Protein 1PHP (pdb70)

B-factor: mean 27.43, std 17.42, range [7.15, 100.14]

Secondary structure (DSSP, 8-state):
--B-BGGGS--TT-EEEEE------EETTEES--HHHHHHHHHHHHHHHTT-EEEEE---S---SS--GGG-SHHHHHHHHHHHTS--EE-S-SSSHHHHHHHHT--TT-EEE---GGGSHHHHHT-HHHHHHHHTT-SEEEE--GGGTTS--TTTTGGGGTS-EEE-HHHHHHHHHHHHHHHS--SSEEEEE-SS-HHHHHHHHHHHTTT-SEEEE-TTHHHHHHHHTT---TTS---GGGHHHHHHHHHHHHHHT-EEE--SEEEEESSSSTTS-EEEEEGGG--TT-EEEEE-HHHHHHHHHHHHT-SEEEEES-SS-TTSGGG-HHHHHHHHHHHH-TT-EEEE-SHHHHHHHHHTT-GGGSSEE-S-THHHHHHHTT---HHHHTSPB-

GO terms:
  GO:0004618 phosphoglycerate kinase activity (F, EXP)

InterPro domains:
  IPR001576 Phosphoglycerate kinase [MF_00145] (8-393)
  IPR001576 Phosphoglycerate kinase [PF00162] (6-383)
  IPR001576 Phosphoglycerate kinase [PIRSF000724] (1-393)
  IPR001576 Phosphoglycerate kinase [PR00477] (10-26)
  IPR001576 Phosphoglycerate kinase [PR00477] (31-53)
  IPR001576 Phosphoglycerate kinase [PR00477] (109-124)
  IPR001576 Phosphoglycerate kinase [PR00477] (137-159)
  IPR001576 Phosphoglycerate kinase [PR00477] (167-189)
  IPR001576 Phosphoglycerate kinase [PR00477] (190-209)
  IPR001576 Phosphoglycerate kinase [PR00477] (312-337)
  IPR001576 Phosphoglycerate kinase [PR00477] (346-357)
  IPR001576 Phosphoglycerate kinase [PR00477] (369-386)
  IPR001576 Phosphoglycerate kinase [PTHR11406] (2-394)
  IPR001576 Phosphoglycerate kinase [cd00318] (6-393)
  IPR015824 Phosphoglycerate kinase, N-terminal [G3DSA:3.40.50.1260] (6-391)
  IPR015824 Phosphoglycerate kinase, N-terminal [G3DSA:3.40.50.1260] (169-383)
  IPR015911 Phosphoglycerate kinase, conserved site [PS00111] (15-25)
  IPR036043 Phosphoglycerate kinase superfamily [SSF53748] (1-393)

CATH classification: 3.40.50.1260 (+1 more: 3.40.50.1260)

Sequence (394 aa):
MNKKTIRDVDVRGKRVFCRVDFNVPMEQGAITDDTRIRAALPTIRYLIEHGAKVILASHLGRPKGKVVEELRLDAVAKRLGELLERPVAKTNEAVGDEVKAAVDRLNEGDVLLLENVRFYPGEEKNDPELAKAFAELADLYVNDAFGAAHRAHASTEGIAHYLPAVAGFLMEKELEVLGKALSNPDRPFTAIIGGAKVKDKIGVIDNLLEKVDNLIIGGGLAYTFVKALGHDVGKSLLEEDKIELAKSFMEKAKEKGVRFYMPVDVVVADRFANDANTKVVPIDAIPADWSALDIGPKTRELYRDVIRESKLVVWNGPMGVFEMDAFAHGTKAIAEALAEALDTYSVIGGGDSAAAVEKFGLADKMDHISTGGGASLEFMEGKQLPGVVALEDK

Structure (mmCIF, N/CA/C/O backbone):
data_1PHP
#
_entry.id   1PHP
#
_cell.length_a   40.410
_cell.length_b   73.930
_cell.length_c   68.570
_cell.angle_alpha   90.00
_cell.angle_beta   99.80
_cell.angle_gamma   90.00
#
_symmetry.space_group_name_H-M   'P 1 21 1'
#
loop_
_entity.id
_entity.type
_entity.pdbx_description
1 polymer '3-PHOSPHOGLYCERATE KINASE'
2 non-polymer 'MAGNESIUM ION'
3 non-polymer "ADENOSINE-5'-DIPHOSPHATE"
4 water water
#
loop_
_atom_site.group_PDB
_atom_site.id
_atom_site.type_symbol
_atom_site.label_atom_id
_atom_site.label_alt_id
_atom_site.label_comp_id
_atom_site.label_asym_id
_atom_site.label_entity_id
_atom_site.label_seq_id
_atom_site.pdbx_PDB_ins_code
_atom_site.Cartn_x
_atom_site.Cartn_y
_atom_site.Cartn_z
_atom_site.occupancy
_atom_site.B_iso_or_equiv
_atom_site.auth_seq_id
_atom_site.auth_comp_id
_atom_site.auth_asym_id
_atom_site.auth_atom_id
_atom_site.pdbx_PDB_model_num
ATOM 1 N N . MET A 1 1 ? 51.856 -10.306 20.865 1.00 71.54 1 MET A N 1
ATOM 2 C CA . MET A 1 1 ? 52.895 -10.852 19.943 1.00 70.28 1 MET A CA 1
ATOM 3 C C . MET A 1 1 ? 52.070 -11.765 19.019 1.00 67.35 1 MET A C 1
ATOM 4 O O . MET A 1 1 ? 50.840 -11.968 19.214 1.00 66.12 1 MET A O 1
ATOM 9 N N . ASN A 1 2 ? 52.668 -12.283 17.972 1.00 61.93 2 ASN A N 1
ATOM 10 C CA . ASN A 1 2 ? 52.098 -13.171 16.973 1.00 55.39 2 ASN A CA 1
ATOM 11 C C . ASN A 1 2 ? 50.846 -12.683 16.248 1.00 43.80 2 ASN A C 1
ATOM 12 O O . ASN A 1 2 ? 50.174 -13.542 15.612 1.00 44.11 2 ASN A O 1
ATOM 17 N N . LYS A 1 3 ? 50.520 -11.409 16.223 1.00 34.08 3 LYS A N 1
ATOM 18 C CA . LYS A 1 3 ? 49.340 -11.042 15.409 1.00 27.63 3 LYS A CA 1
ATOM 19 C C . LYS A 1 3 ? 49.864 -10.314 14.154 1.00 21.30 3 LYS A C 1
ATOM 20 O O . LYS A 1 3 ? 50.880 -9.591 14.228 1.00 22.57 3 LYS A O 1
ATOM 26 N N . LYS A 1 4 ? 49.146 -10.512 13.056 1.00 19.69 4 LYS A N 1
ATOM 27 C CA . LYS A 1 4 ? 49.509 -9.816 11.794 1.00 18.89 4 LYS A CA 1
ATOM 28 C C . LYS A 1 4 ? 49.202 -8.323 11.989 1.00 22.45 4 LYS A C 1
ATOM 29 O O . LYS A 1 4 ? 48.257 -8.004 12.776 1.00 18.74 4 LYS A O 1
ATOM 35 N N . THR A 1 5 ? 49.949 -7.422 11.336 1.00 18.12 5 THR A N 1
ATOM 36 C CA . THR A 1 5 ? 49.759 -5.974 11.433 1.00 16.36 5 THR A CA 1
ATOM 37 C C . THR A 1 5 ? 49.537 -5.414 10.042 1.00 19.45 5 THR A C 1
ATOM 38 O O . THR A 1 5 ? 49.519 -6.176 9.082 1.00 19.38 5 THR A O 1
ATOM 42 N N . ILE A 1 6 ? 49.348 -4.131 9.904 1.00 18.25 6 ILE A N 1
ATOM 43 C CA . ILE A 1 6 ? 49.137 -3.434 8.611 1.00 17.66 6 ILE A CA 1
ATOM 44 C C . ILE A 1 6 ? 50.381 -3.557 7.736 1.00 18.93 6 ILE A C 1
ATOM 45 O O . ILE A 1 6 ? 50.180 -3.396 6.519 1.00 19.77 6 ILE A O 1
ATOM 50 N N . ARG A 1 7 ? 51.533 -3.826 8.315 1.00 18.11 7 ARG A N 1
ATOM 51 C CA . ARG A 1 7 ? 52.776 -4.012 7.526 1.00 23.52 7 ARG A CA 1
ATOM 52 C C . ARG A 1 7 ? 52.762 -5.367 6.796 1.00 26.33 7 ARG A C 1
ATOM 53 O O . ARG A 1 7 ? 53.491 -5.512 5.796 1.00 24.81 7 ARG A O 1
ATOM 61 N N . ASP A 1 8 ? 51.960 -6.306 7.263 1.00 22.68 8 ASP A N 1
ATOM 62 C CA . ASP A 1 8 ? 51.806 -7.622 6.640 1.00 21.25 8 ASP A CA 1
ATOM 63 C C . ASP A 1 8 ? 50.733 -7.702 5.584 1.00 23.04 8 ASP A C 1
ATOM 64 O O . ASP A 1 8 ? 50.513 -8.897 5.227 1.00 28.39 8 ASP A O 1
ATOM 69 N N . VAL A 1 9 ? 50.053 -6.726 5.074 1.00 21.10 9 VAL A N 1
ATOM 70 C CA . VAL A 1 9 ? 49.016 -6.847 4.075 1.00 22.62 9 VAL A CA 1
ATOM 71 C C . VAL A 1 9 ? 49.164 -5.671 3.105 1.00 26.61 9 VAL A C 1
ATOM 72 O O . VAL A 1 9 ? 49.589 -4.615 3.584 1.00 24.72 9 VAL A O 1
ATOM 76 N N . ASP A 1 10 ? 48.815 -5.900 1.840 1.00 23.88 10 ASP A N 1
ATOM 77 C CA . ASP A 1 10 ? 48.910 -4.797 0.865 1.00 25.26 10 ASP A CA 1
ATOM 78 C C . ASP A 1 10 ? 47.607 -3.981 1.031 1.00 26.04 10 ASP A C 1
ATOM 79 O O . ASP A 1 10 ? 46.499 -4.546 0.792 1.00 29.62 10 ASP A O 1
ATOM 84 N N . VAL A 1 11 ? 47.694 -2.715 1.394 1.00 20.96 11 VAL A N 1
ATOM 85 C CA . VAL A 1 11 ? 46.473 -1.913 1.575 1.00 19.52 11 VAL A CA 1
ATOM 86 C C . VAL A 1 11 ? 46.247 -1.030 0.369 1.00 19.92 11 VAL A C 1
ATOM 87 O O . VAL A 1 11 ? 45.157 -0.398 0.361 1.00 20.17 11 VAL A O 1
ATOM 91 N N . ARG A 1 12 ? 47.174 -0.993 -0.616 1.00 19.35 12 ARG A N 1
ATOM 92 C CA . ARG A 1 12 ? 46.864 -0.107 -1.769 1.00 18.54 12 ARG A CA 1
ATOM 93 C C . ARG A 1 12 ? 45.515 -0.259 -2.453 1.00 17.15 12 ARG A C 1
ATOM 94 O O . ARG A 1 12 ? 45.099 -1.325 -2.950 1.00 21.02 12 ARG A O 1
ATOM 102 N N . GLY A 1 13 ? 44.722 0.785 -2.517 1.00 16.64 13 GLY A N 1
ATOM 103 C CA . GLY A 1 13 ? 43.403 0.849 -3.129 1.00 21.03 13 GLY A CA 1
ATOM 104 C C . GLY A 1 13 ? 42.287 0.119 -2.386 1.00 23.46 13 GLY A C 1
ATOM 105 O O . GLY A 1 13 ? 41.160 0.134 -2.903 1.00 25.96 13 GLY A O 1
ATOM 106 N N . LYS A 1 14 ? 42.521 -0.518 -1.257 1.00 19.21 14 LYS A N 1
ATOM 107 C CA . LYS A 1 14 ? 41.519 -1.202 -0.414 1.00 18.99 14 LYS A CA 1
ATOM 108 C C . LYS A 1 14 ? 40.760 -0.275 0.535 1.00 16.81 14 LYS A C 1
ATOM 109 O O . LYS A 1 14 ? 41.343 0.767 0.940 1.00 16.89 14 LYS A O 1
ATOM 115 N N . ARG A 1 15 ? 39.492 -0.581 0.813 1.00 14.94 15 ARG A N 1
ATOM 116 C CA . ARG A 1 15 ? 38.646 0.190 1.763 1.00 15.04 15 ARG A CA 1
ATOM 117 C C . ARG A 1 15 ? 39.020 -0.421 3.125 1.00 12.97 15 ARG A C 1
ATOM 118 O O . ARG A 1 15 ? 38.953 -1.622 3.346 1.00 15.05 15 ARG A O 1
ATOM 126 N N . VAL A 1 16 ? 39.575 0.418 3.997 1.00 13.70 16 VAL A N 1
ATOM 127 C CA . VAL A 1 16 ? 40.090 -0.093 5.290 1.00 14.48 16 VAL A CA 1
ATOM 128 C C . VAL A 1 16 ? 39.278 0.511 6.475 1.00 13.00 16 VAL A C 1
ATOM 129 O O . VAL A 1 16 ? 39.308 1.723 6.594 1.00 13.69 16 VAL A O 1
ATOM 133 N N . PHE A 1 17 ? 38.601 -0.375 7.186 1.00 12.88 17 PHE A N 1
ATOM 134 C CA . PHE A 1 17 ? 37.760 0.053 8.356 1.00 12.03 17 PHE A CA 1
ATOM 135 C C . PHE A 1 17 ? 38.771 0.025 9.542 1.00 12.90 17 PHE A C 1
ATOM 136 O O . PHE A 1 17 ? 39.230 -1.099 9.858 1.00 12.71 17 PHE A O 1
ATOM 144 N N . CYS A 1 18 ? 38.998 1.172 10.153 1.00 9.93 18 CYS A N 1
ATOM 145 C CA . CYS A 1 18 ? 40.011 1.187 11.233 1.00 11.96 18 CYS A CA 1
ATOM 146 C C . CYS A 1 18 ? 39.384 1.609 12.587 1.00 12.64 18 CYS A C 1
ATOM 147 O O . CYS A 1 18 ? 38.993 2.768 12.603 1.00 12.06 18 CYS A O 1
ATOM 150 N N . ARG A 1 19 ? 39.399 0.663 13.496 1.00 11.39 19 ARG A N 1
ATOM 151 C CA . ARG A 1 19 ? 38.815 1.066 14.831 1.00 11.93 19 ARG A CA 1
ATOM 152 C C . ARG A 1 19 ? 39.948 1.756 15.632 1.00 10.90 19 ARG A C 1
ATOM 153 O O . ARG A 1 19 ? 41.036 1.203 15.886 1.00 10.66 19 ARG A O 1
ATOM 161 N N . VAL A 1 20 ? 39.627 3.009 15.994 1.00 9.49 20 VAL A N 1
ATOM 162 C CA . VAL A 1 20 ? 40.578 3.818 16.750 1.00 12.24 20 VAL A CA 1
ATOM 163 C C . VAL A 1 20 ? 39.867 4.306 18.057 1.00 9.85 20 VAL A C 1
ATOM 164 O O . VAL A 1 20 ? 38.658 4.180 18.161 1.00 10.92 20 VAL A O 1
ATOM 168 N N . ASP A 1 21 ? 40.748 4.810 18.942 1.00 11.50 21 ASP A N 1
ATOM 169 C CA . ASP A 1 21 ? 40.204 5.336 20.220 1.00 13.39 21 ASP A CA 1
ATOM 170 C C . ASP A 1 21 ? 40.320 6.902 20.168 1.00 12.29 21 ASP A C 1
ATOM 171 O O . ASP A 1 21 ? 41.418 7.465 20.428 1.00 14.35 21 ASP A O 1
ATOM 176 N N . PHE A 1 22 ? 39.202 7.529 19.858 1.00 10.63 22 PHE A N 1
ATOM 177 C CA . PHE A 1 22 ? 39.188 9.023 19.817 1.00 12.56 22 PHE A CA 1
ATOM 178 C C . PHE A 1 22 ? 38.269 9.472 20.980 1.00 13.20 22 PHE A C 1
ATOM 179 O O . PHE A 1 22 ? 37.591 10.493 20.822 1.00 13.11 22 PHE A O 1
ATOM 187 N N . ASN A 1 23 ? 38.235 8.712 22.074 1.00 13.39 23 ASN A N 1
ATOM 188 C CA . ASN A 1 23 ? 37.307 9.118 23.186 1.00 15.67 23 ASN A CA 1
ATOM 189 C C . ASN A 1 23 ? 38.004 10.189 24.015 1.00 15.62 23 ASN A C 1
ATOM 190 O O . ASN A 1 23 ? 38.569 9.864 25.050 1.00 17.51 23 ASN A O 1
ATOM 195 N N . VAL A 1 24 ? 37.978 11.412 23.513 1.00 15.87 24 VAL A N 1
ATOM 196 C CA . VAL A 1 24 ? 38.654 12.534 24.172 1.00 17.61 24 VAL A CA 1
ATOM 197 C C . VAL A 1 24 ? 37.716 13.378 25.057 1.00 17.15 24 VAL A C 1
ATOM 198 O O . VAL A 1 24 ? 36.510 13.498 24.775 1.00 18.47 24 VAL A O 1
ATOM 202 N N . PRO A 1 25 ? 38.377 13.956 26.066 1.00 19.73 25 PRO A N 1
ATOM 203 C CA . PRO A 1 25 ? 37.677 14.861 26.985 1.00 20.52 25 PRO A CA 1
ATOM 204 C C . PRO A 1 25 ? 37.307 16.162 26.296 1.00 20.71 25 PRO A C 1
ATOM 205 O O . PRO A 1 25 ? 38.193 16.725 25.610 1.00 24.78 25 PRO A O 1
ATOM 209 N N . MET A 1 26 ? 36.097 16.621 26.486 1.00 20.89 26 MET A N 1
ATOM 210 C CA . MET A 1 26 ? 35.510 17.832 25.926 1.00 23.10 26 MET A CA 1
ATOM 211 C C . MET A 1 26 ? 34.806 18.701 26.997 1.00 26.53 26 MET A C 1
ATOM 212 O O . MET A 1 26 ? 34.326 18.155 28.015 1.00 24.72 26 MET A O 1
ATOM 217 N N . GLU A 1 27 ? 34.789 20.001 26.706 1.00 25.72 27 GLU A N 1
ATOM 218 C CA . GLU A 1 27 ? 34.056 20.951 27.544 1.00 30.40 27 GLU A CA 1
ATOM 219 C C . GLU A 1 27 ? 33.474 22.043 26.628 1.00 29.10 27 GLU A C 1
ATOM 220 O O . GLU A 1 27 ? 34.265 22.644 25.892 1.00 27.13 27 GLU A O 1
ATOM 226 N N . GLN A 1 28 ? 32.161 22.193 26.705 1.00 29.62 28 GLN A N 1
ATOM 227 C CA . GLN A 1 28 ? 31.572 23.264 25.845 1.00 34.94 28 GLN A CA 1
ATOM 228 C C . GLN A 1 28 ? 31.807 23.047 24.348 1.00 32.57 28 GLN A C 1
ATOM 229 O O . GLN A 1 28 ? 32.028 24.005 23.560 1.00 30.52 28 GLN A O 1
ATOM 235 N N . GLY A 1 29 ? 31.814 21.791 23.903 1.00 31.79 29 GLY A N 1
ATOM 236 C CA . GLY A 1 29 ? 32.015 21.423 22.517 1.00 28.94 29 GLY A CA 1
ATOM 237 C C . GLY A 1 29 ? 33.437 21.564 22.038 1.00 27.36 29 GLY A C 1
ATOM 238 O O . GLY A 1 29 ? 33.588 21.416 20.816 1.00 30.49 29 GLY A O 1
ATOM 239 N N . ALA A 1 30 ? 34.391 21.718 22.914 1.00 25.64 30 ALA A N 1
ATOM 240 C CA . ALA A 1 30 ? 35.803 21.835 22.508 1.00 26.37 30 ALA A CA 1
ATOM 241 C C . ALA A 1 30 ? 36.632 20.727 23.169 1.00 23.74 30 ALA A C 1
ATOM 242 O O . ALA A 1 30 ? 36.314 20.415 24.324 1.00 25.05 30 ALA A O 1
ATOM 244 N N . ILE A 1 31 ? 37.618 20.170 22.467 1.00 21.65 31 ILE A N 1
ATOM 245 C CA . ILE A 1 31 ? 38.454 19.102 22.970 1.00 20.89 31 ILE A CA 1
ATOM 246 C C . ILE A 1 31 ? 39.418 19.733 23.965 1.00 24.14 31 ILE A C 1
ATOM 247 O O . ILE A 1 31 ? 40.042 20.778 23.633 1.00 26.69 31 ILE A O 1
ATOM 252 N N . THR A 1 32 ? 39.599 19.123 25.118 1.00 24.24 32 THR A N 1
ATOM 253 C CA . THR A 1 32 ? 40.559 19.724 26.097 1.00 24.50 32 THR A CA 1
ATOM 254 C C . THR A 1 32 ? 41.857 18.963 26.101 1.00 26.75 32 THR A C 1
ATOM 255 O O . THR A 1 32 ? 42.825 19.509 26.625 1.00 29.51 32 THR A O 1
ATOM 259 N N . ASP A 1 33 ? 41.927 17.733 25.578 1.00 21.42 33 ASP A N 1
ATOM 260 C CA . ASP A 1 33 ? 43.176 16.986 25.576 1.00 18.66 33 ASP A CA 1
ATOM 261 C C . ASP A 1 33 ? 43.094 16.096 24.290 1.00 19.64 33 ASP A C 1
ATOM 262 O O . ASP A 1 33 ? 42.249 15.193 24.257 1.00 19.37 33 ASP A O 1
ATOM 267 N N . ASP A 1 34 ? 43.984 16.398 23.346 1.00 18.78 34 ASP A N 1
ATOM 268 C CA . ASP A 1 34 ? 43.934 15.563 22.131 1.00 15.93 34 ASP A CA 1
ATOM 269 C C . ASP A 1 34 ? 44.957 14.442 22.232 1.00 18.87 34 ASP A C 1
ATOM 270 O O . ASP A 1 34 ? 45.189 13.932 21.104 1.00 20.51 34 ASP A O 1
ATOM 275 N N . THR A 1 35 ? 45.551 13.966 23.277 1.00 15.23 35 THR A N 1
ATOM 276 C CA . THR A 1 35 ? 46.514 12.916 23.329 1.00 14.28 35 THR A CA 1
ATOM 277 C C . THR A 1 35 ? 46.078 11.677 22.514 1.00 16.11 35 THR A C 1
ATOM 278 O O . THR A 1 35 ? 46.920 11.100 21.823 1.00 17.18 35 THR A O 1
ATOM 282 N N . ARG A 1 36 ? 44.842 11.243 22.671 1.00 14.87 36 ARG A N 1
ATOM 283 C CA . ARG A 1 36 ? 44.441 9.993 21.955 1.00 16.15 36 ARG A CA 1
ATOM 284 C C . ARG A 1 36 ? 44.433 10.101 20.445 1.00 16.65 36 ARG A C 1
ATOM 285 O O . ARG A 1 36 ? 44.707 9.126 19.741 1.00 16.67 36 ARG A O 1
ATOM 293 N N . ILE A 1 37 ? 44.083 11.283 19.955 1.00 15.58 37 ILE A N 1
ATOM 294 C CA . ILE A 1 37 ? 44.079 11.556 18.490 1.00 17.00 37 ILE A CA 1
ATOM 295 C C . ILE A 1 37 ? 45.516 11.476 17.995 1.00 17.57 37 ILE A C 1
ATOM 296 O O . ILE A 1 37 ? 45.858 10.837 16.996 1.00 15.66 37 ILE A O 1
ATOM 301 N N . ARG A 1 38 ? 46.416 12.122 18.772 1.00 16.21 38 ARG A N 1
ATOM 302 C CA . ARG A 1 38 ? 47.861 12.140 18.430 1.00 19.20 38 ARG A CA 1
ATOM 303 C C . ARG A 1 38 ? 48.429 10.727 18.417 1.00 17.81 38 ARG A C 1
ATOM 304 O O . ARG A 1 38 ? 49.219 10.438 17.491 1.00 18.04 38 ARG A O 1
ATOM 312 N N . ALA A 1 39 ? 48.032 9.873 19.335 1.00 13.96 39 ALA A N 1
ATOM 313 C CA . ALA A 1 39 ? 48.504 8.507 19.499 1.00 13.83 39 ALA A CA 1
ATOM 314 C C . ALA A 1 39 ? 48.131 7.673 18.232 1.00 14.86 39 ALA A C 1
ATOM 315 O O . ALA A 1 39 ? 48.873 6.746 17.956 1.00 16.36 39 ALA A O 1
ATOM 317 N N . ALA A 1 40 ? 47.063 8.006 17.548 1.00 16.11 40 ALA A N 1
ATOM 318 C CA . ALA A 1 40 ? 46.600 7.252 16.361 1.00 16.42 40 ALA A CA 1
ATOM 319 C C . ALA A 1 40 ? 47.325 7.683 15.082 1.00 18.59 40 ALA A C 1
ATOM 320 O O . ALA A 1 40 ? 47.169 6.934 14.055 1.00 17.56 40 ALA A O 1
ATOM 322 N N . LEU A 1 41 ? 48.064 8.789 15.020 1.00 14.69 41 LEU A N 1
ATOM 323 C CA . LEU A 1 41 ? 48.661 9.223 13.742 1.00 15.99 41 LEU A CA 1
ATOM 324 C C . LEU A 1 41 ? 49.561 8.265 13.001 1.00 16.46 41 LEU A C 1
ATOM 325 O O . LEU A 1 41 ? 49.335 8.163 11.796 1.00 17.47 41 LEU A O 1
ATOM 330 N N . PRO A 1 42 ? 50.471 7.570 13.625 1.00 17.72 42 PRO A N 1
ATOM 331 C CA . PRO A 1 42 ? 51.357 6.642 12.926 1.00 16.42 42 PRO A CA 1
ATOM 332 C C . PRO A 1 42 ? 50.584 5.641 12.082 1.00 17.23 42 PRO A C 1
ATOM 333 O O . PRO A 1 42 ? 50.942 5.385 10.917 1.00 16.35 42 PRO A O 1
ATOM 337 N N . THR A 1 43 ? 49.560 5.047 12.675 1.00 13.66 43 THR A N 1
ATOM 338 C CA . THR A 1 43 ? 48.768 4.080 11.938 1.00 14.25 43 THR A CA 1
ATOM 339 C C . THR A 1 43 ? 48.116 4.793 10.743 1.00 13.34 43 THR A C 1
ATOM 340 O O . THR A 1 43 ? 48.092 4.257 9.597 1.00 13.04 43 THR A O 1
ATOM 344 N N . ILE A 1 44 ? 47.472 5.923 11.057 1.00 10.84 44 ILE A N 1
ATOM 345 C CA . ILE A 1 44 ? 46.714 6.639 10.019 1.00 13.82 44 ILE A CA 1
ATOM 346 C C . ILE A 1 44 ? 47.622 7.114 8.858 1.00 13.85 44 ILE A C 1
ATOM 347 O O . ILE A 1 44 ? 47.262 6.892 7.683 1.00 15.49 44 ILE A O 1
ATOM 352 N N . ARG A 1 45 ? 48.727 7.678 9.224 1.00 14.13 45 ARG A N 1
ATOM 353 C CA . ARG A 1 45 ? 49.665 8.152 8.164 1.00 16.21 45 ARG A CA 1
ATOM 354 C C . ARG A 1 45 ? 50.131 6.959 7.322 1.00 16.37 45 ARG A C 1
ATOM 355 O O . ARG A 1 45 ? 50.230 7.166 6.094 1.00 15.60 45 ARG A O 1
ATOM 363 N N . TYR A 1 46 ? 50.434 5.829 7.929 1.00 13.85 46 TYR A N 1
ATOM 364 C CA . TYR A 1 46 ? 50.916 4.692 7.102 1.00 13.89 46 TYR A CA 1
ATOM 365 C C . TYR A 1 46 ? 49.897 4.325 6.084 1.00 15.49 46 TYR A C 1
ATOM 366 O O . TYR A 1 46 ? 50.225 4.051 4.894 1.00 15.35 46 TYR A O 1
ATOM 375 N N . LEU A 1 47 ? 48.623 4.220 6.507 1.00 14.00 47 LEU A N 1
ATOM 376 C CA . LEU A 1 47 ? 47.543 3.838 5.593 1.00 12.87 47 LEU A CA 1
ATOM 377 C C . LEU A 1 47 ? 47.386 4.841 4.451 1.00 15.43 47 LEU A C 1
ATOM 378 O O . LEU A 1 47 ? 47.210 4.367 3.309 1.00 14.21 47 LEU A O 1
ATOM 383 N N . ILE A 1 48 ? 47.412 6.133 4.769 1.00 12.79 48 ILE A N 1
ATOM 384 C CA . ILE A 1 48 ? 47.258 7.171 3.756 1.00 14.90 48 ILE A CA 1
ATOM 385 C C . ILE A 1 48 ? 48.398 7.032 2.723 1.00 15.99 48 ILE A C 1
ATOM 386 O O . ILE A 1 48 ? 48.057 7.034 1.520 1.00 15.67 48 ILE A O 1
ATOM 391 N N . GLU A 1 49 ? 49.607 6.971 3.227 1.00 15.83 49 GLU A N 1
ATOM 392 C CA . GLU A 1 49 ? 50.793 6.880 2.372 1.00 19.05 49 GLU A CA 1
ATOM 393 C C . GLU A 1 49 ? 50.812 5.683 1.424 1.00 19.75 49 GLU A C 1
ATOM 394 O O . GLU A 1 49 ? 51.333 5.856 0.303 1.00 19.32 49 GLU A O 1
ATOM 400 N N . HIS A 1 50 ? 50.281 4.596 1.907 1.00 14.57 50 HIS A N 1
ATOM 401 C CA . HIS A 1 50 ? 50.217 3.374 1.117 1.00 13.59 50 HIS A CA 1
ATOM 402 C C . HIS A 1 50 ? 48.986 3.251 0.259 1.00 14.11 50 HIS A C 1
ATOM 403 O O . HIS A 1 50 ? 48.771 2.135 -0.266 1.00 18.56 50 HIS A O 1
ATOM 410 N N . GLY A 1 51 ? 48.182 4.254 0.109 1.00 13.63 51 GLY A N 1
ATOM 411 C CA . GLY A 1 51 ? 47.040 4.293 -0.721 1.00 16.28 51 GLY A CA 1
ATOM 412 C C . GLY A 1 51 ? 45.759 3.664 -0.308 1.00 17.62 51 GLY A C 1
ATOM 413 O O . GLY A 1 51 ? 44.942 3.399 -1.221 1.00 18.59 51 GLY A O 1
ATOM 414 N N . ALA A 1 52 ? 45.550 3.416 0.996 1.00 15.93 52 ALA A N 1
ATOM 415 C CA . ALA A 1 52 ? 44.250 2.881 1.427 1.00 15.33 52 ALA A CA 1
ATOM 416 C C . ALA A 1 52 ? 43.167 3.958 1.359 1.00 14.65 52 ALA A C 1
ATOM 417 O O . ALA A 1 52 ? 43.433 5.197 1.325 1.00 14.80 52 ALA A O 1
ATOM 419 N N . LYS A 1 53 ? 41.906 3.576 1.325 1.00 12.71 53 LYS A N 1
ATOM 420 C CA . LYS A 1 53 ? 40.693 4.445 1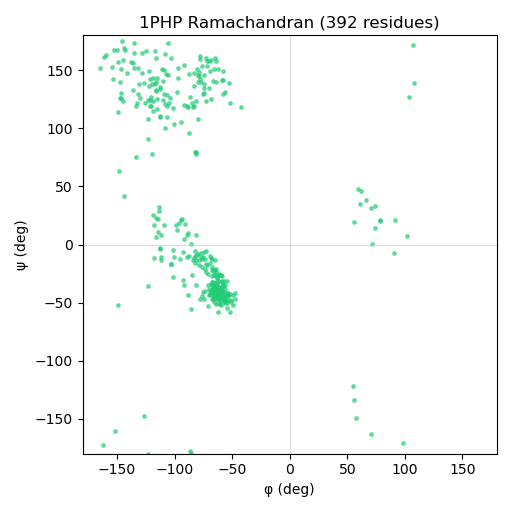.400 1.00 14.27 53 LYS A CA 1
ATOM 421 C C . LYS A 1 53 ? 40.371 4.200 2.922 1.00 15.32 53 LYS A C 1
ATOM 422 O O . LYS A 1 53 ? 39.957 3.105 3.270 1.00 14.88 53 LYS A O 1
ATOM 428 N N . VAL A 1 54 ? 40.692 5.184 3.735 1.00 15.60 54 VAL A N 1
ATOM 429 C CA . VAL A 1 54 ? 40.626 5.028 5.217 1.00 14.05 54 VAL A CA 1
ATOM 430 C C . VAL A 1 54 ? 39.301 5.438 5.827 1.00 11.50 54 VAL A C 1
ATOM 431 O O . VAL A 1 54 ? 38.890 6.582 5.692 1.00 14.00 54 VAL A O 1
ATOM 435 N N . ILE A 1 55 ? 38.690 4.441 6.474 1.00 11.34 55 ILE A N 1
ATOM 436 C CA . ILE A 1 55 ? 37.365 4.650 7.119 1.00 11.43 55 ILE A CA 1
ATOM 437 C C . ILE A 1 55 ? 37.619 4.538 8.654 1.00 14.05 55 ILE A C 1
ATOM 438 O O . ILE A 1 55 ? 37.907 3.416 9.070 1.00 14.74 55 ILE A O 1
ATOM 443 N N . LEU A 1 56 ? 37.514 5.645 9.374 1.00 11.43 56 LEU A N 1
ATOM 444 C CA . LEU A 1 56 ? 37.788 5.595 10.840 1.00 11.97 56 LEU A CA 1
ATOM 445 C C . LEU A 1 56 ? 36.455 5.463 11.606 1.00 10.19 56 LEU A C 1
ATOM 446 O O . LEU A 1 56 ? 35.446 6.065 11.262 1.00 11.06 56 LEU A O 1
ATOM 451 N N . ALA A 1 57 ? 36.557 4.668 12.701 1.00 11.28 57 ALA A N 1
ATOM 452 C CA . ALA A 1 57 ? 35.363 4.432 13.553 1.00 11.73 57 ALA A CA 1
ATOM 453 C C . ALA A 1 57 ? 35.866 4.565 15.049 1.00 9.75 57 ALA A C 1
ATOM 454 O O . ALA A 1 57 ? 36.951 4.070 15.418 1.00 10.71 57 ALA A O 1
ATOM 456 N N . SER A 1 58 ? 35.067 5.327 15.786 1.00 10.10 58 SER A N 1
ATOM 457 C CA . SER A 1 58 ? 35.395 5.454 17.236 1.00 10.76 58 SER A CA 1
ATOM 458 C C . SER A 1 58 ? 34.033 5.667 17.933 1.00 9.54 58 SER A C 1
ATOM 459 O O . SER A 1 58 ? 32.951 5.963 17.408 1.00 10.60 58 SER A O 1
ATOM 462 N N . HIS A 1 59 ? 34.199 5.512 19.295 1.00 13.45 59 HIS A N 1
ATOM 463 C CA . HIS A 1 59 ? 33.059 5.848 20.214 1.00 13.13 59 HIS A CA 1
ATOM 464 C C . HIS A 1 59 ? 33.521 7.170 20.930 1.00 11.21 59 HIS A C 1
ATOM 465 O O . HIS A 1 59 ? 34.714 7.536 20.916 1.00 12.84 59 HIS A O 1
ATOM 472 N N . LEU A 1 60 ? 32.606 7.871 21.549 1.00 13.74 60 LEU A N 1
ATOM 473 C CA . LEU A 1 60 ? 32.923 9.103 22.335 1.00 12.03 60 LEU A CA 1
ATOM 474 C C . LEU A 1 60 ? 31.837 9.047 23.469 1.00 11.64 60 LEU A C 1
ATOM 475 O O . LEU A 1 60 ? 30.635 8.977 23.200 1.00 11.90 60 LEU A O 1
ATOM 480 N N . GLY A 1 61 ? 32.352 9.116 24.688 1.00 15.15 61 GLY A N 1
ATOM 481 C CA . GLY A 1 61 ? 31.436 9.037 25.860 1.00 16.84 61 GLY A CA 1
ATOM 482 C C . GLY A 1 61 ? 30.577 7.764 25.896 1.00 17.60 61 GLY A C 1
ATOM 483 O O . GLY A 1 61 ? 30.856 6.670 25.385 1.00 16.59 61 GLY A O 1
ATOM 484 N N . ARG A 1 62 ? 29.379 7.983 26.494 1.00 16.82 62 ARG A N 1
ATOM 485 C CA . ARG A 1 62 ? 28.376 6.945 26.727 1.00 17.67 62 ARG A CA 1
ATOM 486 C C . ARG A 1 62 ? 26.984 7.358 26.325 1.00 18.10 62 ARG A C 1
ATOM 487 O O . ARG A 1 62 ? 26.074 7.660 27.151 1.00 17.54 62 ARG A O 1
ATOM 495 N N . PRO A 1 63 ? 26.648 7.399 25.025 1.00 15.48 63 PRO A N 1
ATOM 496 C CA . PRO A 1 63 ? 25.329 7.759 24.512 1.00 14.06 63 PRO A CA 1
ATOM 497 C C . PRO A 1 63 ? 24.192 6.766 24.767 1.00 13.46 63 PRO A C 1
ATOM 498 O O . PRO A 1 63 ? 23.014 7.136 24.627 1.00 17.77 63 PRO A O 1
ATOM 502 N N . LYS A 1 64 ? 24.582 5.551 25.124 1.00 17.37 64 LYS A N 1
ATOM 503 C CA . LYS A 1 64 ? 23.617 4.492 25.404 1.00 18.67 64 LYS A CA 1
ATOM 504 C C . LYS A 1 64 ? 22.679 4.141 24.259 1.00 18.85 64 LYS A C 1
ATOM 505 O O . LYS A 1 64 ? 21.456 4.043 24.447 1.00 18.69 64 LYS A O 1
ATOM 511 N N . GLY A 1 65 ? 23.286 3.966 23.037 1.00 16.26 65 GLY A N 1
ATOM 512 C CA . GLY A 1 65 ? 22.485 3.505 21.957 1.00 14.23 65 GLY A CA 1
ATOM 513 C C . GLY A 1 65 ? 21.486 4.449 21.421 1.00 15.94 65 GLY A C 1
ATOM 514 O O . GLY A 1 65 ? 20.456 3.984 20.856 1.00 18.40 65 GLY A O 1
ATOM 515 N N . LYS A 1 66 ? 21.748 5.736 21.457 1.00 16.33 66 LYS A N 1
ATOM 516 C CA . LYS A 1 66 ? 20.846 6.718 20.827 1.00 17.56 66 LYS A CA 1
ATOM 517 C C . LYS A 1 66 ? 21.735 7.920 20.449 1.00 10.99 66 LYS A C 1
ATOM 518 O O . LYS A 1 66 ? 22.842 8.023 20.936 1.00 12.79 66 LYS A O 1
ATOM 524 N N . VAL A 1 67 ? 21.113 8.773 19.623 1.00 15.98 67 VAL A N 1
ATOM 525 C CA . VAL A 1 67 ? 21.888 10.008 19.228 1.00 15.69 67 VAL A CA 1
ATOM 526 C C . VAL A 1 67 ? 21.899 10.994 20.398 1.00 15.98 67 VAL A C 1
ATOM 527 O O . VAL A 1 67 ? 20.795 11.232 20.877 1.00 19.80 67 VAL A O 1
ATOM 531 N N . VAL A 1 68 ? 23.028 11.482 20.782 1.00 14.92 68 VAL A N 1
ATOM 532 C CA . VAL A 1 68 ? 23.265 12.500 21.804 1.00 14.76 68 VAL A CA 1
ATOM 533 C C . VAL A 1 68 ? 24.050 13.582 21.023 1.00 13.86 68 VAL A C 1
ATOM 534 O O . VAL A 1 68 ? 25.231 13.392 20.724 1.00 15.11 68 VAL A O 1
ATOM 538 N N . GLU A 1 69 ? 23.398 14.699 20.749 1.00 17.09 69 GLU A N 1
ATOM 539 C CA . GLU A 1 69 ? 23.998 15.787 19.943 1.00 16.19 69 GLU A CA 1
ATOM 540 C C . GLU A 1 69 ? 25.339 16.176 20.383 1.00 16.15 69 GLU A C 1
ATOM 541 O O . GLU A 1 69 ? 26.303 16.328 19.622 1.00 18.98 69 GLU A O 1
ATOM 547 N N . GLU A 1 70 ? 25.535 16.295 21.674 1.00 14.74 70 GLU A N 1
ATOM 548 C CA . GLU A 1 70 ? 26.799 16.675 22.277 1.00 16.22 70 GLU A CA 1
ATOM 549 C C . GLU A 1 70 ? 27.928 15.660 22.146 1.00 18.51 70 GLU A C 1
ATOM 550 O O . GLU A 1 70 ? 29.089 16.016 22.401 1.00 17.96 70 GLU A O 1
ATOM 556 N N . LEU A 1 71 ? 27.654 14.417 21.729 1.00 15.74 71 LEU A N 1
ATOM 557 C CA . LEU A 1 71 ? 28.630 13.362 21.597 1.00 13.06 71 LEU A CA 1
ATOM 558 C C . LEU A 1 71 ? 28.890 13.057 20.110 1.00 13.52 71 LEU A C 1
ATOM 559 O O . LEU A 1 71 ? 29.469 12.004 19.904 1.00 14.44 71 LEU A O 1
ATOM 564 N N . ARG A 1 72 ? 28.502 13.969 19.236 1.00 14.83 72 ARG A N 1
ATOM 565 C CA . ARG A 1 72 ? 28.861 13.755 17.807 1.00 15.87 72 ARG A CA 1
ATOM 566 C C . ARG A 1 72 ? 30.358 13.941 17.648 1.00 17.10 72 ARG A C 1
ATOM 567 O O . ARG A 1 72 ? 31.001 14.664 18.443 1.00 14.18 72 ARG A O 1
ATOM 575 N N . LEU A 1 73 ? 30.971 13.376 16.577 1.00 12.90 73 LEU A N 1
ATOM 576 C CA . LEU A 1 73 ? 32.384 13.485 16.357 1.00 11.23 73 LEU A CA 1
ATOM 577 C C . LEU A 1 73 ? 32.916 14.668 15.505 1.00 12.47 73 LEU A C 1
ATOM 578 O O . LEU A 1 73 ? 34.074 14.627 15.054 1.00 12.96 73 LEU A O 1
ATOM 583 N N . ASP A 1 74 ? 32.113 15.694 15.316 1.00 14.06 74 ASP A N 1
ATOM 584 C CA . ASP A 1 74 ? 32.574 16.866 14.513 1.00 16.26 74 ASP A CA 1
ATOM 585 C C . ASP A 1 74 ? 33.834 17.539 14.977 1.00 16.78 74 ASP A C 1
ATOM 586 O O . ASP A 1 74 ? 34.792 17.808 14.197 1.00 16.98 74 ASP A O 1
ATOM 591 N N . ALA A 1 75 ? 33.944 17.852 16.279 1.00 16.38 75 ALA A N 1
ATOM 592 C CA . ALA A 1 75 ? 35.127 18.453 16.848 1.00 17.08 75 ALA A CA 1
ATOM 593 C C . ALA A 1 75 ? 36.374 17.606 16.584 1.00 17.16 75 ALA A C 1
ATOM 594 O O . ALA A 1 75 ? 37.475 18.128 16.255 1.00 17.21 75 ALA A O 1
ATOM 596 N N . VAL A 1 76 ? 36.297 16.297 16.824 1.00 15.42 76 VAL A N 1
ATOM 597 C CA . VAL A 1 76 ? 37.431 15.382 16.554 1.00 14.62 76 VAL A CA 1
ATOM 598 C C . VAL A 1 76 ? 37.868 15.367 15.054 1.00 11.86 76 VAL A C 1
ATOM 599 O O . VAL A 1 76 ? 39.062 15.336 14.808 1.00 14.31 76 VAL A O 1
ATOM 603 N N . ALA A 1 77 ? 36.924 15.329 14.121 1.00 15.07 77 ALA A N 1
ATOM 604 C CA . ALA A 1 77 ? 37.171 15.306 12.679 1.00 17.20 77 ALA A CA 1
ATOM 605 C C . ALA A 1 77 ? 37.998 16.592 12.379 1.00 21.10 77 ALA A C 1
ATOM 606 O O . ALA A 1 77 ? 39.038 16.542 11.721 1.00 19.60 77 ALA A O 1
ATOM 608 N N . LYS A 1 78 ? 37.521 17.709 12.911 1.00 18.23 78 LYS A N 1
ATOM 609 C CA . LYS A 1 78 ? 38.157 19.006 12.762 1.00 22.22 78 LYS A CA 1
ATOM 610 C C . LYS A 1 78 ? 39.609 18.949 13.206 1.00 21.50 78 LYS A C 1
ATOM 611 O O . LYS A 1 78 ? 40.622 19.290 12.525 1.00 21.15 78 LYS A O 1
ATOM 617 N N . ARG A 1 79 ? 39.820 18.487 14.426 1.00 17.51 79 ARG A N 1
ATOM 618 C CA . ARG A 1 79 ? 41.156 18.408 15.009 1.00 17.81 79 ARG A CA 1
ATOM 619 C C . ARG A 1 79 ? 42.056 17.456 14.227 1.00 20.42 79 ARG A C 1
ATOM 620 O O . ARG A 1 79 ? 43.272 17.699 14.028 1.00 17.64 79 ARG A O 1
ATOM 628 N N . LEU A 1 80 ? 41.513 16.316 13.817 1.00 18.23 80 LEU A N 1
ATOM 629 C CA . LEU A 1 80 ? 42.318 15.316 13.048 1.00 18.39 80 LEU A CA 1
ATOM 630 C C . LEU A 1 80 ? 42.808 15.981 11.744 1.00 17.09 80 LEU A C 1
ATOM 631 O O . LEU A 1 80 ? 44.003 15.817 11.510 1.00 20.36 80 LEU A O 1
ATOM 636 N N . GLY A 1 81 ? 41.939 16.671 11.052 1.00 18.77 81 GLY A N 1
ATOM 637 C CA . GLY A 1 81 ? 42.309 17.359 9.787 1.00 21.97 81 GLY A CA 1
ATOM 638 C C . GLY A 1 81 ? 43.473 18.311 10.062 1.00 22.58 81 GLY A C 1
ATOM 639 O O . GLY A 1 81 ? 44.436 18.352 9.285 1.00 23.87 81 GLY A O 1
ATOM 640 N N . GLU A 1 82 ? 43.454 19.073 11.145 1.00 24.51 82 GLU A N 1
ATOM 641 C CA . GLU A 1 82 ? 44.524 19.998 11.504 1.00 23.05 82 GLU A CA 1
ATOM 642 C C . GLU A 1 82 ? 45.799 19.229 11.681 1.00 26.15 82 GLU A C 1
ATOM 643 O O . GLU A 1 82 ? 46.801 19.687 11.114 1.00 29.32 82 GLU A O 1
ATOM 649 N N . LEU A 1 83 ? 45.824 18.151 12.420 1.00 24.02 83 LEU A N 1
ATOM 650 C CA . LEU A 1 83 ? 47.008 17.354 12.668 1.00 24.65 83 LEU A CA 1
ATOM 651 C C . LEU A 1 83 ? 47.551 16.625 11.426 1.00 26.16 83 LEU A C 1
ATOM 652 O O . LEU A 1 83 ? 48.801 16.458 11.302 1.00 27.05 83 LEU A O 1
ATOM 657 N N . LEU A 1 84 ? 46.650 16.198 10.581 1.00 24.69 84 LEU A N 1
ATOM 658 C CA . LEU A 1 84 ? 47.077 15.505 9.358 1.00 27.53 84 LEU A CA 1
ATOM 659 C C . LEU A 1 84 ? 47.401 16.564 8.292 1.00 33.34 84 LEU A C 1
ATOM 660 O O . LEU A 1 84 ? 48.139 16.239 7.339 1.00 36.95 84 LEU A O 1
ATOM 665 N N . GLU A 1 85 ? 46.801 17.742 8.380 1.00 31.70 85 GLU A N 1
ATOM 666 C CA . GLU A 1 85 ? 46.989 18.807 7.384 1.00 33.97 85 GLU A CA 1
ATOM 667 C C . GLU A 1 85 ? 46.404 18.371 6.066 1.00 35.61 85 GLU A C 1
ATOM 668 O O . GLU A 1 85 ? 46.997 18.611 5.019 1.00 42.72 85 GLU A O 1
ATOM 674 N N . ARG A 1 86 ? 45.295 17.691 6.070 1.00 33.42 86 ARG A N 1
ATOM 675 C CA . ARG A 1 86 ? 44.475 17.141 5.035 1.00 36.41 86 ARG A CA 1
ATOM 676 C C . ARG A 1 86 ? 43.037 17.057 5.602 1.00 37.20 86 ARG A C 1
ATOM 677 O O . ARG A 1 86 ? 42.713 16.811 6.757 1.00 36.07 86 ARG A O 1
ATOM 685 N N . PRO A 1 87 ? 42.160 17.349 4.651 1.00 38.99 87 PRO A N 1
ATOM 686 C CA . PRO A 1 87 ? 40.722 17.336 5.008 1.00 39.09 87 PRO A CA 1
ATOM 687 C C . PRO A 1 87 ? 40.339 15.923 5.438 1.00 32.12 87 PRO A C 1
ATOM 688 O O . PRO A 1 87 ? 40.923 14.933 4.960 1.00 32.78 87 PRO A O 1
ATOM 692 N N . VAL A 1 88 ? 39.351 15.854 6.316 1.00 25.90 88 VAL A N 1
ATOM 693 C CA . VAL A 1 88 ? 38.806 14.574 6.803 1.00 23.06 88 VAL A CA 1
ATOM 694 C C . VAL A 1 88 ? 37.322 14.675 6.531 1.00 18.55 88 VAL A C 1
ATOM 695 O O . VAL A 1 88 ? 36.737 15.667 7.042 1.00 23.45 88 VAL A O 1
ATOM 699 N N . ALA A 1 89 ? 36.713 13.817 5.785 1.00 15.80 89 ALA A N 1
ATOM 700 C CA . ALA A 1 89 ? 35.293 13.844 5.521 1.00 14.39 89 ALA A CA 1
ATOM 701 C C . ALA A 1 89 ? 34.610 13.296 6.814 1.00 18.70 89 ALA A C 1
ATOM 702 O O . ALA A 1 89 ? 35.322 12.544 7.505 1.00 16.21 89 ALA A O 1
ATOM 704 N N . LYS A 1 90 ? 33.357 13.689 7.073 1.00 16.07 90 LYS A N 1
ATOM 705 C CA . LYS A 1 90 ? 32.739 13.124 8.311 1.00 15.81 90 LYS A CA 1
ATOM 706 C C . LYS A 1 90 ? 31.269 12.962 8.044 1.00 17.26 90 LYS A C 1
ATOM 707 O O . LYS A 1 90 ? 30.618 13.887 7.536 1.00 17.75 90 LYS A O 1
ATOM 713 N N . THR A 1 91 ? 30.658 11.801 8.320 1.00 12.98 91 THR A N 1
ATOM 714 C CA . THR A 1 91 ? 29.229 11.586 8.116 1.00 13.49 91 THR A CA 1
ATOM 715 C C . THR A 1 91 ? 28.488 11.653 9.490 1.00 15.45 91 THR A C 1
ATOM 716 O O . THR A 1 91 ? 29.135 11.455 10.527 1.00 15.44 91 THR A O 1
ATOM 720 N N . ASN A 1 92 ? 27.186 11.875 9.360 1.00 13.77 92 ASN A N 1
ATOM 721 C CA . ASN A 1 92 ? 26.358 11.947 10.587 1.00 15.55 92 ASN A CA 1
ATOM 722 C C . ASN A 1 92 ? 25.786 10.588 10.948 1.00 14.05 92 ASN A C 1
ATOM 723 O O . ASN A 1 92 ? 25.006 10.509 11.930 1.00 15.00 92 ASN A O 1
ATOM 728 N N . GLU A 1 93 ? 26.102 9.521 10.283 1.00 13.42 93 GLU A N 1
ATOM 729 C CA . GLU A 1 93 ? 25.684 8.167 10.611 1.00 11.66 93 GLU A CA 1
ATOM 730 C C . GLU A 1 93 ? 26.892 7.280 10.485 1.00 11.36 93 GLU A C 1
ATOM 731 O O . GLU A 1 93 ? 27.934 7.776 10.048 1.00 12.95 93 GLU A O 1
ATOM 737 N N . ALA A 1 94 ? 26.768 6.018 10.862 1.00 11.48 94 ALA A N 1
ATOM 738 C CA . ALA A 1 94 ? 27.873 5.084 10.763 1.00 12.38 94 ALA A CA 1
ATOM 739 C C . ALA A 1 94 ? 27.586 3.921 9.823 1.00 12.36 94 ALA A C 1
ATOM 740 O O . ALA A 1 94 ? 28.509 3.158 9.515 1.00 14.61 94 ALA A O 1
ATOM 742 N N . VAL A 1 95 ? 26.345 3.757 9.398 1.00 15.04 95 VAL A N 1
ATOM 743 C CA . VAL A 1 95 ? 25.891 2.699 8.464 1.00 15.68 95 VAL A CA 1
ATOM 744 C C . VAL A 1 95 ? 24.801 3.336 7.589 1.00 15.37 95 VAL A C 1
ATOM 745 O O . VAL A 1 95 ? 24.345 4.444 7.897 1.00 16.83 95 VAL A O 1
ATOM 749 N N . GLY A 1 96 ? 24.396 2.646 6.518 1.00 17.86 96 GLY A N 1
ATOM 750 C CA . GLY A 1 96 ? 23.305 3.226 5.703 1.00 21.06 96 GLY A CA 1
ATOM 751 C C . GLY A 1 96 ? 23.719 3.805 4.350 1.00 21.23 96 GLY A C 1
ATOM 752 O O . GLY A 1 96 ? 24.942 3.928 4.107 1.00 18.86 96 GLY A O 1
ATOM 753 N N . ASP A 1 97 ? 22.725 4.169 3.539 1.00 22.29 97 ASP A N 1
ATOM 754 C CA . ASP A 1 97 ? 23.132 4.652 2.205 1.00 23.68 97 ASP A CA 1
ATOM 755 C C . ASP A 1 97 ? 23.967 5.930 2.167 1.00 20.34 97 ASP A C 1
ATOM 756 O O . ASP A 1 97 ? 24.819 6.041 1.240 1.00 21.42 97 ASP A O 1
ATOM 761 N N . GLU A 1 98 ? 23.706 6.846 3.047 1.00 18.72 98 GLU A N 1
ATOM 762 C CA . GLU A 1 98 ? 24.535 8.045 2.990 1.00 16.93 98 GLU A CA 1
ATOM 763 C C . GLU A 1 98 ? 25.984 7.667 3.206 1.00 18.29 98 GLU A C 1
ATOM 764 O O . GLU A 1 98 ? 26.918 8.239 2.585 1.00 17.49 98 GLU A O 1
ATOM 770 N N . VAL A 1 99 ? 26.251 6.779 4.181 1.00 14.61 99 VAL A N 1
ATOM 771 C CA . VAL A 1 99 ? 27.595 6.316 4.472 1.00 14.05 99 VAL A CA 1
ATOM 772 C C . VAL A 1 99 ? 28.147 5.526 3.250 1.00 14.14 99 VAL A C 1
ATOM 773 O O . VAL A 1 99 ? 29.350 5.763 2.911 1.00 15.90 99 VAL A O 1
ATOM 777 N N . LYS A 1 100 ? 27.346 4.652 2.656 1.00 14.90 100 LYS A N 1
ATOM 778 C CA . LYS A 1 100 ? 27.841 3.898 1.456 1.00 16.46 100 LYS A CA 1
ATOM 779 C C . LYS A 1 100 ? 28.243 4.905 0.339 1.00 15.30 100 LYS A C 1
ATOM 780 O O . LYS A 1 100 ? 29.317 4.657 -0.282 1.00 17.67 100 LYS A O 1
ATOM 786 N N . ALA A 1 101 ? 27.511 5.955 0.132 1.00 15.69 101 ALA A N 1
ATOM 787 C CA . ALA A 1 101 ? 27.824 6.973 -0.899 1.00 15.67 101 ALA A CA 1
ATOM 788 C C . ALA A 1 101 ? 29.129 7.648 -0.574 1.00 19.13 101 ALA A C 1
ATOM 789 O O . ALA A 1 101 ? 30.034 7.794 -1.426 1.00 18.50 101 ALA A O 1
ATOM 791 N N . ALA A 1 102 ? 29.347 8.041 0.704 1.00 15.79 102 ALA A N 1
ATOM 792 C CA . ALA A 1 102 ? 30.624 8.680 1.140 1.00 16.80 102 ALA A CA 1
ATOM 793 C C . ALA A 1 102 ? 31.799 7.764 0.962 1.00 13.54 102 ALA A C 1
ATOM 794 O O . ALA A 1 102 ? 32.846 8.261 0.532 1.00 18.16 102 ALA A O 1
ATOM 796 N N . VAL A 1 103 ? 31.752 6.475 1.296 1.00 14.63 103 VAL A N 1
ATOM 797 C CA . VAL A 1 103 ? 32.881 5.534 1.095 1.00 15.45 103 VAL A CA 1
ATOM 798 C C . VAL A 1 103 ? 33.256 5.392 -0.429 1.00 17.92 103 VAL A C 1
ATOM 799 O O . VAL A 1 103 ? 34.436 5.377 -0.790 1.00 16.61 103 VAL A O 1
ATOM 803 N N . ASP A 1 104 ? 32.184 5.336 -1.246 1.00 19.38 104 ASP A N 1
ATOM 804 C CA . ASP A 1 104 ? 32.297 5.190 -2.705 1.00 23.66 104 ASP A CA 1
ATOM 805 C C . ASP A 1 104 ? 33.014 6.389 -3.340 1.00 23.23 104 ASP A C 1
ATOM 806 O O . ASP A 1 104 ? 33.738 6.317 -4.361 1.00 25.55 104 ASP A O 1
ATOM 811 N N . ARG A 1 105 ? 32.858 7.545 -2.805 1.00 18.32 105 ARG A N 1
ATOM 812 C CA . ARG A 1 105 ? 33.473 8.807 -3.243 1.00 22.62 105 ARG A CA 1
ATOM 813 C C . ARG A 1 105 ? 34.925 8.972 -2.784 1.00 26.58 105 ARG A C 1
ATOM 814 O O . ARG A 1 105 ? 35.681 9.903 -3.222 1.00 24.05 105 ARG A O 1
ATOM 822 N N . LEU A 1 106 ? 35.485 8.087 -1.896 1.00 22.69 106 LEU A N 1
ATOM 823 C CA . LEU A 1 106 ? 36.851 8.164 -1.445 1.00 21.61 106 LEU A CA 1
ATOM 824 C C . LEU A 1 106 ? 37.872 7.710 -2.529 1.00 21.25 106 LEU A C 1
ATOM 825 O O . LEU A 1 106 ? 37.651 6.681 -3.152 1.00 21.54 106 LEU A O 1
ATOM 830 N N . ASN A 1 107 ? 38.957 8.427 -2.646 1.00 21.35 107 ASN A N 1
ATOM 831 C CA . ASN A 1 107 ? 40.028 7.967 -3.536 1.00 20.82 107 ASN A CA 1
ATOM 832 C C . ASN A 1 107 ? 41.154 7.448 -2.636 1.00 21.42 107 ASN A C 1
ATOM 833 O O . ASN A 1 107 ? 41.128 7.674 -1.392 1.00 18.58 107 ASN A O 1
ATOM 838 N N . GLU A 1 108 ? 42.193 6.844 -3.187 1.00 18.25 108 GLU A N 1
ATOM 839 C CA . GLU A 1 108 ? 43.354 6.355 -2.449 1.00 20.62 108 GLU A CA 1
ATOM 840 C C . GLU A 1 108 ? 43.974 7.524 -1.690 1.00 21.21 108 GLU A C 1
ATOM 841 O O . GLU A 1 108 ? 44.217 8.606 -2.250 1.00 19.38 108 GLU A O 1
ATOM 847 N N . GLY A 1 109 ? 44.213 7.340 -0.394 1.00 16.99 109 GLY A N 1
ATOM 848 C CA . GLY A 1 109 ? 44.785 8.305 0.513 1.00 16.84 109 GLY A CA 1
ATOM 849 C C . GLY A 1 109 ? 43.755 9.184 1.216 1.00 17.12 109 GLY A C 1
ATOM 850 O O . GLY A 1 109 ? 44.256 9.927 2.066 1.00 19.54 109 GLY A O 1
ATOM 851 N N . ASP A 1 110 ? 42.476 9.135 0.878 1.00 15.52 110 ASP A N 1
ATOM 852 C CA . ASP A 1 110 ? 41.428 9.956 1.479 1.00 13.43 110 ASP A CA 1
ATOM 853 C C . ASP A 1 110 ? 40.974 9.348 2.852 1.00 15.43 110 ASP A C 1
ATOM 854 O O . ASP A 1 110 ? 41.047 8.118 2.969 1.00 16.84 110 ASP A O 1
ATOM 859 N N . VAL A 1 111 ? 40.525 10.214 3.732 1.00 17.12 111 VAL A N 1
ATOM 860 C CA . VAL A 1 111 ? 40.074 9.790 5.100 1.00 16.79 111 VAL A CA 1
ATOM 861 C C . VAL A 1 111 ? 38.624 10.209 5.338 1.00 16.21 111 VAL A C 1
ATOM 862 O O . VAL A 1 111 ? 38.228 11.377 5.055 1.00 16.17 111 VAL A O 1
ATOM 866 N N . LEU A 1 112 ? 37.865 9.255 5.914 1.00 12.92 112 LEU A N 1
ATOM 867 C CA . LEU A 1 112 ? 36.441 9.451 6.249 1.00 10.51 112 LEU A CA 1
ATOM 868 C C . LEU A 1 112 ? 36.232 9.014 7.748 1.00 13.44 112 LEU A C 1
ATOM 869 O O . LEU A 1 112 ? 36.679 7.941 8.085 1.00 14.23 112 LEU A O 1
ATOM 874 N N . LEU A 1 113 ? 35.668 9.868 8.593 1.00 12.36 113 LEU A N 1
ATOM 875 C CA . LEU A 1 113 ? 35.351 9.516 10.005 1.00 10.95 113 LEU A CA 1
ATOM 876 C C . LEU A 1 113 ? 33.862 9.301 10.090 1.00 10.30 113 LEU A C 1
ATOM 877 O O . LEU A 1 113 ? 33.040 10.164 9.698 1.00 12.43 113 LEU A O 1
ATOM 882 N N . LEU A 1 114 ? 33.471 8.119 10.520 1.00 10.02 114 LEU A N 1
ATOM 883 C CA . LEU A 1 114 ? 32.064 7.765 10.711 1.00 11.34 114 LEU A CA 1
ATOM 884 C C . LEU A 1 114 ? 31.569 8.405 12.057 1.00 10.76 114 LEU A C 1
ATOM 885 O O . LEU A 1 114 ? 32.403 8.788 12.898 1.00 11.17 114 LEU A O 1
ATOM 890 N N . GLU A 1 115 ? 30.247 8.516 12.126 1.00 12.63 115 GLU A N 1
ATOM 891 C CA . GLU A 1 115 ? 29.661 9.086 13.373 1.00 11.52 115 GLU A CA 1
ATOM 892 C C . GLU A 1 115 ? 29.896 8.077 14.543 1.00 13.82 115 GLU A C 1
ATOM 893 O O . GLU A 1 115 ? 30.102 6.868 14.371 1.00 11.44 115 GLU A O 1
ATOM 899 N N . ASN A 1 116 ? 29.851 8.546 15.796 1.00 10.78 116 ASN A N 1
ATOM 900 C CA . ASN A 1 116 ? 30.028 7.793 17.057 1.00 7.64 116 ASN A CA 1
ATOM 901 C C . ASN A 1 116 ? 29.302 6.491 16.956 1.00 7.15 116 ASN A C 1
ATOM 902 O O . ASN A 1 116 ? 28.067 6.416 16.797 1.00 10.01 116 ASN A O 1
ATOM 907 N N . VAL A 1 117 ? 30.067 5.401 17.059 1.00 11.66 117 VAL A N 1
ATOM 908 C CA . VAL A 1 117 ? 29.450 4.052 16.907 1.00 11.31 117 VAL A CA 1
ATOM 909 C C . VAL A 1 117 ? 28.479 3.694 18.017 1.00 12.17 117 VAL A C 1
ATOM 910 O O . VAL A 1 117 ? 27.602 2.808 17.763 1.00 11.03 117 VAL A O 1
ATOM 914 N N . ARG A 1 118 ? 28.661 4.374 19.165 1.00 11.76 118 ARG A N 1
ATOM 915 C CA . ARG A 1 118 ? 27.725 4.024 20.278 1.00 11.27 118 ARG A CA 1
ATOM 916 C C . ARG A 1 118 ? 26.370 4.647 20.266 1.00 13.75 118 ARG A C 1
ATOM 917 O O . ARG A 1 118 ? 25.491 4.450 21.145 1.00 12.71 118 ARG A O 1
ATOM 925 N N . PHE A 1 119 ? 25.997 5.345 19.177 1.00 14.03 119 PHE A N 1
ATOM 926 C CA . PHE A 1 119 ? 24.691 5.918 18.821 1.00 14.05 119 PHE A CA 1
ATOM 927 C C . PHE A 1 119 ? 23.724 4.784 18.429 1.00 11.14 119 PHE A C 1
ATOM 928 O O . PHE A 1 119 ? 22.506 4.915 18.329 1.00 14.38 119 PHE A O 1
ATOM 936 N N . TYR A 1 120 ? 24.298 3.611 18.148 1.00 12.06 120 TYR A N 1
ATOM 937 C CA . TYR A 1 120 ? 23.544 2.422 17.737 1.00 13.18 120 TYR A CA 1
ATOM 938 C C . TYR A 1 120 ? 23.483 1.384 18.888 1.00 12.41 120 TYR A C 1
ATOM 939 O O . TYR A 1 120 ? 24.555 1.013 19.385 1.00 14.02 120 TYR A O 1
ATOM 948 N N . PRO A 1 121 ? 22.259 0.946 19.183 1.00 15.19 121 PRO A N 1
ATOM 949 C CA . PRO A 1 121 ? 22.088 -0.049 20.280 1.00 15.85 121 PRO A CA 1
ATOM 950 C C . PRO A 1 121 ? 22.730 -1.350 19.930 1.00 16.62 121 PRO A C 1
ATOM 951 O O . PRO A 1 121 ? 23.168 -1.956 20.923 1.00 18.31 121 PRO A O 1
ATOM 955 N N . GLY A 1 122 ? 22.901 -1.751 18.670 1.00 13.80 122 GLY A N 1
ATOM 956 C CA . GLY A 1 122 ? 23.580 -3.046 18.386 1.00 13.77 122 GLY A CA 1
ATOM 957 C C . GLY A 1 122 ? 25.068 -2.977 18.618 1.00 14.75 122 GLY A C 1
ATOM 958 O O . GLY A 1 122 ? 25.702 -4.040 18.629 1.00 16.41 122 GLY A O 1
ATOM 959 N N . GLU A 1 123 ? 25.698 -1.809 18.791 1.00 10.25 123 GLU A N 1
ATOM 960 C CA . GLU A 1 123 ? 27.148 -1.792 18.984 1.00 10.47 123 GLU A CA 1
ATOM 961 C C . GLU A 1 123 ? 27.604 -2.510 20.229 1.00 11.58 123 GLU A C 1
ATOM 962 O O . GLU A 1 123 ? 28.433 -3.426 20.198 1.00 12.36 123 GLU A O 1
ATOM 968 N N . GLU A 1 124 ? 27.105 -2.063 21.406 1.00 12.63 124 GLU A N 1
ATOM 969 C CA . GLU A 1 124 ? 27.475 -2.653 22.719 1.00 14.27 124 GLU A CA 1
ATOM 970 C C . GLU A 1 124 ? 26.877 -4.050 22.955 1.00 15.82 124 GLU A C 1
ATOM 971 O O . GLU A 1 124 ? 27.413 -4.788 23.784 1.00 18.23 124 GLU A O 1
ATOM 977 N N . LYS A 1 125 ? 25.856 -4.433 22.211 1.00 16.32 125 LYS A N 1
ATOM 978 C CA . LYS A 1 125 ? 25.294 -5.816 22.247 1.00 17.36 125 LYS A CA 1
ATOM 979 C C . LYS A 1 125 ? 26.070 -6.687 21.243 1.00 17.53 125 LYS A C 1
ATOM 980 O O . LYS A 1 125 ? 25.846 -7.901 21.267 1.00 18.25 125 LYS A O 1
ATOM 986 N N . ASN A 1 126 ? 26.944 -6.209 20.357 1.00 14.32 126 ASN A N 1
ATOM 987 C CA . ASN A 1 126 ? 27.686 -7.012 19.376 1.00 13.96 126 ASN A CA 1
ATOM 988 C C . ASN A 1 126 ? 26.662 -7.673 18.434 1.00 15.11 126 ASN A C 1
ATOM 989 O O . ASN A 1 126 ? 26.783 -8.886 18.156 1.00 16.47 126 ASN A O 1
ATOM 994 N N . ASP A 1 127 ? 25.689 -6.945 17.953 1.00 12.46 127 ASP A N 1
ATOM 995 C CA . ASP A 1 127 ? 24.668 -7.501 17.070 1.00 12.60 127 ASP A CA 1
ATOM 996 C C . ASP A 1 127 ? 25.307 -7.864 15.724 1.00 17.18 127 ASP A C 1
ATOM 997 O O . ASP A 1 127 ? 25.891 -6.979 15.054 1.00 16.20 127 ASP A O 1
ATOM 1002 N N . PRO A 1 128 ? 25.172 -9.117 15.263 1.00 20.19 128 PRO A N 1
ATOM 1003 C CA . PRO A 1 128 ? 25.757 -9.554 13.979 1.00 18.39 128 PRO A CA 1
ATOM 1004 C C . PRO A 1 128 ? 25.219 -8.730 12.842 1.00 16.70 128 PRO A C 1
ATOM 1005 O O . PRO A 1 128 ? 25.967 -8.553 11.883 1.00 19.59 128 PRO A O 1
ATOM 1009 N N . GLU A 1 129 ? 24.020 -8.231 12.859 1.00 15.05 129 GLU A N 1
ATOM 1010 C CA . GLU A 1 129 ? 23.440 -7.427 11.814 1.00 21.55 129 GLU A CA 1
ATOM 1011 C C . GLU A 1 129 ? 24.192 -6.091 11.735 1.00 21.53 129 GLU A C 1
ATOM 1012 O O . GLU A 1 129 ? 24.411 -5.701 10.569 1.00 16.62 129 GLU A O 1
ATOM 1018 N N . LEU A 1 130 ? 24.587 -5.517 12.874 1.00 17.96 130 LEU A N 1
ATOM 1019 C CA . LEU A 1 130 ? 25.313 -4.250 12.822 1.00 14.63 130 LEU A CA 1
ATOM 1020 C C . LEU A 1 130 ? 26.731 -4.582 12.369 1.00 15.18 130 LEU A C 1
ATOM 1021 O O . LEU A 1 130 ? 27.295 -3.802 11.564 1.00 14.62 130 LEU A O 1
ATOM 1026 N N . ALA A 1 131 ? 27.283 -5.676 12.882 1.00 14.01 131 ALA A N 1
ATOM 1027 C CA . ALA A 1 131 ? 28.636 -6.078 12.476 1.00 15.41 131 ALA A CA 1
ATOM 1028 C C . ALA A 1 131 ? 28.779 -6.267 10.922 1.00 17.03 131 ALA A C 1
ATOM 1029 O O . ALA A 1 131 ? 29.770 -5.794 10.338 1.00 14.61 131 ALA A O 1
ATOM 1031 N N . LYS A 1 132 ? 27.777 -6.907 10.345 1.00 15.76 132 LYS A N 1
ATOM 1032 C CA . LYS A 1 132 ? 27.688 -7.147 8.875 1.00 18.09 132 LYS A CA 1
ATOM 1033 C C . LYS A 1 132 ? 27.535 -5.835 8.134 1.00 17.14 132 LYS A C 1
ATOM 1034 O O . LYS A 1 132 ? 28.247 -5.664 7.114 1.00 19.09 132 LYS A O 1
ATOM 1040 N N . ALA A 1 133 ? 26.776 -4.875 8.572 1.00 15.95 133 ALA A N 1
ATOM 1041 C CA . ALA A 1 133 ? 26.597 -3.547 7.936 1.00 13.59 133 ALA A CA 1
ATOM 1042 C C . ALA A 1 133 ? 27.921 -2.818 7.904 1.00 17.12 133 ALA A C 1
ATOM 1043 O O . ALA A 1 133 ? 28.203 -2.098 6.929 1.00 16.40 133 ALA A O 1
ATOM 1045 N N . PHE A 1 134 ? 28.729 -2.919 8.965 1.00 15.29 134 PHE A N 1
ATOM 1046 C CA . PHE A 1 134 ? 30.068 -2.323 9.049 1.00 13.84 134 PHE A CA 1
ATOM 1047 C C . PHE A 1 134 ? 31.000 -3.017 8.052 1.00 17.47 134 PHE A C 1
ATOM 1048 O O . PHE A 1 134 ? 31.743 -2.330 7.341 1.00 16.83 134 PHE A O 1
ATOM 1056 N N . ALA A 1 135 ? 30.943 -4.349 8.057 1.00 16.74 135 ALA A N 1
ATOM 1057 C CA . ALA A 1 135 ? 31.827 -5.141 7.182 1.00 17.96 135 ALA A CA 1
ATOM 1058 C C . ALA A 1 135 ? 31.504 -4.840 5.710 1.00 18.43 135 ALA A C 1
ATOM 1059 O O . ALA A 1 135 ? 32.449 -4.855 4.922 1.00 19.64 135 ALA A O 1
ATOM 1061 N N . GLU A 1 136 ? 30.280 -4.534 5.345 1.00 18.49 136 GLU A N 1
ATOM 1062 C CA . GLU A 1 136 ? 29.907 -4.244 3.958 1.00 21.49 136 GLU A CA 1
ATOM 1063 C C . GLU A 1 136 ? 30.652 -3.035 3.446 1.00 22.64 136 GLU A C 1
ATOM 1064 O O . GLU A 1 136 ? 30.789 -2.947 2.210 1.00 23.67 136 GLU A O 1
ATOM 1070 N N . LEU A 1 137 ? 31.082 -2.102 4.290 1.00 18.40 137 LEU A N 1
ATOM 1071 C CA . LEU A 1 137 ? 31.813 -0.890 3.878 1.00 16.49 137 LEU A CA 1
ATOM 1072 C C . LEU A 1 137 ? 33.280 -1.106 3.515 1.00 15.34 137 LEU A C 1
ATOM 1073 O O . LEU A 1 137 ? 33.798 -0.105 2.987 1.00 20.45 137 LEU A O 1
ATOM 1078 N N . ALA A 1 138 ? 33.948 -2.199 3.760 1.00 12.97 138 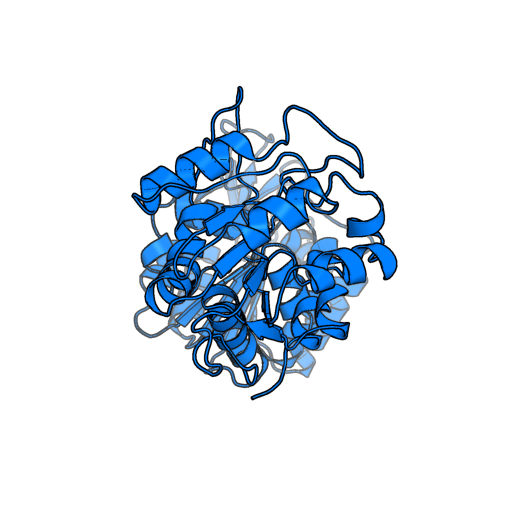ALA A N 1
ATOM 1079 C CA . ALA A 1 138 ? 35.366 -2.338 3.516 1.00 13.48 138 ALA A CA 1
ATOM 1080 C C . ALA A 1 138 ? 35.828 -3.697 3.080 1.00 14.96 138 ALA A C 1
ATOM 1081 O O . ALA A 1 138 ? 35.129 -4.726 3.022 1.00 17.48 138 ALA A O 1
ATOM 1083 N N . ASP A 1 139 ? 37.119 -3.717 2.783 1.00 13.93 139 ASP A N 1
ATOM 1084 C CA . ASP A 1 139 ? 37.853 -4.891 2.361 1.00 17.04 139 ASP A CA 1
ATOM 1085 C C . ASP A 1 139 ? 38.677 -5.504 3.482 1.00 17.96 139 ASP A C 1
ATOM 1086 O O . ASP A 1 139 ? 39.050 -6.701 3.492 1.00 18.09 139 ASP A O 1
ATOM 1091 N N . LEU A 1 140 ? 39.095 -4.655 4.456 1.00 14.49 140 LEU A N 1
ATOM 1092 C CA . LEU A 1 140 ? 39.974 -5.109 5.532 1.00 14.28 140 LEU A CA 1
ATOM 1093 C C . LEU A 1 140 ? 39.642 -4.347 6.856 1.00 13.08 140 LEU A C 1
ATOM 1094 O O . LEU A 1 140 ? 39.214 -3.193 6.739 1.00 15.96 140 LEU A O 1
ATOM 1099 N N . TYR A 1 141 ? 39.897 -5.038 7.947 1.00 13.04 141 TYR A N 1
ATOM 1100 C CA . TYR A 1 141 ? 39.639 -4.426 9.278 1.00 12.29 141 TYR A CA 1
ATOM 1101 C C . TYR A 1 141 ? 40.951 -4.294 10.015 1.00 12.76 141 TYR A C 1
ATOM 1102 O O . TYR A 1 141 ? 41.720 -5.267 10.049 1.00 13.23 141 TYR A O 1
ATOM 1111 N N . VAL A 1 142 ? 41.158 -3.071 10.574 1.00 10.51 142 VAL A N 1
ATOM 1112 C CA . VAL A 1 142 ? 42.374 -2.828 11.369 1.00 11.05 142 VAL A CA 1
ATOM 1113 C C . VAL A 1 142 ? 41.900 -2.431 12.799 1.00 12.82 142 VAL A C 1
ATOM 1114 O O . VAL A 1 142 ? 41.048 -1.518 12.823 1.00 13.08 142 VAL A O 1
ATOM 1118 N N . ASN A 1 143 ? 42.380 -3.076 13.823 1.00 11.55 143 ASN A N 1
ATOM 1119 C CA . ASN A 1 143 ? 41.999 -2.722 15.215 1.00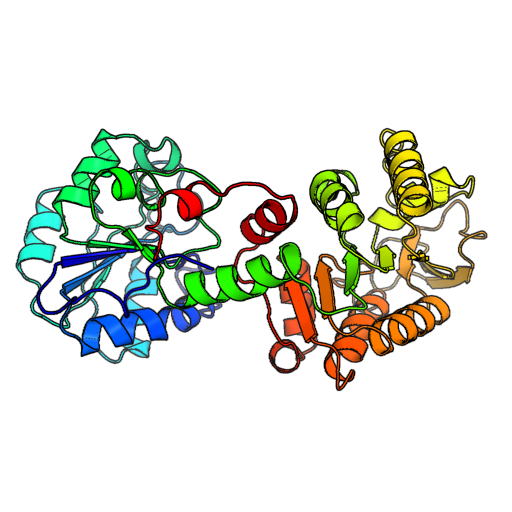 12.64 143 ASN A CA 1
ATOM 1120 C C . ASN A 1 143 ? 43.186 -2.009 15.861 1.00 12.00 143 ASN A C 1
ATOM 1121 O O . ASN A 1 143 ? 44.221 -2.649 16.097 1.00 12.21 143 ASN A O 1
ATOM 1126 N N . ASP A 1 144 ? 43.057 -0.688 16.110 1.00 10.65 144 ASP A N 1
ATOM 1127 C CA . ASP A 1 144 ? 44.161 0.038 16.718 1.00 10.89 144 ASP A CA 1
ATOM 1128 C C . ASP A 1 144 ? 43.638 0.597 18.085 1.00 12.77 144 ASP A C 1
ATOM 1129 O O . ASP A 1 144 ? 44.196 1.609 18.531 1.00 14.79 144 ASP A O 1
ATOM 1134 N N . ALA A 1 145 ? 42.630 -0.034 18.673 1.00 11.68 145 ALA A N 1
ATOM 1135 C CA . ALA A 1 145 ? 42.081 0.534 19.966 1.00 11.99 145 ALA A CA 1
ATOM 1136 C C . ALA A 1 145 ? 42.243 -0.514 21.071 1.00 9.36 145 ALA A C 1
ATOM 1137 O O . ALA A 1 145 ? 41.239 -1.194 21.383 1.00 11.41 145 ALA A O 1
ATOM 1139 N N . PHE A 1 146 ? 43.402 -0.697 21.620 1.00 12.00 146 PHE A N 1
ATOM 1140 C CA . PHE A 1 146 ? 43.607 -1.715 22.683 1.00 13.00 146 PHE A CA 1
ATOM 1141 C C . PHE A 1 146 ? 42.684 -1.424 23.878 1.00 12.98 146 PHE A C 1
ATOM 1142 O O . PHE A 1 146 ? 42.181 -2.425 24.440 1.00 14.81 146 PHE A O 1
ATOM 1150 N N . GLY A 1 147 ? 42.426 -0.167 24.261 1.00 14.64 147 GLY A N 1
ATOM 1151 C CA . GLY A 1 147 ? 41.578 0.239 25.385 1.00 13.37 147 GLY A CA 1
ATOM 1152 C C . GLY A 1 147 ? 40.145 -0.140 25.165 1.00 16.20 147 GLY A C 1
ATOM 1153 O O . GLY A 1 147 ? 39.366 -0.033 26.117 1.00 17.32 147 GLY A O 1
ATOM 1154 N N . ALA A 1 148 ? 39.682 -0.535 23.969 1.00 11.53 148 ALA A N 1
ATOM 1155 C CA . ALA A 1 148 ? 38.324 -0.970 23.722 1.00 12.72 148 ALA A CA 1
ATOM 1156 C C . ALA A 1 148 ? 38.292 -2.476 23.376 1.00 11.32 148 ALA A C 1
ATOM 1157 O O . ALA A 1 148 ? 37.207 -3.000 23.163 1.00 15.00 148 ALA A O 1
ATOM 1159 N N . ALA A 1 149 ? 39.376 -3.192 23.276 1.00 13.35 149 ALA A N 1
ATOM 1160 C CA . ALA A 1 149 ? 39.441 -4.619 22.854 1.00 13.63 149 ALA A CA 1
ATOM 1161 C C . ALA A 1 149 ? 39.019 -5.613 23.923 1.00 15.50 149 ALA A C 1
ATOM 1162 O O . ALA A 1 149 ? 38.882 -6.808 23.597 1.00 17.18 149 ALA A O 1
ATOM 1164 N N . HIS A 1 150 ? 38.866 -5.128 25.153 1.00 13.63 150 HIS A N 1
ATOM 1165 C CA . HIS A 1 150 ? 38.492 -6.022 26.253 1.00 13.99 150 HIS A CA 1
ATOM 1166 C C . HIS A 1 150 ? 37.026 -6.263 26.236 1.00 16.09 150 HIS A C 1
ATOM 1167 O O . HIS A 1 150 ? 36.623 -7.185 26.986 1.00 18.82 150 HIS A O 1
ATOM 1174 N N . ARG A 1 151 ? 36.158 -5.647 25.503 1.00 15.93 151 ARG A N 1
ATOM 1175 C CA . ARG A 1 151 ? 34.720 -5.941 25.433 1.00 15.38 151 ARG A CA 1
ATOM 1176 C C . ARG A 1 151 ? 34.384 -6.349 23.982 1.00 19.52 151 ARG A C 1
ATOM 1177 O O . ARG A 1 151 ? 34.949 -5.781 23.000 1.00 18.25 151 ARG A O 1
ATOM 1185 N N . ALA A 1 152 ? 33.482 -7.299 23.801 1.00 15.55 152 ALA A N 1
ATOM 1186 C CA . ALA A 1 152 ? 33.059 -7.761 22.466 1.00 15.05 152 ALA A CA 1
ATOM 1187 C C . ALA A 1 152 ? 31.918 -6.886 21.961 1.00 14.50 152 ALA A C 1
ATOM 1188 O O . ALA A 1 152 ? 30.746 -7.084 22.320 1.00 15.97 152 ALA A O 1
ATOM 1190 N N . HIS A 1 153 ? 32.252 -5.877 21.165 1.00 11.92 153 HIS A N 1
ATOM 1191 C CA . HIS A 1 153 ? 31.297 -4.932 20.577 1.00 11.17 153 HIS A CA 1
ATOM 1192 C C . HIS A 1 153 ? 31.314 -5.086 19.020 1.00 9.52 153 HIS A C 1
ATOM 1193 O O . HIS A 1 153 ? 32.326 -5.657 18.543 1.00 10.90 153 HIS A O 1
ATOM 1200 N N . ALA A 1 154 ? 30.262 -4.628 18.344 1.00 11.65 154 ALA A N 1
ATOM 1201 C CA . ALA A 1 154 ? 30.267 -4.825 16.859 1.00 12.28 154 ALA A CA 1
ATOM 1202 C C . ALA A 1 154 ? 31.513 -4.284 16.174 1.00 15.32 154 ALA A C 1
ATOM 1203 O O . ALA A 1 154 ? 32.111 -4.906 15.246 1.00 13.02 154 ALA A O 1
ATOM 1205 N N . SER A 1 155 ? 31.996 -3.102 16.567 1.00 11.46 155 SER A N 1
ATOM 1206 C CA . SER A 1 155 ? 33.205 -2.490 15.937 1.00 11.29 155 SER A CA 1
ATOM 1207 C C . SER A 1 155 ? 34.517 -2.964 16.455 1.00 12.66 155 SER A C 1
ATOM 1208 O O . SER A 1 155 ? 35.543 -2.579 15.856 1.00 13.41 155 SER A O 1
ATOM 1211 N N . THR A 1 156 ? 34.545 -3.712 17.586 1.00 11.55 156 THR A N 1
ATOM 1212 C CA . THR A 1 156 ? 35.816 -4.167 18.173 1.00 11.57 156 THR A CA 1
ATOM 1213 C C . THR A 1 156 ? 36.017 -5.702 18.078 1.00 12.68 156 THR A C 1
ATOM 1214 O O . THR A 1 156 ? 37.135 -6.187 18.341 1.00 14.41 156 THR A O 1
ATOM 1218 N N . GLU A 1 157 ? 34.951 -6.400 17.695 1.00 12.66 157 GLU A N 1
ATOM 1219 C CA . GLU A 1 157 ? 34.968 -7.855 17.611 1.00 13.91 157 GLU A CA 1
ATOM 1220 C C . GLU A 1 157 ? 34.062 -8.469 16.547 1.00 14.98 157 GLU A C 1
ATOM 1221 O O . GLU A 1 157 ? 34.595 -9.291 15.753 1.00 13.10 157 GLU A O 1
ATOM 1227 N N . GLY A 1 158 ? 32.797 -8.119 16.519 1.00 12.67 158 GLY A N 1
ATOM 1228 C CA . GLY A 1 158 ? 31.820 -8.651 15.585 1.00 14.13 158 GLY A CA 1
ATOM 1229 C C . GLY A 1 158 ? 32.299 -8.621 14.124 1.00 18.46 158 GLY A C 1
ATOM 1230 O O . GLY A 1 158 ? 32.271 -9.600 13.351 1.00 15.25 158 GLY A O 1
ATOM 1231 N N . ILE A 1 159 ? 32.748 -7.432 13.708 1.00 14.09 159 ILE A N 1
ATOM 1232 C CA . ILE A 1 159 ? 33.205 -7.133 12.322 1.00 15.28 159 ILE A CA 1
ATOM 1233 C C . ILE A 1 159 ? 34.370 -8.052 11.951 1.00 17.79 159 ILE A C 1
ATOM 1234 O O . ILE A 1 159 ? 34.386 -8.376 10.740 1.00 15.62 159 ILE A O 1
ATOM 1239 N N . ALA A 1 160 ? 35.239 -8.475 12.849 1.00 13.15 160 ALA A N 1
ATOM 1240 C CA . ALA A 1 160 ? 36.375 -9.328 12.578 1.00 14.19 160 ALA A CA 1
ATOM 1241 C C . ALA A 1 160 ? 35.942 -10.762 12.197 1.00 17.64 160 ALA A C 1
ATOM 1242 O O . ALA A 1 160 ? 36.809 -11.519 11.769 1.00 19.32 160 ALA A O 1
ATOM 1244 N N . HIS A 1 161 ? 34.693 -11.166 12.328 1.00 16.11 161 HIS A N 1
ATOM 1245 C CA . HIS A 1 161 ? 34.245 -12.503 11.918 1.00 18.43 161 HIS A CA 1
ATOM 1246 C C . HIS A 1 161 ? 33.978 -12.454 10.398 1.00 24.01 161 HIS A C 1
ATOM 1247 O O . HIS A 1 161 ? 33.781 -13.532 9.793 1.00 25.51 161 HIS A O 1
ATOM 1254 N N . TYR A 1 162 ? 33.859 -11.255 9.782 1.00 18.25 162 TYR A N 1
ATOM 1255 C CA . TYR A 1 162 ? 33.504 -11.083 8.366 1.00 18.63 162 TYR A CA 1
ATOM 1256 C C . TYR A 1 162 ? 34.625 -10.536 7.520 1.00 19.29 162 TYR A C 1
ATOM 1257 O O . TYR A 1 162 ? 34.393 -10.634 6.300 1.00 23.83 162 TYR A O 1
ATOM 1266 N N . LEU A 1 163 ? 35.721 -9.996 7.968 1.00 17.11 163 LEU A N 1
ATOM 1267 C CA . LEU A 1 163 ? 36.821 -9.488 7.185 1.00 18.47 163 LEU A CA 1
ATOM 1268 C C . LEU A 1 163 ? 38.146 -9.904 7.759 1.00 17.85 163 LEU A C 1
ATOM 1269 O O . LEU A 1 163 ? 38.176 -10.103 8.968 1.00 20.87 163 LEU A O 1
ATOM 1274 N N . PRO A 1 164 ? 39.189 -9.940 6.943 1.00 17.86 164 PRO A N 1
ATOM 1275 C CA . PRO A 1 164 ? 40.532 -10.196 7.408 1.00 18.05 164 PRO A CA 1
ATOM 1276 C C . PRO A 1 164 ? 40.730 -9.028 8.470 1.00 17.70 164 PRO A C 1
ATOM 1277 O O . PRO A 1 164 ? 40.336 -7.879 8.244 1.00 17.11 164 PRO A O 1
ATOM 1281 N N . ALA A 1 165 ? 41.378 -9.395 9.523 1.00 16.40 165 ALA A N 1
ATOM 1282 C CA . ALA A 1 165 ? 41.582 -8.495 10.662 1.00 16.79 165 ALA A CA 1
ATOM 1283 C C . ALA A 1 165 ? 42.981 -8.470 11.162 1.00 14.48 165 ALA A C 1
ATOM 1284 O O . ALA A 1 165 ? 43.525 -9.489 11.581 1.00 14.99 165 ALA A O 1
ATOM 1286 N N . VAL A 1 166 ? 43.639 -7.329 11.196 1.00 12.20 166 VAL A N 1
ATOM 1287 C CA . VAL A 1 166 ? 45.008 -7.102 11.612 1.00 13.03 166 VAL A CA 1
ATOM 1288 C C . VAL A 1 166 ? 45.088 -5.957 12.675 1.00 14.74 166 VAL A C 1
ATOM 1289 O O . VAL A 1 166 ? 44.117 -5.179 12.795 1.00 13.53 166 VAL A O 1
ATOM 1293 N N . ALA A 1 167 ? 46.213 -5.880 13.346 1.00 13.32 167 ALA A N 1
ATOM 1294 C CA . ALA A 1 167 ? 46.524 -4.834 14.329 1.00 13.89 167 ALA A CA 1
ATOM 1295 C C . ALA A 1 167 ? 47.155 -3.598 13.713 1.00 14.78 167 ALA A C 1
ATOM 1296 O O . ALA A 1 167 ? 48.024 -3.719 12.812 1.00 17.23 167 ALA A O 1
ATOM 1298 N N . GLY A 1 168 ? 46.862 -2.437 14.281 1.00 12.86 168 GLY A N 1
ATOM 1299 C CA . GLY A 1 168 ? 47.503 -1.169 13.938 1.00 11.89 168 GLY A CA 1
ATOM 1300 C C . GLY A 1 168 ? 48.772 -1.127 14.813 1.00 13.65 168 GLY A C 1
ATOM 1301 O O . GLY A 1 168 ? 49.073 -2.027 15.654 1.00 13.57 168 GLY A O 1
ATOM 1302 N N . PHE A 1 169 ? 49.542 -0.041 14.683 1.00 12.59 169 PHE A N 1
ATOM 1303 C CA . PHE A 1 169 ? 50.798 0.136 15.439 1.00 12.98 169 PHE A CA 1
ATOM 1304 C C . PHE A 1 169 ? 50.668 0.318 16.981 1.00 12.38 169 PHE A C 1
ATOM 1305 O O . PHE A 1 169 ? 51.592 -0.103 17.680 1.00 14.62 169 PHE A O 1
ATOM 1313 N N . LEU A 1 170 ? 49.598 0.932 17.446 1.00 13.03 170 LEU A N 1
ATOM 1314 C CA . LEU A 1 170 ? 49.497 1.097 18.914 1.00 14.69 170 LEU A CA 1
ATOM 1315 C C . LEU A 1 170 ? 49.145 -0.264 19.526 1.00 14.61 170 LEU A C 1
ATOM 1316 O O . LEU A 1 170 ? 49.711 -0.684 20.511 1.00 14.54 170 LEU A O 1
ATOM 1321 N N . MET A 1 171 ? 48.166 -0.936 18.943 1.00 14.58 171 MET A N 1
ATOM 1322 C CA . MET A 1 171 ? 47.714 -2.290 19.331 1.00 14.57 171 MET A CA 1
ATOM 1323 C C . MET A 1 171 ? 48.962 -3.164 19.380 1.00 17.24 171 MET A C 1
ATOM 1324 O O . MET A 1 171 ? 49.192 -3.896 20.357 1.00 16.09 171 MET A O 1
ATOM 1329 N N . GLU A 1 172 ? 49.801 -3.114 18.305 1.00 13.48 172 GLU A N 1
ATOM 1330 C CA . GLU A 1 172 ? 50.999 -3.956 18.253 1.00 16.12 172 GLU A CA 1
ATOM 1331 C C . GLU A 1 172 ? 51.973 -3.654 19.400 1.00 14.54 172 GLU A C 1
ATOM 1332 O O . GLU A 1 172 ? 52.533 -4.597 19.958 1.00 15.51 172 GLU A O 1
ATOM 1338 N N . LYS A 1 173 ? 52.175 -2.408 19.722 1.00 14.80 173 LYS A N 1
ATOM 1339 C CA . LYS A 1 173 ? 53.088 -2.075 20.844 1.00 15.87 173 LYS A CA 1
ATOM 1340 C C . LYS A 1 173 ? 52.533 -2.630 22.155 1.00 13.93 173 LYS A C 1
ATOM 1341 O O . LYS A 1 173 ? 53.317 -3.191 22.934 1.00 14.99 173 LYS A O 1
ATOM 1347 N N . GLU A 1 174 ? 51.254 -2.475 22.404 1.00 14.44 174 GLU A N 1
ATOM 1348 C CA . GLU A 1 174 ? 50.641 -2.992 23.669 1.00 12.23 174 GLU A CA 1
ATOM 1349 C C . GLU A 1 174 ? 50.789 -4.503 23.758 1.00 16.08 174 GLU A C 1
ATOM 1350 O O . GLU A 1 174 ? 51.192 -5.065 24.810 1.00 17.16 174 GLU A O 1
ATOM 1356 N N . LEU A 1 175 ? 50.463 -5.203 22.665 1.00 12.95 175 LEU A N 1
ATOM 1357 C CA . LEU A 1 175 ? 50.623 -6.657 22.733 1.00 15.88 175 LEU A CA 1
ATOM 1358 C C . LEU A 1 175 ? 52.084 -7.124 22.895 1.00 18.32 175 LEU A C 1
ATOM 1359 O O . LEU A 1 175 ? 52.289 -8.179 23.589 1.00 19.35 175 LEU A O 1
ATOM 1364 N N . GLU A 1 176 ? 53.044 -6.460 22.263 1.00 14.79 176 GLU A N 1
ATOM 1365 C CA . GLU A 1 176 ? 54.436 -6.906 22.375 1.00 16.72 176 GLU A CA 1
ATOM 1366 C C . GLU A 1 176 ? 55.007 -6.727 23.788 1.00 16.64 176 GLU A C 1
ATOM 1367 O O . GLU A 1 176 ? 55.643 -7.630 24.320 1.00 18.76 176 GLU A O 1
ATOM 1373 N N . VAL A 1 177 ? 54.790 -5.555 24.370 1.00 15.03 177 VAL A N 1
ATOM 1374 C CA . VAL A 1 177 ? 55.321 -5.203 25.715 1.00 14.45 177 VAL A CA 1
ATOM 1375 C C . VAL A 1 177 ? 54.585 -5.988 26.809 1.00 15.99 177 VAL A C 1
ATOM 1376 O O . VAL A 1 177 ? 55.298 -6.588 27.609 1.00 17.77 177 VAL A O 1
ATOM 1380 N N . LEU A 1 178 ? 53.271 -5.957 26.856 1.00 14.54 178 LEU A N 1
ATOM 1381 C CA . LEU A 1 178 ? 52.482 -6.645 27.866 1.00 14.66 178 LEU A CA 1
ATOM 1382 C C . LEU A 1 178 ? 52.633 -8.167 27.665 1.00 19.27 178 LEU A C 1
ATOM 1383 O O . LEU A 1 178 ? 52.789 -8.876 28.704 1.00 19.67 178 LEU A O 1
ATOM 1388 N N . GLY A 1 179 ? 52.565 -8.612 26.417 1.00 15.61 179 GLY A N 1
ATOM 1389 C CA . GLY A 1 179 ? 52.726 -10.019 26.115 1.00 14.80 179 GLY A CA 1
ATOM 1390 C C . GLY A 1 179 ? 54.056 -10.513 26.660 1.00 18.30 179 GLY A C 1
ATOM 1391 O O . GLY A 1 179 ? 54.094 -11.565 27.340 1.00 21.64 179 GLY A O 1
ATOM 1392 N N . LYS A 1 180 ? 55.155 -9.877 26.403 1.00 17.00 180 LYS A N 1
ATOM 1393 C CA . LYS A 1 180 ? 56.489 -10.276 26.861 1.00 22.38 180 LYS A CA 1
ATOM 1394 C C . LYS A 1 180 ? 56.603 -10.220 28.386 1.00 25.35 180 LYS A C 1
ATOM 1395 O O . LYS A 1 180 ? 57.289 -11.095 28.955 1.00 25.56 180 LYS A O 1
ATOM 1401 N N . ALA A 1 181 ? 55.947 -9.233 29.013 1.00 22.14 181 ALA A N 1
ATOM 1402 C CA . ALA A 1 181 ? 56.032 -9.168 30.497 1.00 26.45 181 ALA A CA 1
ATOM 1403 C C . ALA A 1 181 ? 55.369 -10.410 31.108 1.00 25.56 181 ALA A C 1
ATOM 1404 O O . ALA A 1 181 ? 55.915 -10.868 32.139 1.00 24.91 181 ALA A O 1
ATOM 1406 N N . LEU A 1 182 ? 54.271 -10.858 30.516 1.00 22.54 182 LEU A N 1
ATOM 1407 C CA . LEU A 1 182 ? 53.683 -12.037 31.100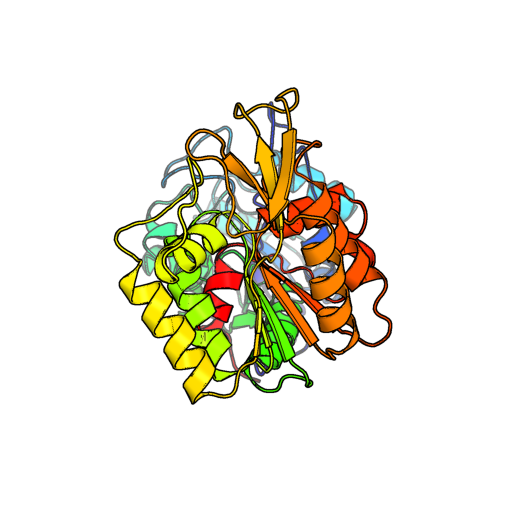 1.00 25.15 182 LEU A CA 1
ATOM 1408 C C . LEU A 1 182 ? 54.306 -13.352 30.697 1.00 27.83 182 LEU A C 1
ATOM 1409 O O . LEU A 1 182 ? 54.266 -14.314 31.457 1.00 32.50 182 LEU A O 1
ATOM 1414 N N . SER A 1 183 ? 54.763 -13.454 29.472 1.00 27.60 183 SER A N 1
ATOM 1415 C CA . SER A 1 183 ? 55.262 -14.697 28.893 1.00 27.29 183 SER A CA 1
ATOM 1416 C C . SER A 1 183 ? 56.736 -14.945 29.031 1.00 29.88 183 SER A C 1
ATOM 1417 O O . SER A 1 183 ? 57.095 -16.144 29.254 1.00 35.05 183 SER A O 1
ATOM 1420 N N . ASN A 1 184 ? 57.573 -13.918 28.974 1.00 26.25 184 ASN A N 1
ATOM 1421 C CA . ASN A 1 184 ? 59.021 -14.129 29.105 1.00 23.23 184 ASN A CA 1
ATOM 1422 C C . ASN A 1 184 ? 59.718 -12.984 29.761 1.00 23.30 184 ASN A C 1
ATOM 1423 O O . ASN A 1 184 ? 60.565 -12.346 29.111 1.00 22.72 184 ASN A O 1
ATOM 1428 N N . PRO A 1 185 ? 59.391 -12.686 31.036 1.00 22.31 185 PRO A N 1
ATOM 1429 C CA . PRO A 1 185 ? 60.011 -11.537 31.673 1.00 21.93 185 PRO A CA 1
ATOM 1430 C C . PRO A 1 185 ? 61.490 -11.590 31.925 1.00 22.14 185 PRO A C 1
ATOM 1431 O O . PRO A 1 185 ? 62.080 -12.660 32.168 1.00 20.82 185 PRO A O 1
ATOM 1435 N N . ASP A 1 186 ? 62.089 -10.394 31.920 1.00 22.99 186 ASP A N 1
ATOM 1436 C CA . ASP A 1 186 ? 63.491 -10.204 32.292 1.00 23.00 186 ASP A CA 1
ATOM 1437 C C . ASP A 1 186 ? 63.423 -10.245 33.855 1.00 22.39 186 ASP A C 1
ATOM 1438 O O . ASP A 1 186 ? 62.430 -9.757 34.386 1.00 24.83 186 ASP A O 1
ATOM 1443 N N . ARG A 1 187 ? 64.434 -10.796 34.447 1.00 21.95 187 ARG A N 1
ATOM 1444 C CA . ARG A 1 187 ? 64.512 -10.992 35.906 1.00 19.35 187 ARG A CA 1
ATOM 1445 C C . ARG A 1 187 ? 65.707 -10.339 36.512 1.00 20.07 187 ARG A C 1
ATOM 1446 O O . ARG A 1 187 ? 66.754 -10.221 35.870 1.00 21.39 187 ARG A O 1
ATOM 1454 N N . PRO A 1 188 ? 65.611 -9.887 37.760 1.00 18.50 188 PRO A N 1
ATOM 1455 C CA . PRO A 1 188 ? 64.437 -10.012 38.626 1.00 18.05 188 PRO A CA 1
ATOM 1456 C C . PRO A 1 188 ? 63.254 -9.201 38.115 1.00 16.37 188 PRO A C 1
ATOM 1457 O O . PRO A 1 188 ? 63.484 -8.067 37.636 1.00 17.05 188 PRO A O 1
ATOM 1461 N N . PHE A 1 189 ? 62.088 -9.780 38.239 1.00 12.92 189 PHE A N 1
ATOM 1462 C CA . PHE A 1 189 ? 60.824 -9.183 37.829 1.00 10.82 189 PHE A CA 1
ATOM 1463 C C . PHE A 1 189 ? 60.040 -8.754 39.121 1.00 15.27 189 PHE A C 1
ATOM 1464 O O . PHE A 1 189 ? 59.713 -9.570 39.951 1.00 13.20 189 PHE A O 1
ATOM 1472 N N . THR A 1 190 ? 59.772 -7.432 39.212 1.00 12.92 190 THR A N 1
ATOM 1473 C CA . THR A 1 190 ? 59.018 -6.861 40.353 1.00 11.34 190 THR A CA 1
ATOM 1474 C C . THR A 1 190 ? 57.730 -6.274 39.919 1.00 13.53 190 THR A C 1
ATOM 1475 O O . THR A 1 190 ? 57.681 -5.528 38.905 1.00 14.89 190 THR A O 1
ATOM 1479 N N . ALA A 1 191 ? 56.614 -6.552 40.601 1.00 10.65 191 ALA A N 1
ATOM 1480 C CA . ALA A 1 191 ? 55.330 -5.901 40.305 1.00 9.93 191 ALA A CA 1
ATOM 1481 C C . ALA A 1 191 ? 55.060 -4.961 41.522 1.00 14.14 191 ALA A C 1
ATOM 1482 O O . ALA A 1 191 ? 55.327 -5.344 42.680 1.00 13.22 191 ALA A O 1
ATOM 1484 N N . ILE A 1 192 ? 54.539 -3.796 41.263 1.00 10.26 192 ILE A N 1
ATOM 1485 C CA . ILE A 1 192 ? 54.200 -2.818 42.341 1.00 11.94 192 ILE A CA 1
ATOM 1486 C C . ILE A 1 192 ? 52.716 -2.616 42.144 1.00 12.94 192 ILE A C 1
ATOM 1487 O O . ILE A 1 192 ? 52.249 -2.205 41.063 1.00 12.53 192 ILE A O 1
ATOM 1492 N N . ILE A 1 193 ? 51.892 -2.946 43.160 1.00 10.13 193 ILE A N 1
ATOM 1493 C CA . ILE A 1 193 ? 50.419 -2.848 43.085 1.00 11.32 193 ILE A CA 1
ATOM 1494 C C . ILE A 1 193 ? 49.904 -1.884 44.201 1.00 12.61 193 ILE A C 1
ATOM 1495 O O . ILE A 1 193 ? 50.205 -2.080 45.393 1.00 12.43 193 ILE A O 1
ATOM 1500 N N . GLY A 1 194 ? 49.259 -0.820 43.791 1.00 11.99 194 GLY A N 1
ATOM 1501 C CA . GLY A 1 194 ? 48.736 0.192 44.684 1.00 12.27 194 GLY A CA 1
ATOM 1502 C C . GLY A 1 194 ? 47.257 0.383 44.360 1.00 12.60 194 GLY A C 1
ATOM 1503 O O . GLY A 1 194 ? 46.531 -0.522 43.929 1.00 14.40 194 GLY A O 1
ATOM 1504 N N . GLY A 1 195 ? 46.780 1.606 44.539 1.00 11.05 195 GLY A N 1
ATOM 1505 C CA . GLY A 1 195 ? 45.366 1.909 44.301 1.00 10.37 195 GLY A CA 1
ATOM 1506 C C . GLY A 1 195 ? 44.591 1.905 45.622 1.00 14.43 195 GLY A C 1
ATOM 1507 O O . GLY A 1 195 ? 45.096 1.803 46.737 1.00 15.28 195 GLY A O 1
ATOM 1508 N N . ALA A 1 196 ? 43.294 1.977 45.504 1.00 17.88 196 ALA A N 1
ATOM 1509 C CA . ALA A 1 196 ? 42.329 2.073 46.622 1.00 18.22 196 ALA A CA 1
ATOM 1510 C C . ALA A 1 196 ? 41.843 0.809 47.279 1.00 20.61 196 ALA A C 1
ATOM 1511 O O . ALA A 1 196 ? 41.900 0.647 48.504 1.00 20.18 196 ALA A O 1
ATOM 1513 N N . LYS A 1 197 ? 41.298 -0.106 46.492 1.00 21.47 197 LYS A N 1
ATOM 1514 C CA . LYS A 1 197 ? 40.707 -1.370 46.976 1.00 23.14 197 LYS A CA 1
ATOM 1515 C C . LYS A 1 197 ? 41.306 -2.659 46.474 1.00 21.07 197 LYS A C 1
ATOM 1516 O O . LYS A 1 197 ? 41.582 -2.836 45.251 1.00 22.49 197 LYS A O 1
ATOM 1522 N N . VAL A 1 198 ? 41.444 -3.605 47.392 1.00 18.75 198 VAL A N 1
ATOM 1523 C CA . VAL A 1 198 ? 41.990 -4.906 46.964 1.00 18.70 198 VAL A CA 1
ATOM 1524 C C . VAL A 1 198 ? 40.956 -5.529 46.031 1.00 19.04 198 VAL A C 1
ATOM 1525 O O . VAL A 1 198 ? 41.291 -6.271 45.089 1.00 19.69 198 VAL A O 1
ATOM 1529 N N . LYS A 1 199 ? 39.683 -5.291 46.225 1.00 19.66 199 LYS A N 1
ATOM 1530 C CA . LYS A 1 199 ? 38.607 -5.840 45.407 1.00 23.30 199 LYS A CA 1
ATOM 1531 C C . LYS A 1 199 ? 38.894 -5.682 43.917 1.00 21.24 199 LYS A C 1
ATOM 1532 O O . LYS A 1 199 ? 38.606 -6.575 43.091 1.00 24.19 199 LYS A O 1
ATOM 1538 N N . ASP A 1 200 ? 39.411 -4.518 43.565 1.00 18.68 200 ASP A N 1
ATOM 1539 C CA . ASP A 1 200 ? 39.742 -4.117 42.188 1.00 17.30 200 ASP A CA 1
ATOM 1540 C C . ASP A 1 200 ? 40.973 -4.806 41.626 1.00 20.46 200 ASP A C 1
ATOM 1541 O O . ASP A 1 200 ? 41.163 -4.881 40.413 1.00 19.35 200 ASP A O 1
ATOM 1546 N N . LYS A 1 201 ? 41.868 -5.285 42.500 1.00 17.47 201 LYS A N 1
ATOM 1547 C CA . LYS A 1 201 ? 43.116 -5.901 42.072 1.00 16.06 201 LYS A CA 1
ATOM 1548 C C . LYS A 1 201 ? 43.257 -7.400 42.325 1.00 14.96 201 LYS A C 1
ATOM 1549 O O . LYS A 1 201 ? 44.392 -7.887 42.084 1.00 14.39 201 LYS A O 1
ATOM 1555 N N . ILE A 1 202 ? 42.210 -8.058 42.755 1.00 13.49 202 ILE A N 1
ATOM 1556 C CA . ILE A 1 202 ? 42.342 -9.483 42.993 1.00 15.71 202 ILE A CA 1
ATOM 1557 C C . ILE A 1 202 ? 42.940 -10.306 41.849 1.00 17.08 202 ILE A C 1
ATOM 1558 O O . ILE A 1 202 ? 43.878 -11.110 42.090 1.00 16.20 202 ILE A O 1
ATOM 1563 N N . GLY A 1 203 ? 42.438 -10.081 40.626 1.00 14.80 203 GLY A N 1
ATOM 1564 C CA . GLY A 1 203 ? 42.906 -10.874 39.453 1.00 14.93 203 GLY A CA 1
ATOM 1565 C C . GLY A 1 203 ? 44.325 -10.627 39.063 1.00 14.58 203 GLY A C 1
ATOM 1566 O O . GLY A 1 203 ? 45.097 -11.532 38.708 1.00 16.73 203 GLY A O 1
ATOM 1567 N N . VAL A 1 204 ? 44.712 -9.351 39.141 1.00 14.09 204 VAL A N 1
ATOM 1568 C CA . VAL A 1 204 ? 46.104 -8.955 38.822 1.00 15.04 204 VAL A CA 1
ATOM 1569 C C . VAL A 1 204 ? 47.102 -9.539 39.841 1.00 14.17 204 VAL A C 1
ATOM 1570 O O . VAL A 1 204 ? 48.193 -10.029 39.488 1.00 14.13 204 VAL A O 1
ATOM 1574 N N . ILE A 1 205 ? 46.740 -9.391 41.141 1.00 11.89 205 ILE A N 1
ATOM 1575 C CA . ILE A 1 205 ? 47.695 -9.938 42.145 1.00 10.84 205 ILE A CA 1
ATOM 1576 C C . ILE A 1 205 ? 47.766 -11.456 41.985 1.00 10.74 205 ILE A C 1
ATOM 1577 O O . ILE A 1 205 ? 48.905 -11.986 42.052 1.00 13.47 205 ILE A O 1
ATOM 1582 N N . ASP A 1 206 ? 46.631 -12.068 41.804 1.00 12.69 206 ASP A N 1
ATOM 1583 C CA . ASP A 1 206 ? 46.612 -13.562 41.668 1.00 14.28 206 ASP A CA 1
ATOM 1584 C C . ASP A 1 206 ? 47.531 -14.088 40.568 1.00 16.00 206 ASP A C 1
ATOM 1585 O O . ASP A 1 206 ? 48.439 -14.962 40.716 1.00 14.73 206 ASP A O 1
ATOM 1590 N N . ASN A 1 207 ? 47.348 -13.444 39.380 1.00 15.02 207 ASN A N 1
ATOM 1591 C CA . ASN A 1 207 ? 48.160 -13.848 38.209 1.00 16.57 207 ASN A CA 1
ATOM 1592 C C . ASN A 1 207 ? 49.633 -13.452 38.329 1.00 14.18 207 ASN A C 1
ATOM 1593 O O . ASN A 1 207 ? 50.478 -14.283 37.934 1.00 16.05 207 ASN A O 1
ATOM 1598 N N . LEU A 1 208 ? 49.970 -12.231 38.789 1.00 12.14 208 LEU A N 1
ATOM 1599 C CA . LEU A 1 208 ? 51.367 -11.836 38.895 1.00 11.20 208 LEU A CA 1
ATOM 1600 C C . LEU A 1 208 ? 52.218 -12.643 39.857 1.00 11.07 208 LEU A C 1
ATOM 1601 O O . LEU A 1 208 ? 53.436 -12.787 39.731 1.00 15.27 208 LEU A O 1
ATOM 1606 N N . LEU A 1 209 ? 51.533 -13.193 40.880 1.00 13.25 209 LEU A N 1
ATOM 1607 C CA . LEU A 1 209 ? 52.181 -14.026 41.894 1.00 15.30 209 LEU A CA 1
ATOM 1608 C C . LEU A 1 209 ? 52.713 -15.340 41.274 1.00 13.14 209 LEU A C 1
ATOM 1609 O O . LEU A 1 209 ? 53.639 -15.944 41.861 1.00 19.51 209 LEU A O 1
ATOM 1614 N N . GLU A 1 210 ? 52.187 -15.734 40.169 1.00 13.59 210 GLU A N 1
ATOM 1615 C CA . GLU A 1 210 ? 52.655 -16.934 39.433 1.00 16.88 210 GLU A CA 1
ATOM 1616 C C . GLU A 1 210 ? 53.933 -16.590 38.646 1.00 19.99 210 GLU A C 1
ATOM 1617 O O . GLU A 1 210 ? 54.643 -17.473 38.144 1.00 20.31 210 GLU A O 1
ATOM 1623 N N . LYS A 1 211 ? 54.281 -15.306 38.498 1.00 16.58 211 LYS A N 1
ATOM 1624 C CA . LYS A 1 211 ? 55.400 -14.868 37.673 1.00 15.86 211 LYS A CA 1
ATOM 1625 C C . LYS A 1 211 ? 56.512 -14.045 38.240 1.00 17.70 211 LYS A C 1
ATOM 1626 O O . LYS A 1 211 ? 57.652 -14.219 37.765 1.00 17.78 211 LYS A O 1
ATOM 1632 N N . VAL A 1 212 ? 56.189 -13.135 39.194 1.00 14.43 212 VAL A N 1
ATOM 1633 C CA . VAL A 1 212 ? 57.234 -12.253 39.713 1.00 13.07 212 VAL A CA 1
ATOM 1634 C C . VAL A 1 212 ? 58.209 -12.854 40.736 1.00 13.76 212 VAL A C 1
ATOM 1635 O O . VAL A 1 212 ? 57.962 -13.941 41.327 1.00 15.94 212 VAL A O 1
ATOM 1639 N N . ASP A 1 213 ? 59.322 -12.171 40.895 1.00 12.23 213 ASP A N 1
ATOM 1640 C CA . ASP A 1 213 ? 60.324 -12.452 41.877 1.00 14.84 213 ASP A CA 1
ATOM 1641 C C . ASP A 1 213 ? 59.938 -11.665 43.179 1.00 16.14 213 ASP A C 1
ATOM 1642 O O . ASP A 1 213 ? 60.102 -12.128 44.317 1.00 15.20 213 ASP A O 1
ATOM 1647 N N . ASN A 1 214 ? 59.529 -10.395 42.987 1.00 12.87 214 ASN A N 1
ATOM 1648 C CA . ASN A 1 214 ? 59.179 -9.525 44.110 1.00 12.88 214 ASN A CA 1
ATOM 1649 C C . ASN A 1 214 ? 57.793 -8.918 43.938 1.00 13.78 214 ASN A C 1
ATOM 1650 O O . ASN A 1 214 ? 57.449 -8.541 42.785 1.00 12.98 214 ASN A O 1
ATOM 1655 N N . LEU A 1 215 ? 56.984 -8.826 45.006 1.00 12.30 215 LEU A N 1
ATOM 1656 C CA . LEU A 1 215 ? 55.671 -8.147 44.849 1.00 11.52 215 LEU A CA 1
ATOM 1657 C C . LEU A 1 215 ? 55.667 -7.018 45.901 1.00 16.67 215 LEU A C 1
ATOM 1658 O O . LEU A 1 215 ? 55.923 -7.343 47.078 1.00 13.70 215 LEU A O 1
ATOM 1663 N N . ILE A 1 216 ? 55.462 -5.781 45.503 1.00 11.20 216 ILE A N 1
ATOM 1664 C CA . ILE A 1 216 ? 55.414 -4.646 46.476 1.00 10.64 216 ILE A CA 1
ATOM 1665 C C . ILE A 1 216 ? 53.981 -4.107 46.484 1.00 13.81 216 ILE A C 1
ATOM 1666 O O . ILE A 1 216 ? 53.357 -3.898 45.412 1.00 12.25 216 ILE A O 1
ATOM 1671 N N . ILE A 1 217 ? 53.400 -3.867 47.667 1.00 11.64 217 ILE A N 1
ATOM 1672 C CA . ILE A 1 217 ? 52.017 -3.355 47.799 1.00 11.71 217 ILE A CA 1
ATOM 1673 C C . ILE A 1 217 ? 52.016 -1.965 48.432 1.00 11.52 217 ILE A C 1
ATOM 1674 O O . ILE A 1 217 ? 52.868 -1.697 49.306 1.00 12.81 217 ILE A O 1
ATOM 1679 N N . GLY A 1 218 ? 51.141 -1.068 48.019 1.00 10.75 218 GLY A N 1
ATOM 1680 C CA . GLY A 1 218 ? 51.039 0.294 48.603 1.00 9.40 218 GLY A CA 1
ATOM 1681 C C . GLY A 1 218 ? 49.590 0.722 48.407 1.00 9.20 218 GLY A C 1
ATOM 1682 O O . GLY A 1 218 ? 48.667 -0.053 48.169 1.00 12.07 218 GLY A O 1
ATOM 1683 N N . GLY A 1 219 ? 49.350 2.056 48.489 1.00 9.71 219 GLY A N 1
ATOM 1684 C CA . GLY A 1 219 ? 47.999 2.616 48.278 1.00 9.96 219 GLY A CA 1
ATOM 1685 C C . GLY A 1 219 ? 47.101 2.241 49.462 1.00 13.44 219 GLY A C 1
ATOM 1686 O O . GLY A 1 219 ? 47.587 1.801 50.498 1.00 13.86 219 GLY A O 1
ATOM 1687 N N . GLY A 1 220 ? 45.807 2.346 49.302 1.00 16.01 220 GLY A N 1
ATOM 1688 C CA . GLY A 1 220 ? 44.822 2.002 50.398 1.00 16.74 220 GLY A CA 1
ATOM 1689 C C . GLY A 1 220 ? 44.691 0.499 50.512 1.00 17.67 220 GLY A C 1
ATOM 1690 O O . GLY A 1 220 ? 44.276 -0.089 51.484 1.00 17.00 220 GLY A O 1
ATOM 1691 N N . LEU A 1 221 ? 45.102 -0.182 49.417 1.00 20.28 221 LEU A N 1
ATOM 1692 C CA . LEU A 1 221 ? 45.088 -1.641 49.305 1.00 19.02 221 LEU A CA 1
ATOM 1693 C C . LEU A 1 221 ? 45.826 -2.287 50.451 1.00 16.44 221 LEU A C 1
ATOM 1694 O O . LEU A 1 221 ? 45.528 -3.299 51.125 1.00 16.29 221 LEU A O 1
ATOM 1699 N N . ALA A 1 222 ? 46.981 -1.718 50.758 1.00 14.21 222 ALA A N 1
ATOM 1700 C CA . ALA A 1 222 ? 47.909 -2.234 51.783 1.00 15.72 222 ALA A CA 1
ATOM 1701 C C . ALA A 1 222 ? 47.266 -2.321 53.202 1.00 16.88 222 ALA A C 1
ATOM 1702 O O . ALA A 1 222 ? 47.771 -3.258 53.838 1.00 15.55 222 ALA A O 1
ATOM 1704 N N . TYR A 1 223 ? 46.252 -1.490 53.527 1.00 13.58 223 TYR A N 1
ATOM 1705 C CA . TYR A 1 223 ? 45.745 -1.574 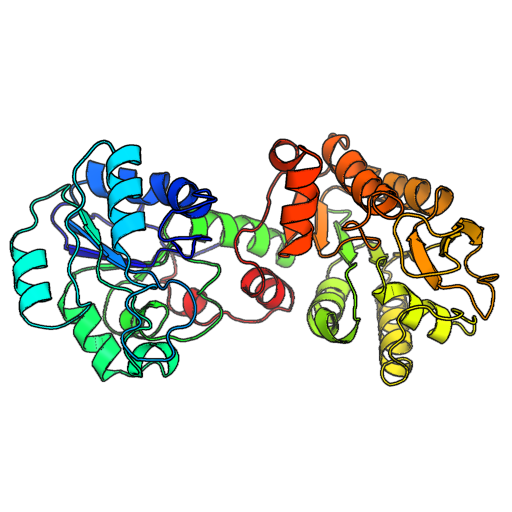54.940 1.00 12.71 223 TYR A CA 1
ATOM 1706 C C . TYR A 1 223 ? 44.976 -2.837 55.233 1.00 16.34 223 TYR A C 1
ATOM 1707 O O . TYR A 1 223 ? 44.925 -3.246 56.421 1.00 15.26 223 TYR A O 1
ATOM 1716 N N . THR A 1 224 ? 44.388 -3.446 54.168 1.00 16.50 224 THR A N 1
ATOM 1717 C CA . THR A 1 224 ? 43.701 -4.734 54.365 1.00 14.44 224 THR A CA 1
ATOM 1718 C C . THR A 1 224 ? 44.767 -5.789 54.746 1.00 17.67 224 THR A C 1
ATOM 1719 O O . THR A 1 224 ? 44.503 -6.687 55.548 1.00 17.91 224 THR A O 1
ATOM 1723 N N . PHE A 1 225 ? 45.967 -5.769 54.153 1.00 14.31 225 PHE A N 1
ATOM 1724 C CA . PHE A 1 225 ? 47.020 -6.723 54.435 1.00 14.50 225 PHE A CA 1
ATOM 1725 C C . PHE A 1 225 ? 47.603 -6.500 55.835 1.00 16.81 225 PHE A C 1
ATOM 1726 O O . PHE A 1 225 ? 47.958 -7.464 56.523 1.00 16.75 225 PHE A O 1
ATOM 1734 N N . VAL A 1 226 ? 47.729 -5.221 56.193 1.00 16.51 226 VAL A N 1
ATOM 1735 C CA . VAL A 1 226 ? 48.298 -4.894 57.537 1.00 18.35 226 VAL A CA 1
ATOM 1736 C C . VAL A 1 226 ? 47.332 -5.401 58.618 1.00 19.79 226 VAL A C 1
ATOM 1737 O O . VAL A 1 226 ? 47.700 -5.992 59.638 1.00 20.81 226 VAL A O 1
ATOM 1741 N N . LYS A 1 227 ? 46.033 -5.221 58.404 1.00 19.40 227 LYS A N 1
ATOM 1742 C CA . LYS A 1 227 ? 45.013 -5.697 59.359 1.00 21.56 227 LYS A CA 1
ATOM 1743 C C . LYS A 1 227 ? 45.065 -7.208 59.412 1.00 22.13 227 LYS A C 1
ATOM 1744 O O . LYS A 1 227 ? 44.986 -7.833 60.510 1.00 24.40 227 LYS A O 1
ATOM 1750 N N . ALA A 1 228 ? 45.222 -7.876 58.292 1.00 20.75 228 ALA A N 1
ATOM 1751 C CA . ALA A 1 228 ? 45.354 -9.342 58.174 1.00 22.54 228 ALA A CA 1
ATOM 1752 C C . ALA A 1 228 ? 46.515 -9.796 59.085 1.00 26.44 228 ALA A C 1
ATOM 1753 O O . ALA A 1 228 ? 46.418 -10.960 59.602 1.00 28.22 228 ALA A O 1
ATOM 1755 N N . LEU A 1 229 ? 47.560 -9.017 59.320 1.00 22.75 229 LEU A N 1
ATOM 1756 C CA . LEU A 1 229 ? 48.702 -9.339 60.142 1.00 22.40 229 LEU A CA 1
ATOM 1757 C C . LEU A 1 229 ? 48.450 -9.019 61.620 1.00 26.28 229 LEU A C 1
ATOM 1758 O O . LEU A 1 229 ? 49.391 -9.245 62.405 1.00 28.67 229 LEU A O 1
ATOM 1763 N N . GLY A 1 230 ? 47.295 -8.516 61.979 1.00 26.03 230 GLY A N 1
ATOM 1764 C CA . GLY A 1 230 ? 46.864 -8.202 63.324 1.00 25.55 230 GLY A CA 1
ATOM 1765 C C . GLY A 1 230 ? 47.143 -6.814 63.800 1.00 29.05 230 GLY A C 1
ATOM 1766 O O . GLY A 1 230 ? 47.177 -6.583 65.006 1.00 32.48 230 GLY A O 1
ATOM 1767 N N . HIS A 1 231 ? 47.364 -5.827 62.973 1.00 27.53 231 HIS A N 1
ATOM 1768 C CA . HIS A 1 231 ? 47.616 -4.441 63.355 1.00 26.43 231 HIS A CA 1
ATOM 1769 C C . HIS A 1 231 ? 46.366 -3.604 63.063 1.00 25.34 231 HIS A C 1
ATOM 1770 O O . HIS A 1 231 ? 45.703 -3.874 62.078 1.00 27.57 231 HIS A O 1
ATOM 1777 N N . ASP A 1 232 ? 46.131 -2.616 63.909 1.00 23.97 232 ASP A N 1
ATOM 1778 C CA . ASP A 1 232 ? 45.018 -1.706 63.743 1.00 24.41 232 ASP A CA 1
ATOM 1779 C C . ASP A 1 232 ? 45.507 -0.710 62.660 1.00 20.37 232 ASP A C 1
ATOM 1780 O O . ASP A 1 232 ? 46.676 -0.354 62.557 1.00 22.48 232 ASP A O 1
ATOM 1785 N N . VAL A 1 233 ? 44.563 -0.252 61.838 1.00 19.56 233 VAL A N 1
ATOM 1786 C CA . VAL A 1 233 ? 44.786 0.689 60.731 1.00 19.54 233 VAL A CA 1
ATOM 1787 C C . VAL A 1 233 ? 44.025 1.988 60.921 1.00 19.00 233 VAL A C 1
ATOM 1788 O O . VAL A 1 233 ? 43.854 2.815 59.997 1.00 15.55 233 VAL A O 1
ATOM 1792 N N . GLY A 1 234 ? 43.585 2.200 62.160 1.00 18.05 234 GLY A N 1
ATOM 1793 C CA . GLY A 1 234 ? 42.860 3.455 62.463 1.00 15.59 234 GLY A CA 1
ATOM 1794 C C . GLY A 1 234 ? 41.677 3.615 61.563 1.00 16.29 234 GLY A C 1
ATOM 1795 O O . GLY A 1 234 ? 40.829 2.725 61.329 1.00 19.68 234 GLY A O 1
ATOM 1796 N N . LYS A 1 235 ? 41.542 4.821 61.015 1.00 16.41 235 LYS A N 1
ATOM 1797 C CA . LYS A 1 235 ? 40.417 5.139 60.105 1.00 20.65 235 LYS A CA 1
ATOM 1798 C C . LYS A 1 235 ? 40.795 4.936 58.618 1.00 23.32 235 LYS A C 1
ATOM 1799 O O . LYS A 1 235 ? 40.145 5.562 57.715 1.00 25.98 235 LYS A O 1
ATOM 1805 N N . SER A 1 236 ? 41.803 4.141 58.313 1.00 18.90 236 SER A N 1
ATOM 1806 C CA . SER A 1 236 ? 42.233 3.916 56.898 1.00 18.61 236 SER A CA 1
ATOM 1807 C C . SER A 1 236 ? 41.263 3.065 56.075 1.00 21.57 236 SER A C 1
ATOM 1808 O O . SER A 1 236 ? 40.495 2.286 56.710 1.00 21.23 236 SER A O 1
ATOM 1811 N N . LEU A 1 237 ? 41.293 3.167 54.731 1.00 18.30 237 LEU A N 1
ATOM 1812 C CA . LEU A 1 237 ? 40.452 2.295 53.861 1.00 19.45 237 LEU A CA 1
ATOM 1813 C C . LEU A 1 237 ? 40.773 0.843 54.206 1.00 18.01 237 LEU A C 1
ATOM 1814 O O . LEU A 1 237 ? 41.956 0.401 54.320 1.00 18.81 237 LEU A O 1
ATOM 1819 N N . LEU A 1 238 ? 39.772 0.023 54.423 1.00 18.52 238 LEU A N 1
ATOM 1820 C CA . LEU A 1 238 ? 39.833 -1.402 54.835 1.00 22.78 238 LEU A CA 1
ATOM 1821 C C . LEU A 1 238 ? 38.654 -2.193 54.245 1.00 22.59 238 LEU A C 1
ATOM 1822 O O . LEU A 1 238 ? 37.481 -1.729 54.167 1.00 22.62 238 LEU A O 1
ATOM 1827 N N . GLU A 1 239 ? 38.953 -3.419 53.811 1.00 18.63 239 GLU A N 1
ATOM 1828 C CA . GLU A 1 239 ? 37.851 -4.264 53.277 1.00 18.87 239 GLU A CA 1
ATOM 1829 C C . GLU A 1 239 ? 37.897 -5.511 54.124 1.00 22.14 239 GLU A C 1
ATOM 1830 O O . GLU A 1 239 ? 38.643 -6.509 53.949 1.00 20.65 239 GLU A O 1
ATOM 1836 N N . GLU A 1 240 ? 37.145 -5.472 55.202 1.00 22.69 240 GLU A N 1
ATOM 1837 C CA . GLU A 1 240 ? 37.100 -6.568 56.196 1.00 25.93 240 GLU A CA 1
ATOM 1838 C C . GLU A 1 240 ? 36.722 -7.911 55.645 1.00 21.55 240 GLU A C 1
ATOM 1839 O O . GLU A 1 240 ? 37.187 -8.937 56.154 1.00 24.63 240 GLU A O 1
ATOM 1845 N N . ASP A 1 241 ? 35.910 -7.904 54.625 1.00 19.52 241 ASP A N 1
ATOM 1846 C CA . ASP A 1 241 ? 35.468 -9.137 53.979 1.00 22.09 241 ASP A CA 1
ATOM 1847 C C . ASP A 1 241 ? 36.561 -9.794 53.157 1.00 23.64 241 ASP A C 1
ATOM 1848 O O . ASP A 1 241 ? 36.301 -10.859 52.550 1.00 29.35 241 ASP A O 1
ATOM 1853 N N . LYS A 1 242 ? 37.730 -9.196 52.989 1.00 23.26 242 LYS A N 1
ATOM 1854 C CA . LYS A 1 242 ? 38.828 -9.710 52.149 1.00 20.02 242 LYS A CA 1
ATOM 1855 C C . LYS A 1 242 ? 40.007 -10.060 52.977 1.00 20.66 242 LYS A C 1
ATOM 1856 O O . LYS A 1 242 ? 41.085 -10.270 52.391 1.00 22.52 242 LYS A O 1
ATOM 1862 N N . ILE A 1 243 ? 39.902 -10.097 54.294 1.00 21.54 243 ILE A N 1
ATOM 1863 C CA . ILE A 1 243 ? 41.016 -10.412 55.188 1.00 18.48 243 ILE A CA 1
ATOM 1864 C C . ILE A 1 243 ? 41.545 -11.812 54.902 1.00 21.12 243 ILE A C 1
ATOM 1865 O O . ILE A 1 243 ? 42.798 -11.967 54.910 1.00 21.65 243 ILE A O 1
ATOM 1870 N N . GLU A 1 244 ? 40.651 -12.757 54.673 1.00 19.02 244 GLU A N 1
ATOM 1871 C CA . GLU A 1 244 ? 41.102 -14.137 54.424 1.00 20.55 244 GLU A CA 1
ATOM 1872 C C . GLU A 1 244 ? 41.776 -14.251 53.047 1.00 20.28 244 GLU A C 1
ATOM 1873 O O . GLU A 1 244 ? 42.753 -15.017 52.883 1.00 21.91 244 GLU A O 1
ATOM 1879 N N . LEU A 1 245 ? 41.279 -13.494 52.094 1.00 18.37 245 LEU A N 1
ATOM 1880 C CA . LEU A 1 245 ? 41.860 -13.472 50.751 1.00 20.30 245 LEU A CA 1
ATOM 1881 C C . LEU A 1 245 ? 43.294 -12.918 50.886 1.00 16.87 245 LEU A C 1
ATOM 1882 O O . LEU A 1 245 ? 44.197 -13.526 50.296 1.00 17.00 245 LEU A O 1
ATOM 1887 N N . ALA A 1 246 ? 43.489 -11.833 51.616 1.00 18.03 246 ALA A N 1
ATOM 1888 C CA . ALA A 1 246 ? 44.796 -11.207 51.868 1.00 17.74 246 ALA A CA 1
ATOM 1889 C C . ALA A 1 246 ? 45.741 -12.248 52.476 1.00 20.41 246 ALA A C 1
ATOM 1890 O O . ALA A 1 246 ? 46.914 -12.340 52.011 1.00 17.81 246 ALA A O 1
ATOM 1892 N N . LYS A 1 247 ? 45.344 -13.018 53.498 1.00 15.18 247 LYS A N 1
ATOM 1893 C CA . LYS A 1 247 ? 46.200 -14.033 54.083 1.00 13.59 247 LYS A CA 1
ATOM 1894 C C . LYS A 1 247 ? 46.474 -15.094 53.032 1.00 15.05 247 LYS A C 1
ATOM 1895 O O . LYS A 1 247 ? 47.638 -15.519 53.066 1.00 16.80 247 LYS A O 1
ATOM 1901 N N . SER A 1 248 ? 45.548 -15.502 52.157 1.00 14.16 248 SER A N 1
ATOM 1902 C CA . SER A 1 248 ? 45.849 -16.500 51.103 1.00 18.38 248 SER A CA 1
ATOM 1903 C C . SER A 1 248 ? 46.953 -16.007 50.123 1.00 15.72 248 SER A C 1
ATOM 1904 O O . SER A 1 248 ? 47.836 -16.803 49.795 1.00 16.70 248 SER A O 1
ATOM 1907 N N . PHE A 1 249 ? 46.856 -14.718 49.752 1.00 14.83 249 PHE A N 1
ATOM 1908 C CA . PHE A 1 249 ? 47.868 -14.125 48.851 1.00 14.43 249 PHE A CA 1
ATOM 1909 C C . PHE A 1 249 ? 49.249 -14.123 49.445 1.00 14.04 249 PHE A C 1
ATOM 1910 O O . PHE A 1 249 ? 50.271 -14.405 48.815 1.00 14.34 249 PHE A O 1
ATOM 1918 N N . MET A 1 250 ? 49.418 -13.792 50.720 1.00 14.03 250 MET A N 1
ATOM 1919 C CA . MET A 1 250 ? 50.679 -13.834 51.447 1.00 14.28 250 MET A CA 1
ATOM 1920 C C . MET A 1 250 ? 51.199 -15.300 51.556 1.00 14.72 250 MET A C 1
ATOM 1921 O O . MET A 1 250 ? 52.415 -15.501 51.488 1.00 14.26 250 MET A O 1
ATOM 1926 N N . GLU A 1 251 ? 50.292 -16.242 51.708 1.00 14.73 251 GLU A N 1
ATOM 1927 C CA . GLU A 1 251 ? 50.655 -17.656 51.780 1.00 18.53 251 GLU A CA 1
ATOM 1928 C C . GLU A 1 251 ? 51.051 -18.115 50.387 1.00 14.61 251 GLU A C 1
ATOM 1929 O O . GLU A 1 251 ? 52.061 -18.835 50.319 1.00 18.57 251 GLU A O 1
ATOM 1935 N N . LYS A 1 252 ? 50.354 -17.682 49.378 1.00 14.06 252 LYS A N 1
ATOM 1936 C CA . LYS A 1 252 ? 50.751 -18.034 47.967 1.00 16.13 252 LYS A CA 1
ATOM 1937 C C . LYS A 1 252 ? 52.136 -17.443 47.715 1.00 15.77 252 LYS A C 1
ATOM 1938 O O . LYS A 1 252 ? 52.999 -18.178 47.132 1.00 17.37 252 LYS A O 1
ATOM 1944 N N . ALA A 1 253 ? 52.437 -16.200 48.126 1.00 13.26 253 ALA A N 1
ATOM 1945 C CA . ALA A 1 253 ? 53.789 -15.604 47.936 1.00 12.52 253 ALA A CA 1
ATOM 1946 C C . ALA A 1 253 ? 54.875 -16.472 48.581 1.00 17.62 253 ALA A C 1
ATOM 1947 O O . ALA A 1 253 ? 55.955 -16.753 48.025 1.00 16.97 253 ALA A O 1
ATOM 1949 N N . LYS A 1 254 ? 54.652 -16.947 49.821 1.00 17.59 254 LYS A N 1
ATOM 1950 C CA . LYS A 1 254 ? 55.610 -17.817 50.533 1.00 20.89 254 LYS A CA 1
ATOM 1951 C C . LYS A 1 254 ? 55.880 -19.111 49.765 1.00 21.35 254 LYS A C 1
ATOM 1952 O O . LYS A 1 254 ? 57.042 -19.515 49.462 1.00 23.97 254 LYS A O 1
ATOM 1958 N N . GLU A 1 255 ? 54.829 -19.810 49.390 1.00 21.69 255 GLU A N 1
ATOM 1959 C CA . GLU A 1 255 ? 54.918 -21.070 48.646 1.00 25.10 255 GLU A CA 1
ATOM 1960 C C . GLU A 1 255 ? 55.687 -20.878 47.331 1.00 26.26 255 GLU A C 1
ATOM 1961 O O . GLU A 1 255 ? 56.410 -21.825 46.978 1.00 26.55 255 GLU A O 1
ATOM 1967 N N . LYS A 1 256 ? 55.443 -19.758 46.634 1.00 19.41 256 LYS A N 1
ATOM 1968 C CA . LYS A 1 256 ? 56.125 -19.528 45.369 1.00 20.60 256 LYS A CA 1
ATOM 1969 C C . LYS A 1 256 ? 57.511 -18.954 45.610 1.00 17.06 256 LYS A C 1
ATOM 1970 O O . LYS A 1 256 ? 58.174 -18.761 44.550 1.00 22.74 256 LYS A O 1
ATOM 1976 N N . GLY A 1 257 ? 58.023 -18.591 46.734 1.00 14.81 257 GLY A N 1
ATOM 1977 C CA . GLY A 1 257 ? 59.347 -18.032 46.912 1.00 15.59 257 GLY A CA 1
ATOM 1978 C C . GLY A 1 257 ? 59.336 -16.547 46.507 1.00 19.54 257 GLY A C 1
ATOM 1979 O O . GLY A 1 257 ? 60.444 -16.036 46.252 1.00 21.94 257 GLY A O 1
ATOM 1980 N N . VAL A 1 258 ? 58.212 -15.858 46.476 1.00 15.68 258 VAL A N 1
ATOM 1981 C CA . VAL A 1 258 ? 58.204 -14.418 46.113 1.00 14.99 258 VAL A CA 1
ATOM 1982 C C . VAL A 1 258 ? 58.541 -13.565 47.318 1.00 14.87 258 VAL A C 1
ATOM 1983 O O . VAL A 1 258 ? 57.905 -13.897 48.341 1.00 17.59 258 VAL A O 1
ATOM 1987 N N . ARG A 1 259 ? 59.369 -12.578 47.198 1.00 12.61 259 ARG A N 1
ATOM 1988 C CA . ARG A 1 259 ? 59.692 -11.632 48.302 1.00 14.17 259 ARG A CA 1
ATOM 1989 C C . ARG A 1 259 ? 58.511 -10.627 48.291 1.00 16.37 259 ARG A C 1
ATOM 1990 O O . ARG A 1 259 ? 58.176 -10.053 47.210 1.00 15.45 259 ARG A O 1
ATOM 1998 N N . PHE A 1 260 ? 57.853 -10.515 49.444 1.00 13.56 260 PHE A N 1
ATOM 1999 C CA . PHE A 1 260 ? 56.637 -9.702 49.585 1.00 13.54 260 PHE A CA 1
ATOM 2000 C C . PHE A 1 260 ? 56.949 -8.465 50.402 1.00 16.08 260 PHE A C 1
ATOM 2001 O O . PHE A 1 260 ? 57.421 -8.633 51.551 1.00 15.97 260 PHE A O 1
ATOM 2009 N N . TYR A 1 261 ? 56.747 -7.281 49.853 1.00 13.30 261 TYR A N 1
ATOM 2010 C CA . TYR A 1 261 ? 57.049 -6.053 50.571 1.00 11.99 261 TYR A CA 1
ATOM 2011 C C . TYR A 1 261 ? 55.774 -5.245 50.811 1.00 13.70 261 TYR A C 1
ATOM 2012 O O . TYR A 1 261 ? 54.919 -5.079 49.922 1.00 13.47 261 TYR A O 1
ATOM 2021 N N . MET A 1 262 ? 55.692 -4.659 52.033 1.00 12.95 262 MET A N 1
ATOM 2022 C CA . MET A 1 262 ? 54.508 -3.787 52.333 1.00 13.12 262 MET A CA 1
ATOM 2023 C C . MET A 1 262 ? 55.134 -2.655 53.182 1.00 10.23 262 MET A C 1
ATOM 2024 O O . MET A 1 262 ? 56.323 -2.697 53.568 1.00 12.50 262 MET A O 1
ATOM 2029 N N . PRO A 1 263 ? 54.376 -1.584 53.380 1.00 11.08 263 PRO A N 1
ATOM 2030 C CA . PRO A 1 263 ? 54.914 -0.420 54.080 1.00 12.22 263 PRO A CA 1
ATOM 2031 C C . PRO A 1 263 ? 55.432 -0.661 55.503 1.00 13.08 263 PRO A C 1
ATOM 2032 O O . PRO A 1 263 ? 54.829 -1.499 56.190 1.00 13.35 263 PRO A O 1
ATOM 2036 N N . VAL A 1 264 ? 56.516 0.024 55.775 1.00 10.77 264 VAL A N 1
ATOM 2037 C CA . VAL A 1 264 ? 57.095 -0.069 57.144 1.00 12.25 264 VAL A CA 1
ATOM 2038 C C . VAL A 1 264 ? 56.741 1.216 57.945 1.00 15.80 264 VAL A C 1
ATOM 2039 O O . VAL A 1 264 ? 56.948 1.282 59.171 1.00 13.26 264 VAL A O 1
ATOM 2043 N N . ASP A 1 265 ? 56.321 2.286 57.279 1.00 15.30 265 ASP A N 1
ATOM 2044 C CA . ASP A 1 265 ? 55.937 3.617 57.806 1.00 11.63 265 ASP A CA 1
ATOM 2045 C C . ASP A 1 265 ? 54.860 4.204 56.886 1.00 15.17 265 ASP A C 1
ATOM 2046 O O . ASP A 1 265 ? 54.698 3.811 55.701 1.00 12.15 265 ASP A O 1
ATOM 2051 N N . VAL A 1 266 ? 54.082 5.130 57.441 1.00 10.68 266 VAL A N 1
ATOM 2052 C CA . VAL A 1 266 ? 52.975 5.763 56.735 1.00 11.31 266 VAL A CA 1
ATOM 2053 C C . VAL A 1 266 ? 52.849 7.241 57.177 1.00 14.32 266 VAL A C 1
ATOM 2054 O O . VAL A 1 266 ? 53.378 7.602 58.209 1.00 13.76 266 VAL A O 1
ATOM 2058 N N . VAL A 1 267 ? 52.183 7.981 56.277 1.00 11.90 267 VAL A N 1
ATOM 2059 C CA . VAL A 1 267 ? 51.898 9.383 56.537 1.00 13.02 267 VAL A CA 1
ATOM 2060 C C . VAL A 1 267 ? 50.420 9.331 56.961 1.00 11.59 267 VAL A C 1
ATOM 2061 O O . VAL A 1 267 ? 49.564 8.913 56.172 1.00 13.65 267 VAL A O 1
ATOM 2065 N N . VAL A 1 268 ? 50.159 9.744 58.232 1.00 13.60 268 VAL A N 1
ATOM 2066 C CA . VAL A 1 268 ? 48.747 9.753 58.727 1.00 12.09 268 VAL A CA 1
ATOM 2067 C C . VAL A 1 268 ? 48.223 11.202 58.878 1.00 12.46 268 VAL A C 1
ATOM 2068 O O . VAL A 1 268 ? 49.037 12.103 59.061 1.00 17.06 268 VAL A O 1
ATOM 2072 N N . ALA A 1 269 ? 46.915 11.332 58.699 1.00 13.68 269 ALA A N 1
ATOM 2073 C CA . ALA A 1 269 ? 46.284 12.652 58.771 1.00 16.69 269 ALA A CA 1
ATOM 2074 C C . ALA A 1 269 ? 45.099 12.605 59.741 1.00 18.92 269 ALA A C 1
ATOM 2075 O O . ALA A 1 269 ? 44.453 11.544 59.844 1.00 18.29 269 ALA A O 1
ATOM 2077 N N . ASP A 1 270 ? 44.897 13.779 60.408 1.00 19.92 270 ASP A N 1
ATOM 2078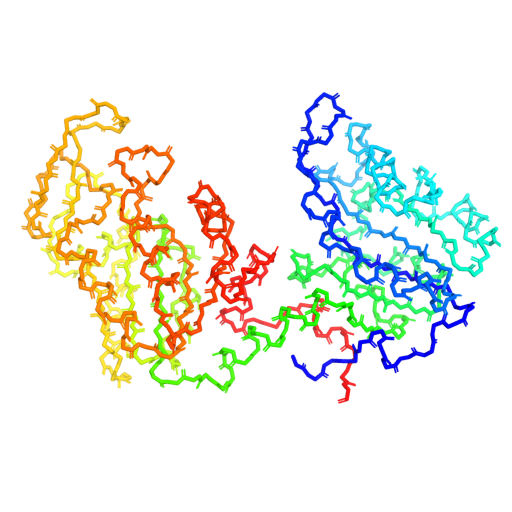 C CA . ASP A 1 270 ? 43.742 13.799 61.355 1.00 22.04 270 ASP A CA 1
ATOM 2079 C C . ASP A 1 270 ? 42.420 14.059 60.672 1.00 28.24 270 ASP A C 1
ATOM 2080 O O . ASP A 1 270 ? 41.408 13.880 61.373 1.00 32.51 270 ASP A O 1
ATOM 2085 N N . ARG A 1 271 ? 42.347 14.432 59.410 1.00 27.07 271 ARG A N 1
ATOM 2086 C CA . ARG A 1 271 ? 41.220 14.746 58.564 1.00 29.11 271 ARG A CA 1
ATOM 2087 C C . ARG A 1 271 ? 41.610 14.503 57.076 1.00 27.38 271 ARG A C 1
ATOM 2088 O O . ARG A 1 271 ? 42.778 14.660 56.680 1.00 26.38 271 ARG A O 1
ATOM 2096 N N . PHE A 1 272 ? 40.590 14.212 56.327 1.00 30.01 272 PHE A N 1
ATOM 2097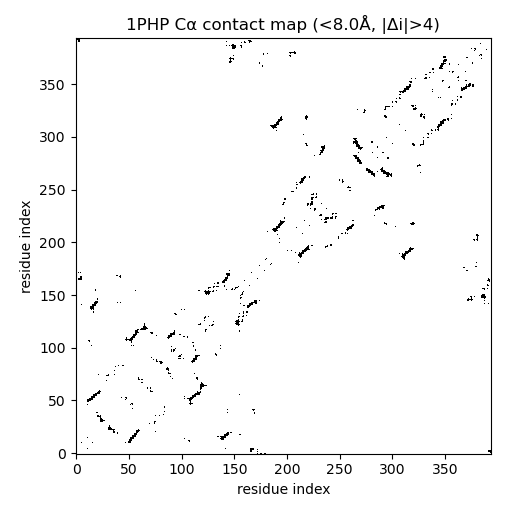 C CA . PHE A 1 272 ? 40.704 13.972 54.887 1.00 31.08 272 PHE A CA 1
ATOM 2098 C C . PHE A 1 272 ? 40.730 15.319 54.156 1.00 30.70 272 PHE A C 1
ATOM 2099 O O . PHE A 1 272 ? 39.689 15.714 53.630 1.00 33.16 272 PHE A O 1
ATOM 2107 N N . ALA A 1 273 ? 41.892 15.955 54.167 1.00 29.99 273 ALA A N 1
ATOM 2108 C CA . ALA A 1 273 ? 42.102 17.256 53.551 1.00 29.54 273 ALA A CA 1
ATOM 2109 C C . ALA A 1 273 ? 43.580 17.578 53.396 1.00 29.85 273 ALA A C 1
ATOM 2110 O O . ALA A 1 273 ? 44.439 17.172 54.205 1.00 28.17 273 ALA A O 1
ATOM 2112 N N . ASN A 1 274 ? 43.811 18.399 52.344 1.00 29.38 274 ASN A N 1
ATOM 2113 C CA . ASN A 1 274 ? 45.162 18.818 51.970 1.00 28.36 274 ASN A CA 1
ATOM 2114 C C . ASN A 1 274 ? 45.837 19.596 53.081 1.00 28.12 274 ASN A C 1
ATOM 2115 O O . ASN A 1 274 ? 47.076 19.492 53.157 1.00 29.83 274 ASN A O 1
ATOM 2120 N N . ASP A 1 275 ? 45.063 20.331 53.879 1.00 31.04 275 ASP A N 1
ATOM 2121 C CA . ASP A 1 275 ? 45.601 21.117 55.023 1.00 33.70 275 ASP A CA 1
ATOM 2122 C C . ASP A 1 275 ? 45.466 20.428 56.409 1.00 32.42 275 ASP A C 1
ATOM 2123 O O . ASP A 1 275 ? 45.602 21.183 57.395 1.00 30.87 275 ASP A O 1
ATOM 2128 N N . ALA A 1 276 ? 45.217 19.115 56.449 1.00 28.94 276 ALA A N 1
ATOM 2129 C CA . ALA A 1 276 ? 45.100 18.332 57.673 1.00 22.97 276 ALA A CA 1
ATOM 2130 C C . ALA A 1 276 ? 46.438 18.317 58.403 1.00 24.62 276 ALA A C 1
ATOM 2131 O O . ALA A 1 276 ? 47.561 18.597 57.882 1.00 22.59 276 ALA A O 1
ATOM 2133 N N . ASN A 1 277 ? 46.351 17.985 59.719 1.00 22.81 277 ASN A N 1
ATOM 2134 C CA . ASN A 1 277 ? 47.573 17.869 60.508 1.00 21.87 277 ASN A CA 1
ATOM 2135 C C . ASN A 1 277 ? 48.128 16.456 60.041 1.00 18.83 277 ASN A C 1
ATOM 2136 O O . ASN A 1 277 ? 47.268 15.567 59.897 1.00 19.07 277 ASN A O 1
ATOM 2141 N N . THR A 1 278 ? 49.433 16.371 59.870 1.00 18.86 278 THR A N 1
ATOM 2142 C CA . THR A 1 278 ? 49.906 15.016 59.468 1.00 23.30 278 THR A CA 1
ATOM 2143 C C . THR A 1 278 ? 51.139 14.638 60.266 1.00 24.94 278 THR A C 1
ATOM 2144 O O . THR A 1 278 ? 51.752 15.572 60.865 1.00 26.39 278 THR A O 1
ATOM 2148 N N . LYS A 1 279 ? 51.529 13.359 60.283 1.00 19.50 279 LYS A N 1
ATOM 2149 C CA . LYS A 1 279 ? 52.774 12.971 60.936 1.00 17.77 279 LYS A CA 1
ATOM 2150 C C . LYS A 1 279 ? 53.147 11.598 60.321 1.00 17.22 279 LYS A C 1
ATOM 2151 O O . LYS A 1 279 ? 52.230 11.027 59.696 1.00 19.45 279 LYS A O 1
ATOM 2157 N N . VAL A 1 280 ? 54.401 11.257 60.528 1.00 15.12 280 VAL A N 1
ATOM 2158 C CA . VAL A 1 280 ? 54.909 9.959 60.064 1.00 17.25 280 VAL A CA 1
ATOM 2159 C C . VAL A 1 280 ? 54.903 8.945 61.210 1.00 18.79 280 VAL A C 1
ATOM 2160 O O . VAL A 1 280 ? 55.472 9.281 62.296 1.00 18.82 280 VAL A O 1
ATOM 2164 N N . VAL A 1 281 ? 54.377 7.742 60.998 1.00 17.80 281 VAL A N 1
ATOM 2165 C CA . VAL A 1 281 ? 54.451 6.742 62.110 1.00 15.42 281 VAL A CA 1
ATOM 2166 C C . VAL A 1 281 ? 54.814 5.390 61.502 1.00 16.18 281 VAL A C 1
ATOM 2167 O O . VAL A 1 281 ? 54.518 5.159 60.304 1.00 14.38 281 VAL A O 1
ATOM 2171 N N . PRO A 1 282 ? 55.384 4.489 62.287 1.00 17.17 282 PRO A N 1
ATOM 2172 C CA . PRO A 1 282 ? 55.644 3.112 61.875 1.00 16.00 282 PRO A CA 1
ATOM 2173 C C . PRO A 1 282 ? 54.299 2.435 61.610 1.00 15.63 282 PRO A C 1
ATOM 2174 O O . PRO A 1 282 ? 53.207 2.742 62.133 1.00 14.98 282 PRO A O 1
ATOM 2178 N N . ILE A 1 283 ? 54.342 1.340 60.794 1.00 15.15 283 ILE A N 1
ATOM 2179 C CA . ILE A 1 283 ? 53.098 0.675 60.411 1.00 15.95 283 ILE A CA 1
ATOM 2180 C C . ILE A 1 283 ? 52.290 0.039 61.531 1.00 16.95 283 ILE A C 1
ATOM 2181 O O . ILE A 1 283 ? 51.062 -0.137 61.406 1.00 18.38 283 ILE A O 1
ATOM 2186 N N . ASP A 1 284 ? 53.053 -0.270 62.603 1.00 17.39 284 ASP A N 1
ATOM 2187 C CA . ASP A 1 284 ? 52.344 -0.899 63.742 1.00 21.32 284 ASP A CA 1
ATOM 2188 C C . ASP A 1 284 ? 51.937 0.158 64.764 1.00 22.73 284 ASP A C 1
ATOM 2189 O O . ASP A 1 284 ? 51.653 -0.225 65.920 1.00 22.84 284 ASP A O 1
ATOM 2194 N N . ALA A 1 285 ? 51.842 1.414 64.428 1.00 16.09 285 ALA A N 1
ATOM 2195 C CA . ALA A 1 285 ? 51.431 2.403 65.413 1.00 14.92 285 ALA A CA 1
ATOM 2196 C C . ALA A 1 285 ? 50.587 3.462 64.792 1.00 15.29 285 ALA A C 1
ATOM 2197 O O . ALA A 1 285 ? 50.786 4.666 65.073 1.00 15.96 285 ALA A O 1
ATOM 2199 N N . ILE A 1 286 ? 49.677 3.016 63.912 1.00 15.50 286 ILE A N 1
ATOM 2200 C CA . ILE A 1 286 ? 48.739 4.017 63.320 1.00 15.06 286 ILE A CA 1
ATOM 2201 C C . ILE A 1 286 ? 47.723 4.423 64.431 1.00 17.59 286 ILE A C 1
ATOM 2202 O O . ILE A 1 286 ? 47.078 3.512 64.977 1.00 16.76 286 ILE A O 1
ATOM 2207 N N . PRO A 1 287 ? 47.612 5.692 64.746 1.00 19.36 287 PRO A N 1
ATOM 2208 C CA . PRO A 1 287 ? 46.660 6.199 65.772 1.00 16.97 287 PRO A CA 1
ATOM 2209 C C . PRO A 1 287 ? 45.288 5.673 65.413 1.00 19.60 287 PRO A C 1
ATOM 2210 O O . PRO A 1 287 ? 44.805 5.672 64.274 1.00 16.59 287 PRO A O 1
ATOM 2214 N N . ALA A 1 288 ? 44.503 5.229 66.430 1.00 18.21 288 ALA A N 1
ATOM 2215 C CA . ALA A 1 288 ? 43.171 4.672 66.183 1.00 15.39 288 ALA A CA 1
ATOM 2216 C C . ALA A 1 288 ? 42.224 5.602 65.512 1.00 13.58 288 ALA A C 1
ATOM 2217 O O . ALA A 1 288 ? 41.246 5.147 64.942 1.00 19.91 288 ALA A O 1
ATOM 2219 N N . ASP A 1 289 ? 42.354 6.915 65.617 1.00 16.66 289 ASP A N 1
ATOM 2220 C CA . ASP A 1 289 ? 41.439 7.889 65.025 1.00 18.31 289 ASP A CA 1
ATOM 2221 C C . ASP A 1 289 ? 42.134 8.764 63.949 1.00 19.18 289 ASP A C 1
ATOM 2222 O O . ASP A 1 289 ? 41.613 9.880 63.677 1.00 20.66 289 ASP A O 1
ATOM 2227 N N . TRP A 1 290 ? 43.234 8.245 63.384 1.00 16.15 290 TRP A N 1
ATOM 2228 C CA . TRP A 1 290 ? 43.866 8.988 62.236 1.00 15.83 290 TRP A CA 1
ATOM 2229 C C . TRP A 1 290 ? 43.772 8.050 61.013 1.00 16.33 290 TRP A C 1
ATOM 2230 O O . TRP A 1 290 ? 43.464 6.833 61.143 1.00 15.76 290 TRP A O 1
ATOM 2241 N N . SER A 1 291 ? 44.018 8.577 59.808 1.00 17.29 291 SER A N 1
ATOM 2242 C CA . SER A 1 291 ? 43.987 7.785 58.566 1.00 16.13 291 SER A CA 1
ATOM 2243 C C . SER A 1 291 ? 45.368 7.755 57.886 1.00 17.39 291 SER A C 1
ATOM 2244 O O . SER A 1 291 ? 45.926 8.856 57.805 1.00 15.31 291 SER A O 1
ATOM 2247 N N . ALA A 1 292 ? 45.796 6.606 57.374 1.00 13.85 292 ALA A N 1
ATOM 2248 C CA . ALA A 1 292 ? 47.087 6.582 56.619 1.00 13.25 292 ALA A CA 1
ATOM 2249 C C . ALA A 1 292 ? 46.728 6.879 55.130 1.00 12.31 292 ALA A C 1
ATOM 2250 O O . ALA A 1 292 ? 45.964 6.135 54.455 1.00 13.22 292 ALA A O 1
ATOM 2252 N N . LEU A 1 293 ? 47.265 7.955 54.599 1.00 13.30 293 LEU A N 1
ATOM 2253 C CA . LEU A 1 293 ? 46.995 8.407 53.218 1.00 14.52 293 LEU A CA 1
ATOM 2254 C C . LEU A 1 293 ? 48.220 8.307 52.277 1.00 15.40 293 LEU A C 1
ATOM 2255 O O . LEU A 1 293 ? 48.007 8.686 51.054 1.00 16.43 293 LEU A O 1
ATOM 2260 N N . ASP A 1 294 ? 49.378 7.923 52.745 1.00 12.42 294 ASP A N 1
ATOM 2261 C CA . ASP A 1 294 ? 50.558 7.773 51.862 1.00 13.71 294 ASP A CA 1
ATOM 2262 C C . ASP A 1 294 ? 51.587 6.895 52.549 1.00 15.96 294 ASP A C 1
ATOM 2263 O O . ASP A 1 294 ? 51.515 6.728 53.786 1.00 14.71 294 ASP A O 1
ATOM 2268 N N . ILE A 1 295 ? 52.520 6.346 51.780 1.00 12.10 295 ILE A N 1
ATOM 2269 C CA . ILE A 1 295 ? 53.626 5.559 52.327 1.00 12.27 295 ILE A CA 1
ATOM 2270 C C . ILE A 1 295 ? 54.657 6.545 52.876 1.00 12.49 295 ILE A C 1
ATOM 2271 O O . ILE A 1 295 ? 54.758 7.706 52.413 1.00 14.28 295 ILE A O 1
ATOM 2276 N N . GLY A 1 296 ? 55.399 6.202 53.935 1.00 13.15 296 GLY A N 1
ATOM 2277 C CA . GLY A 1 296 ? 56.364 7.103 54.573 1.00 12.36 296 GLY A CA 1
ATOM 2278 C C . GLY A 1 296 ? 57.744 7.027 53.900 1.00 16.25 296 GLY A C 1
ATOM 2279 O O . GLY A 1 296 ? 57.997 6.284 52.961 1.00 14.53 296 GLY A O 1
ATOM 2280 N N . PRO A 1 297 ? 58.635 7.802 54.494 1.00 18.47 297 PRO A N 1
ATOM 2281 C CA . PRO A 1 297 ? 60.018 7.960 54.029 1.00 18.28 297 PRO A CA 1
ATOM 2282 C C . PRO A 1 297 ? 60.847 6.711 54.014 1.00 18.40 297 PRO A C 1
ATOM 2283 O O . PRO A 1 297 ? 61.542 6.460 53.014 1.00 17.17 297 PRO A O 1
ATOM 2287 N N . LYS A 1 298 ? 60.762 5.906 55.036 1.00 14.85 298 LYS A N 1
ATOM 2288 C CA . LYS A 1 298 ? 61.574 4.668 55.017 1.00 15.54 298 LYS A CA 1
ATOM 2289 C C . LYS A 1 298 ? 61.062 3.681 53.947 1.00 17.67 298 LYS A C 1
ATOM 2290 O O . LYS A 1 298 ? 61.884 2.927 53.377 1.00 16.74 298 LYS A O 1
ATOM 2296 N N . THR A 1 299 ? 59.735 3.683 53.753 1.00 14.72 299 THR A N 1
ATOM 2297 C CA . THR A 1 299 ? 59.129 2.776 52.764 1.00 12.00 299 THR A CA 1
ATOM 2298 C C . THR A 1 299 ? 59.568 3.298 51.360 1.00 13.23 299 THR A C 1
ATOM 2299 O O . THR A 1 299 ? 59.889 2.421 50.548 1.00 14.95 299 THR A O 1
ATOM 2303 N N . ARG A 1 300 ? 59.588 4.610 51.188 1.00 13.55 300 ARG A N 1
ATOM 2304 C CA . ARG A 1 300 ? 60.013 5.066 49.815 1.00 14.27 300 ARG A CA 1
ATOM 2305 C C . ARG A 1 300 ? 61.393 4.578 49.522 1.00 17.17 300 ARG A C 1
ATOM 2306 O O . ARG A 1 300 ? 61.686 4.136 48.384 1.00 17.85 300 ARG A O 1
ATOM 2314 N N . GLU A 1 301 ? 62.272 4.613 50.529 1.00 16.29 301 GLU A N 1
ATOM 2315 C CA . GLU A 1 301 ? 63.669 4.209 50.375 1.00 19.67 301 GLU A CA 1
ATOM 2316 C C . GLU A 1 301 ? 63.848 2.735 50.054 1.00 20.01 301 GLU A C 1
ATOM 2317 O O . GLU A 1 301 ? 64.644 2.300 49.215 1.00 16.24 301 GLU A O 1
ATOM 2323 N N . LEU A 1 302 ? 63.082 1.931 50.770 1.00 15.93 302 LEU A N 1
ATOM 2324 C CA . LEU A 1 302 ? 63.091 0.498 50.628 1.00 15.27 302 LEU A CA 1
ATOM 2325 C C . LEU A 1 302 ? 62.598 0.165 49.208 1.00 15.53 302 LEU A C 1
ATOM 2326 O O . LEU A 1 302 ? 63.261 -0.691 48.584 1.00 17.35 302 LEU A O 1
ATOM 2331 N N . TYR A 1 303 ? 61.465 0.728 48.841 1.00 13.29 303 TYR A N 1
ATOM 2332 C CA . TYR A 1 303 ? 60.890 0.415 47.477 1.00 13.79 303 TYR A CA 1
ATOM 2333 C C . TYR A 1 303 ? 61.927 0.859 46.417 1.00 15.60 303 TYR A C 1
ATOM 2334 O O . TYR A 1 303 ? 62.131 0.100 45.424 1.00 15.54 303 TYR A O 1
ATOM 2343 N N . ARG A 1 304 ? 62.493 2.030 46.563 1.00 13.98 304 ARG A N 1
ATOM 2344 C CA . ARG A 1 304 ? 63.514 2.450 45.562 1.00 15.79 304 ARG A CA 1
ATOM 2345 C C . ARG A 1 304 ? 64.628 1.408 45.447 1.00 17.88 304 ARG A C 1
ATOM 2346 O O . ARG A 1 304 ? 65.119 1.076 44.327 1.00 16.62 304 ARG A O 1
ATOM 2354 N N . ASP A 1 305 ? 65.160 0.846 46.546 1.00 16.19 305 ASP A N 1
ATOM 2355 C CA . ASP A 1 305 ? 66.212 -0.163 46.573 1.00 19.01 305 ASP A CA 1
ATOM 2356 C C . ASP A 1 305 ? 65.737 -1.437 45.823 1.00 19.77 305 ASP A C 1
ATOM 2357 O O . ASP A 1 305 ? 66.602 -1.991 45.102 1.00 18.99 305 ASP A O 1
ATOM 2362 N N . VAL A 1 306 ? 64.509 -1.874 46.041 1.00 15.14 306 VAL A N 1
ATOM 2363 C CA . VAL A 1 306 ? 64.072 -3.090 45.300 1.00 16.46 306 VAL A CA 1
ATOM 2364 C C . VAL A 1 306 ? 63.975 -2.814 43.780 1.00 16.35 306 VAL A C 1
ATOM 2365 O O . VAL A 1 306 ? 64.365 -3.636 42.945 1.00 16.40 306 VAL A O 1
ATOM 2369 N N . ILE A 1 307 ? 63.494 -1.615 43.427 1.00 14.63 307 ILE A N 1
ATOM 2370 C CA . ILE A 1 307 ? 63.336 -1.207 42.014 1.00 14.13 307 ILE A CA 1
ATOM 2371 C C . ILE A 1 307 ? 64.716 -1.242 41.369 1.00 16.19 307 ILE A C 1
ATOM 2372 O O . ILE A 1 307 ? 64.785 -1.833 40.284 1.00 17.05 307 ILE A O 1
ATOM 2377 N N . ARG A 1 308 ? 65.715 -0.690 42.057 1.00 17.02 308 ARG A N 1
ATOM 2378 C CA . ARG A 1 308 ? 67.097 -0.620 41.560 1.00 20.97 308 ARG A CA 1
ATOM 2379 C C . ARG A 1 308 ? 67.732 -1.967 41.305 1.00 23.07 308 ARG A C 1
ATOM 2380 O O . ARG A 1 308 ? 68.580 -2.004 40.387 1.00 24.73 308 ARG A O 1
ATOM 2388 N N . GLU A 1 309 ? 67.276 -3.004 41.980 1.00 18.34 309 GLU A N 1
ATOM 2389 C CA . GLU A 1 309 ? 67.790 -4.343 41.754 1.00 20.38 309 GLU A CA 1
ATOM 2390 C C . GLU A 1 309 ? 66.879 -5.110 40.819 1.00 19.73 309 GLU A C 1
ATOM 2391 O O . GLU A 1 309 ? 67.120 -6.315 40.684 1.00 24.89 309 GLU A O 1
ATOM 2397 N N . SER A 1 310 ? 65.931 -4.510 40.137 1.00 15.64 310 SER A N 1
ATOM 2398 C CA . SER A 1 310 ? 65.079 -5.313 39.237 1.00 13.34 310 SER A CA 1
ATOM 2399 C C . SER A 1 310 ? 65.400 -4.937 37.771 1.00 15.53 310 SER A C 1
ATOM 2400 O O . SER A 1 310 ? 65.743 -3.787 37.447 1.00 16.43 310 SER A O 1
ATOM 2403 N N . LYS A 1 311 ? 65.194 -5.947 36.922 1.00 15.45 311 LYS A N 1
ATOM 2404 C CA . LYS A 1 311 ? 65.446 -5.686 35.449 1.00 15.93 311 LYS A CA 1
ATOM 2405 C C . LYS A 1 311 ? 64.169 -5.249 34.773 1.00 14.97 311 LYS A C 1
ATOM 2406 O O . LYS A 1 311 ? 64.094 -4.477 33.805 1.00 16.32 311 LYS A O 1
ATOM 2412 N N . LEU A 1 312 ? 63.013 -5.729 35.256 1.00 15.97 312 LEU A N 1
ATOM 2413 C CA . LEU A 1 312 ? 61.676 -5.357 34.738 1.00 12.35 312 LEU A CA 1
ATOM 2414 C C . LEU A 1 312 ? 60.779 -4.964 35.942 1.00 15.38 312 LEU A C 1
ATOM 2415 O O . LEU A 1 312 ? 60.764 -5.692 36.993 1.00 13.62 312 LEU A O 1
ATOM 2420 N N . VAL A 1 313 ? 60.025 -3.907 35.757 1.00 13.15 313 VAL A N 1
ATOM 2421 C CA . VAL A 1 313 ? 59.038 -3.493 36.798 1.00 12.13 313 VAL A CA 1
ATOM 2422 C C . VAL A 1 313 ? 57.702 -3.226 36.158 1.00 12.28 313 VAL A C 1
ATOM 2423 O O . VAL A 1 313 ? 57.719 -2.444 35.173 1.00 14.52 313 VAL A O 1
ATOM 2427 N N . VAL A 1 314 ? 56.643 -3.811 36.680 1.00 10.35 314 VAL A N 1
ATOM 2428 C CA . VAL A 1 314 ? 55.295 -3.519 36.195 1.00 10.81 314 VAL A CA 1
ATOM 2429 C C . VAL A 1 314 ? 54.628 -2.733 37.361 1.00 14.00 314 VAL A C 1
ATOM 2430 O O . VAL A 1 314 ? 54.604 -3.366 38.424 1.00 12.81 314 VAL A O 1
ATOM 2434 N N . TRP A 1 315 ? 54.120 -1.566 37.152 1.00 10.54 315 TRP A N 1
ATOM 2435 C CA . TRP A 1 315 ? 53.472 -0.784 38.217 1.00 11.96 315 TRP A CA 1
ATOM 2436 C C . TRP A 1 315 ? 52.041 -0.438 37.905 1.00 11.84 315 TRP A C 1
ATOM 2437 O O . TRP A 1 315 ? 51.782 0.163 36.852 1.00 14.08 315 TRP A O 1
ATOM 2448 N N . ASN A 1 316 ? 51.099 -0.771 38.747 1.00 11.37 316 ASN A N 1
ATOM 2449 C CA . ASN A 1 316 ? 49.700 -0.362 38.596 1.00 11.07 316 ASN A CA 1
ATOM 2450 C C . ASN A 1 316 ? 49.237 0.158 40.024 1.00 16.71 316 ASN A C 1
ATOM 2451 O O . ASN A 1 316 ? 49.229 -0.667 40.996 1.00 14.94 316 ASN A O 1
ATOM 2456 N N . GLY A 1 317 ? 48.855 1.420 40.083 1.00 13.45 317 GLY A N 1
ATOM 2457 C CA . GLY A 1 317 ? 48.226 2.051 41.271 1.00 12.16 317 GLY A CA 1
ATOM 2458 C C . GLY A 1 317 ? 49.048 2.959 42.138 1.00 8.64 317 GLY A C 1
ATOM 2459 O O . GLY A 1 317 ? 50.124 2.594 42.640 1.00 11.98 317 GLY A O 1
ATOM 2460 N N . PRO A 1 318 ? 48.536 4.184 42.368 1.00 11.73 318 PRO A N 1
ATOM 2461 C CA . PRO A 1 318 ? 49.223 5.177 43.230 1.00 13.18 318 PRO A CA 1
ATOM 2462 C C . PRO A 1 318 ? 49.485 4.657 44.682 1.00 12.02 318 PRO A C 1
ATOM 2463 O O . PRO A 1 318 ? 48.691 3.786 45.171 1.00 12.41 318 PRO A O 1
ATOM 2467 N N . MET A 1 319 ? 50.571 5.165 45.221 1.00 9.81 319 MET A N 1
ATOM 2468 C CA . MET A 1 319 ? 50.942 4.699 46.592 1.00 10.75 319 MET A CA 1
ATOM 2469 C C . MET A 1 319 ? 50.178 5.398 47.739 1.00 14.48 319 MET A C 1
ATOM 2470 O O . MET A 1 319 ? 50.276 4.927 48.877 1.00 11.59 319 MET A O 1
ATOM 2475 N N . GLY A 1 320 ? 49.493 6.499 47.415 1.00 14.30 320 GLY A N 1
ATOM 2476 C CA . GLY A 1 320 ? 48.770 7.309 48.413 1.00 13.30 320 GLY A CA 1
ATOM 2477 C C . GLY A 1 320 ? 47.775 8.173 47.608 1.00 17.64 320 GLY A C 1
ATOM 2478 O O . GLY A 1 320 ? 47.563 7.998 46.356 1.00 13.48 320 GLY A O 1
ATOM 2479 N N . VAL A 1 321 ? 47.128 9.097 48.328 1.00 15.61 321 VAL A N 1
ATOM 2480 C CA . VAL A 1 321 ? 46.085 9.966 47.716 1.00 13.72 321 VAL A CA 1
ATOM 2481 C C . VAL A 1 321 ? 46.825 11.105 47.010 1.00 19.28 321 VAL A C 1
ATOM 2482 O O . VAL A 1 321 ? 46.943 12.259 47.506 1.00 19.35 321 VAL A O 1
ATOM 2486 N N . PHE A 1 322 ? 47.388 10.846 45.809 1.00 16.03 322 PHE A N 1
ATOM 2487 C CA . PHE A 1 322 ? 48.242 11.761 45.059 1.00 16.24 322 PHE A CA 1
ATOM 2488 C C . PHE A 1 322 ? 47.499 13.004 44.501 1.00 15.96 322 PHE A C 1
ATOM 2489 O O . PHE A 1 322 ? 48.239 13.926 44.134 1.00 20.97 322 PHE A O 1
ATOM 2497 N N . GLU A 1 323 ? 46.207 12.940 44.565 1.00 14.97 323 GLU A N 1
ATOM 2498 C CA . GLU A 1 323 ? 45.309 14.015 44.181 1.00 21.52 323 GLU A CA 1
ATOM 2499 C C . GLU A 1 323 ? 45.520 15.198 45.107 1.00 24.37 323 GLU A C 1
ATOM 2500 O O . GLU A 1 323 ? 45.247 16.339 44.667 1.00 26.83 323 GLU A O 1
ATOM 2506 N N . MET A 1 324 ? 45.975 14.963 46.303 1.00 22.39 324 MET A N 1
ATOM 2507 C CA . MET A 1 324 ? 46.279 16.002 47.309 1.00 23.25 324 MET A CA 1
ATOM 2508 C C . MET A 1 324 ? 47.774 16.127 47.344 1.00 22.24 324 MET A C 1
ATOM 2509 O O . MET A 1 324 ? 48.468 15.123 47.608 1.00 23.63 324 MET A O 1
ATOM 2514 N N . ASP A 1 325 ? 48.359 17.292 47.183 1.00 19.48 325 ASP A N 1
ATOM 2515 C CA . ASP A 1 325 ? 49.792 17.424 47.215 1.00 20.69 325 ASP A CA 1
ATOM 2516 C C . ASP A 1 325 ? 50.428 16.909 48.480 1.00 22.32 325 ASP A C 1
ATOM 2517 O O . ASP A 1 325 ? 51.566 16.444 48.323 1.00 22.40 325 ASP A O 1
ATOM 2522 N N . ALA A 1 326 ? 49.791 17.044 49.644 1.00 19.25 326 ALA A N 1
ATOM 2523 C CA . ALA A 1 326 ? 50.441 16.555 50.892 1.00 20.85 326 ALA A CA 1
ATOM 2524 C C . ALA A 1 326 ? 50.653 15.032 50.945 1.00 19.21 326 ALA A C 1
ATOM 2525 O O . ALA A 1 326 ? 51.471 14.528 51.734 1.00 22.03 326 ALA A O 1
ATOM 2527 N N . PHE A 1 327 ? 49.860 14.315 50.139 1.00 19.62 327 PHE A N 1
ATOM 2528 C CA . PHE A 1 327 ? 49.917 12.815 50.123 1.00 15.31 327 PHE A CA 1
ATOM 2529 C C . PHE A 1 327 ? 50.427 12.340 48.753 1.00 17.92 327 PHE A C 1
ATOM 2530 O O . PHE A 1 327 ? 50.139 11.164 48.419 1.00 16.98 327 PHE A O 1
ATOM 2538 N N . ALA A 1 328 ? 51.134 13.178 47.996 1.00 17.19 328 ALA A N 1
ATOM 2539 C CA . ALA A 1 328 ? 51.591 12.730 46.655 1.00 15.45 328 ALA A CA 1
ATOM 2540 C C . ALA A 1 328 ? 53.010 12.316 46.658 1.00 14.57 328 ALA A C 1
ATOM 2541 O O . ALA A 1 328 ? 53.489 11.726 45.663 1.00 16.25 328 ALA A O 1
ATOM 2543 N N . HIS A 1 329 ? 53.809 12.543 47.665 1.00 13.64 329 HIS A N 1
ATOM 2544 C CA . HIS A 1 329 ? 55.217 12.232 47.787 1.00 13.22 329 HIS A CA 1
ATOM 2545 C C . HIS A 1 329 ? 55.639 10.778 47.588 1.00 12.95 329 HIS A C 1
ATOM 2546 O O . HIS A 1 329 ? 56.713 10.466 47.076 1.00 15.86 329 HIS A O 1
ATOM 2553 N N . GLY A 1 330 ? 54.811 9.857 48.092 1.00 12.71 330 GLY A N 1
ATOM 2554 C CA . GLY A 1 330 ? 55.099 8.423 47.962 1.00 14.83 330 GLY A CA 1
ATOM 2555 C C . GLY A 1 330 ? 54.957 8.014 46.466 1.00 13.34 330 GLY A C 1
ATOM 2556 O O . GLY A 1 330 ? 55.803 7.203 46.062 1.00 14.29 330 GLY A O 1
ATOM 2557 N N . THR A 1 331 ? 53.941 8.519 45.835 1.00 12.53 331 THR A N 1
ATOM 2558 C CA . THR A 1 331 ? 53.702 8.204 44.407 1.00 12.89 331 THR A CA 1
ATOM 2559 C C . THR A 1 331 ? 54.849 8.787 43.573 1.00 15.86 331 THR A C 1
ATOM 2560 O O . THR A 1 331 ? 55.448 8.159 42.664 1.00 15.60 331 THR A O 1
ATOM 2564 N N . LYS A 1 332 ? 55.188 10.028 43.870 1.00 13.61 332 LYS A N 1
ATOM 2565 C CA . LYS A 1 332 ? 56.294 10.682 43.164 1.00 16.94 332 LYS A CA 1
ATOM 2566 C C . LYS A 1 332 ? 57.603 9.965 43.295 1.00 17.57 332 LYS A C 1
ATOM 2567 O O . LYS A 1 332 ? 58.426 9.842 42.363 1.00 15.72 332 LYS A O 1
ATOM 2573 N N . ALA A 1 333 ? 57.907 9.453 44.510 1.00 15.07 333 ALA A N 1
ATOM 2574 C CA . ALA A 1 333 ? 59.131 8.767 44.799 1.00 14.05 333 ALA A CA 1
ATOM 2575 C C . ALA A 1 333 ? 59.219 7.485 43.935 1.00 12.86 333 ALA A C 1
ATOM 2576 O O . ALA A 1 333 ? 60.392 7.178 43.549 1.00 15.18 333 ALA A O 1
ATOM 2578 N N . ILE A 1 334 ? 58.107 6.797 43.719 1.00 14.73 334 ILE A N 1
ATOM 2579 C CA . ILE A 1 334 ? 58.172 5.573 42.891 1.00 15.26 334 ILE A CA 1
ATOM 2580 C C . ILE A 1 334 ? 58.464 5.945 41.409 1.00 14.88 334 ILE A C 1
ATOM 2581 O O . ILE A 1 334 ? 59.311 5.284 40.771 1.00 14.42 334 ILE A O 1
ATOM 2586 N N . ALA A 1 335 ? 57.776 6.986 40.977 1.00 16.99 335 ALA A N 1
ATOM 2587 C CA . ALA A 1 335 ? 57.986 7.455 39.558 1.00 14.85 335 ALA A CA 1
ATOM 2588 C C . ALA A 1 335 ? 59.419 7.883 39.407 1.00 17.55 335 ALA A C 1
ATOM 2589 O O . ALA A 1 335 ? 60.067 7.514 38.399 1.00 16.55 335 ALA A O 1
ATOM 2591 N N . GLU A 1 336 ? 59.964 8.649 40.348 1.00 15.58 336 GLU A N 1
ATOM 2592 C CA . GLU A 1 336 ? 61.345 9.074 40.187 1.00 17.12 336 GLU A CA 1
ATOM 2593 C C . GLU A 1 336 ? 62.302 7.905 40.268 1.00 20.34 336 GLU A C 1
ATOM 2594 O O . GLU A 1 336 ? 63.317 7.946 39.507 1.00 18.43 336 GLU A O 1
ATOM 2600 N N . ALA A 1 337 ? 62.093 6.912 41.132 1.00 13.68 337 ALA A N 1
ATOM 2601 C CA . ALA A 1 337 ? 63.005 5.769 41.215 1.00 14.21 337 ALA A CA 1
ATOM 2602 C C . ALA A 1 337 ? 63.029 5.049 39.848 1.00 15.22 337 ALA A C 1
ATOM 2603 O O . ALA A 1 337 ? 64.153 4.574 39.497 1.00 16.75 337 ALA A O 1
ATOM 2605 N N . LEU A 1 338 ? 61.889 4.892 39.190 1.00 15.01 338 LEU A N 1
ATOM 2606 C CA . LEU A 1 338 ? 61.815 4.192 37.863 1.00 13.38 338 LEU A CA 1
ATOM 2607 C C . LEU A 1 338 ? 62.586 5.031 36.795 1.00 17.43 338 LEU A C 1
ATOM 2608 O O . LEU A 1 338 ? 63.395 4.430 36.034 1.00 16.99 338 LEU A O 1
ATOM 2613 N N . ALA A 1 339 ? 62.372 6.328 36.799 1.00 16.35 339 ALA A N 1
ATOM 2614 C CA . ALA A 1 339 ? 62.991 7.259 35.823 1.00 16.94 339 ALA A CA 1
ATOM 2615 C C . ALA A 1 339 ? 64.484 7.220 35.928 1.00 20.94 339 ALA A C 1
ATOM 2616 O O . ALA A 1 339 ? 65.201 7.274 34.900 1.00 23.28 339 ALA A O 1
ATOM 2618 N N . GLU A 1 340 ? 64.986 7.088 37.163 1.00 17.86 340 GLU A N 1
ATOM 2619 C CA . GLU A 1 340 ? 66.428 7.052 37.384 1.00 23.07 340 GLU A CA 1
ATOM 2620 C C . GLU A 1 340 ? 67.117 5.719 37.339 1.00 25.00 340 GLU A C 1
ATOM 2621 O O . GLU A 1 340 ? 68.381 5.667 37.317 1.00 25.40 340 GLU A O 1
ATOM 2627 N N . ALA A 1 341 ? 66.427 4.592 37.318 1.00 23.56 341 ALA A N 1
ATOM 2628 C CA . ALA A 1 341 ? 67.013 3.247 37.325 1.00 25.27 341 ALA A CA 1
ATOM 2629 C C . ALA A 1 341 ? 67.456 2.988 35.871 1.00 31.32 341 ALA A C 1
ATOM 2630 O O . ALA A 1 341 ? 66.564 2.776 35.033 1.00 33.95 341 ALA A O 1
ATOM 2632 N N . LEU A 1 342 ? 68.758 3.010 35.724 1.00 31.94 342 LEU A N 1
ATOM 2633 C CA . LEU A 1 342 ? 69.437 2.801 34.457 1.00 37.15 342 LEU A CA 1
ATOM 2634 C C . LEU A 1 342 ? 69.192 1.466 33.780 1.00 36.15 342 LEU A C 1
ATOM 2635 O O . LEU A 1 342 ? 69.082 1.519 32.536 1.00 39.31 342 LEU A O 1
ATOM 2640 N N . ASP A 1 343 ? 69.150 0.366 34.501 1.00 31.37 343 ASP A N 1
ATOM 2641 C CA . ASP A 1 343 ? 68.949 -0.936 33.852 1.00 30.81 343 ASP A CA 1
ATOM 2642 C C . ASP A 1 343 ? 67.639 -1.618 34.190 1.00 24.80 343 ASP A C 1
ATOM 2643 O O . ASP A 1 343 ? 67.606 -2.851 34.139 1.00 26.93 343 ASP A O 1
ATOM 2648 N N . THR A 1 344 ? 66.670 -0.812 34.478 1.00 17.92 344 THR A N 1
ATOM 2649 C CA . THR A 1 344 ? 65.345 -1.352 34.791 1.00 14.88 344 THR A CA 1
ATOM 2650 C C . THR A 1 344 ? 64.334 -0.904 33.734 1.00 15.56 344 THR A C 1
ATOM 2651 O O . THR A 1 344 ? 64.156 0.318 33.474 1.00 18.72 344 THR A O 1
ATOM 2655 N N . TYR A 1 345 ? 63.660 -1.867 33.152 1.00 14.67 345 TYR A N 1
ATOM 2656 C CA . TYR A 1 345 ? 62.626 -1.555 32.143 1.00 13.53 345 TYR A CA 1
ATOM 2657 C C . TYR A 1 345 ? 61.319 -1.302 32.885 1.00 16.17 345 TYR A C 1
ATOM 2658 O O . TYR A 1 345 ? 60.948 -2.189 33.678 1.00 15.81 345 TYR A O 1
ATOM 2667 N N . SER A 1 346 ? 60.655 -0.179 32.650 1.00 12.74 346 SER A N 1
ATOM 2668 C CA . SER A 1 346 ? 59.407 0.165 33.348 1.00 12.31 346 SER A CA 1
ATOM 2669 C C . SER A 1 346 ? 58.151 0.110 32.526 1.00 15.11 346 SER A C 1
ATOM 2670 O O . SER A 1 346 ? 58.138 0.740 31.441 1.00 12.85 346 SER A O 1
ATOM 2673 N N . VAL A 1 347 ? 57.133 -0.604 33.082 1.00 11.66 347 VAL A N 1
ATOM 2674 C CA . VAL A 1 347 ? 55.828 -0.701 32.417 1.00 10.99 347 VAL A CA 1
ATOM 2675 C C . VAL A 1 347 ? 54.758 -0.095 33.326 1.00 15.05 347 VAL A C 1
ATOM 2676 O O . VAL A 1 347 ? 54.734 -0.593 34.453 1.00 15.63 347 VAL A O 1
ATOM 2680 N N . ILE A 1 348 ? 53.973 0.852 32.993 1.00 13.61 348 ILE A N 1
ATOM 2681 C CA . ILE A 1 348 ? 52.933 1.444 33.856 1.00 14.39 348 ILE A CA 1
ATOM 2682 C C . ILE A 1 348 ? 51.571 1.116 33.302 1.00 17.12 348 ILE A C 1
ATOM 2683 O O . ILE A 1 348 ? 51.389 1.320 32.057 1.00 15.83 348 ILE A O 1
ATOM 2688 N N . GLY A 1 349 ? 50.561 0.705 34.050 1.00 16.69 349 GLY A N 1
ATOM 2689 C CA . GLY A 1 349 ? 49.195 0.429 33.539 1.00 15.62 349 GLY A CA 1
ATOM 2690 C C . GLY A 1 349 ? 48.202 1.072 34.520 1.00 17.78 349 GLY A C 1
ATOM 2691 O O . GLY A 1 349 ? 48.611 1.224 35.698 1.00 17.28 349 GLY A O 1
ATOM 2692 N N . GLY A 1 350 ? 47.035 1.485 34.122 1.00 15.14 350 GLY A N 1
ATOM 2693 C CA . GLY A 1 350 ? 46.011 2.076 34.986 1.00 12.77 350 GLY A CA 1
ATOM 2694 C C . GLY A 1 350 ? 45.872 3.590 34.739 1.00 16.51 350 GLY A C 1
ATOM 2695 O O . GLY A 1 350 ? 46.860 4.344 34.563 1.00 19.53 350 GLY A O 1
ATOM 2696 N N . GLY A 1 351 ? 44.605 4.016 34.727 1.00 15.95 351 GLY A N 1
ATOM 2697 C CA . GLY A 1 351 ? 44.201 5.386 34.504 1.00 18.53 351 GLY A CA 1
ATOM 2698 C C . GLY A 1 351 ? 44.887 6.393 35.381 1.00 19.75 351 GLY A C 1
ATOM 2699 O O . GLY A 1 351 ? 45.565 7.362 34.967 1.00 20.09 351 GLY A O 1
ATOM 2700 N N . ASP A 1 352 ? 44.742 6.221 36.695 1.00 17.92 352 ASP A N 1
ATOM 2701 C CA . ASP A 1 352 ? 45.332 7.173 37.682 1.00 14.60 352 ASP A CA 1
ATOM 2702 C C . ASP A 1 352 ? 46.825 7.123 37.670 1.00 15.41 352 ASP A C 1
ATOM 2703 O O . ASP A 1 352 ? 47.484 8.148 37.880 1.00 17.05 352 ASP A O 1
ATOM 2708 N N . SER A 1 353 ? 47.404 5.919 37.520 1.00 13.92 353 SER A N 1
ATOM 2709 C CA . SER A 1 353 ? 48.840 5.769 37.506 1.00 12.73 353 SER A CA 1
ATOM 2710 C C . SER A 1 353 ? 49.455 6.537 36.283 1.00 17.54 353 SER A C 1
ATOM 2711 O O . SER A 1 353 ? 50.512 7.194 36.506 1.00 18.25 353 SER A O 1
ATOM 2714 N N . ALA A 1 354 ? 48.799 6.384 35.093 1.00 16.29 354 ALA A N 1
ATOM 2715 C CA . ALA A 1 354 ? 49.320 7.120 33.903 1.00 17.88 354 ALA A CA 1
ATOM 2716 C C . ALA A 1 354 ? 49.267 8.650 34.168 1.00 16.12 354 ALA A C 1
ATOM 2717 O O . ALA A 1 354 ? 50.214 9.425 33.935 1.00 17.58 354 ALA A O 1
ATOM 2719 N N . ALA A 1 355 ? 48.153 9.091 34.725 1.00 17.76 355 ALA A N 1
ATOM 2720 C CA . ALA A 1 355 ? 47.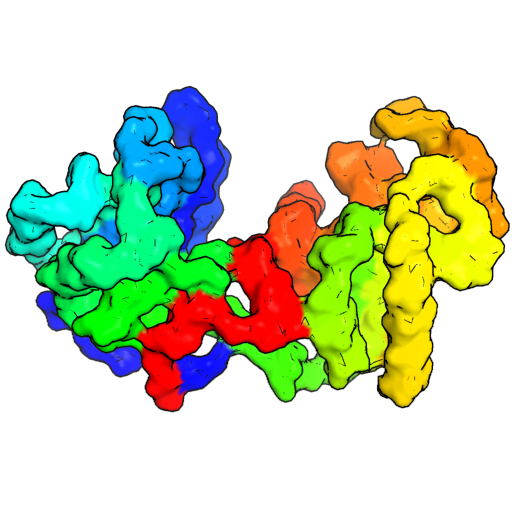900 10.504 35.093 1.00 19.40 355 ALA A CA 1
ATOM 2721 C C . ALA A 1 355 ? 48.929 11.066 36.059 1.00 19.13 355 ALA A C 1
ATOM 2722 O O . ALA A 1 355 ? 49.496 12.187 35.962 1.00 22.07 355 ALA A O 1
ATOM 2724 N N . ALA A 1 356 ? 49.220 10.294 37.105 1.00 16.67 356 ALA A N 1
ATOM 2725 C CA . ALA A 1 356 ? 50.213 10.636 38.095 1.00 19.03 356 ALA A CA 1
ATOM 2726 C C . ALA A 1 356 ? 51.569 10.888 37.469 1.00 19.79 356 ALA A C 1
ATOM 2727 O O . ALA A 1 356 ? 52.300 11.872 37.710 1.00 19.87 356 ALA A O 1
ATOM 2729 N N . VAL A 1 357 ? 52.043 9.976 36.618 1.00 19.10 357 VAL A N 1
ATOM 2730 C CA . VAL A 1 357 ? 53.344 10.107 35.948 1.00 18.12 357 VAL A CA 1
ATOM 2731 C C . VAL A 1 357 ? 53.405 11.338 35.021 1.00 16.48 357 VAL A C 1
ATOM 2732 O O . VAL A 1 357 ? 54.496 11.904 34.948 1.00 19.75 357 VAL A O 1
ATOM 2736 N N . GLU A 1 358 ? 52.319 11.586 34.364 1.00 17.86 358 GLU A N 1
ATOM 2737 C CA . GLU A 1 358 ? 52.199 12.737 33.426 1.00 26.06 358 GLU A CA 1
ATOM 2738 C C . GLU A 1 358 ? 52.309 14.041 34.258 1.00 27.63 358 GLU A C 1
ATOM 2739 O O . GLU A 1 358 ? 53.092 14.960 33.967 1.00 25.84 358 GLU A O 1
ATOM 2745 N N . LYS A 1 359 ? 51.519 14.044 35.310 1.00 25.62 359 LYS A N 1
ATOM 2746 C CA . LYS A 1 359 ? 51.449 15.160 36.278 1.00 29.40 359 LYS A CA 1
ATOM 2747 C C . LYS A 1 359 ? 52.798 15.512 36.823 1.00 27.43 359 LYS A C 1
ATOM 2748 O O . LYS A 1 359 ? 53.137 16.723 36.952 1.00 30.08 359 LYS A O 1
ATOM 2754 N N . PHE A 1 360 ? 53.627 14.528 37.185 1.00 23.22 360 PHE A N 1
ATOM 2755 C CA . PHE A 1 360 ? 54.984 14.778 37.697 1.00 22.89 360 PHE A CA 1
ATOM 2756 C C . PHE A 1 360 ? 55.993 15.134 36.582 1.00 23.55 360 PHE A C 1
ATOM 2757 O O . PHE A 1 360 ? 57.165 15.416 36.872 1.00 24.12 360 PHE A O 1
ATOM 2765 N N . GLY A 1 361 ? 55.616 15.050 35.300 1.00 24.95 361 GLY A N 1
ATOM 2766 C CA . GLY A 1 361 ? 56.436 15.308 34.126 1.00 23.85 361 GLY A CA 1
ATOM 2767 C C . GLY A 1 361 ? 57.444 14.202 33.829 1.00 25.06 361 GLY A C 1
ATOM 2768 O O . GLY A 1 361 ? 58.543 14.553 33.322 1.00 22.96 361 GLY A O 1
ATOM 2769 N N . LEU A 1 362 ? 57.133 12.931 34.110 1.00 19.22 362 LEU A N 1
ATOM 2770 C CA . LEU A 1 362 ? 58.121 11.856 33.933 1.00 19.60 362 LEU A CA 1
ATOM 2771 C C . LEU A 1 362 ? 57.710 10.839 32.878 1.00 20.34 362 LEU A C 1
ATOM 2772 O O . LEU A 1 362 ? 58.449 9.859 32.770 1.00 19.62 362 LEU A O 1
ATOM 2777 N N . ALA A 1 363 ? 56.633 11.110 32.180 1.00 22.97 363 ALA A N 1
ATOM 2778 C CA . ALA A 1 363 ? 56.134 10.136 31.168 1.00 24.33 363 ALA A CA 1
ATOM 2779 C C . ALA A 1 363 ? 57.219 9.704 30.197 1.00 24.29 363 ALA A C 1
ATOM 2780 O O . ALA A 1 363 ? 57.354 8.480 29.980 1.00 21.57 363 ALA A O 1
ATOM 2782 N N . ASP A 1 364 ? 58.073 10.561 29.675 1.00 23.91 364 ASP A N 1
ATOM 2783 C CA . ASP A 1 364 ? 59.118 10.144 28.697 1.00 25.39 364 ASP A CA 1
ATOM 2784 C C . ASP A 1 364 ? 60.307 9.385 29.226 1.00 24.16 364 ASP A C 1
ATOM 2785 O O . ASP A 1 364 ? 61.145 8.884 28.416 1.00 24.70 364 ASP A O 1
ATOM 2790 N N . LYS A 1 365 ? 60.391 9.257 30.549 1.00 16.15 365 LYS A N 1
ATOM 2791 C CA . LYS A 1 365 ? 61.456 8.511 31.189 1.00 16.85 365 LYS A CA 1
ATOM 2792 C C . LYS A 1 365 ? 61.061 7.035 31.438 1.00 11.78 365 LYS A C 1
ATOM 2793 O O . LYS A 1 365 ? 61.941 6.296 31.861 1.00 16.05 365 LYS A O 1
ATOM 2799 N N . MET A 1 366 ? 59.817 6.737 31.170 1.00 12.90 366 MET A N 1
ATOM 2800 C CA . MET A 1 366 ? 59.349 5.348 31.362 1.00 16.04 366 MET A CA 1
ATOM 2801 C C . MET A 1 366 ? 59.502 4.558 30.051 1.00 17.33 366 MET A C 1
ATOM 2802 O O . MET A 1 366 ? 59.384 5.149 28.952 1.00 17.52 366 MET A O 1
ATOM 2807 N N . ASP A 1 367 ? 59.645 3.232 30.109 1.00 16.16 367 ASP A N 1
ATOM 2808 C CA . ASP A 1 367 ? 59.758 2.475 28.845 1.00 12.73 367 ASP A CA 1
ATOM 2809 C C . ASP A 1 367 ? 58.400 2.350 28.206 1.00 14.70 367 ASP A C 1
ATOM 2810 O O . ASP A 1 367 ? 58.283 2.432 26.936 1.00 14.12 367 ASP A O 1
ATOM 2815 N N . HIS A 1 368 ? 57.365 2.042 28.953 1.00 11.25 368 HIS A N 1
ATOM 2816 C CA . HIS A 1 368 ? 56.034 1.876 28.345 1.00 12.58 368 HIS A CA 1
ATOM 2817 C C . HIS A 1 368 ? 54.911 2.313 29.266 1.00 19.03 368 HIS A C 1
ATOM 2818 O O . HIS A 1 368 ? 54.856 1.791 30.401 1.00 18.04 368 HIS A O 1
ATOM 2825 N N . ILE A 1 369 ? 54.070 3.191 28.770 1.00 16.22 369 ILE A N 1
ATOM 2826 C CA . ILE A 1 369 ? 52.887 3.643 29.542 1.00 15.30 369 ILE A CA 1
ATOM 2827 C C . ILE A 1 369 ? 51.705 3.083 28.776 1.00 14.62 369 ILE A C 1
ATOM 2828 O O . ILE A 1 369 ? 51.426 3.569 27.665 1.00 15.96 369 ILE A O 1
ATOM 2833 N N . SER A 1 370 ? 51.019 2.123 29.300 1.00 13.06 370 SER A N 1
ATOM 2834 C CA . SER A 1 370 ? 49.870 1.541 28.651 1.00 14.60 370 SER A CA 1
ATOM 2835 C C . SER A 1 370 ? 48.760 2.561 28.491 1.00 18.54 370 SER A C 1
ATOM 2836 O O . SER A 1 370 ? 48.453 3.408 29.324 1.00 20.16 370 SER A O 1
ATOM 2839 N N . THR A 1 371 ? 48.123 2.473 27.301 1.00 17.72 371 THR A N 1
ATOM 2840 C CA . THR A 1 371 ? 47.004 3.309 26.866 1.00 19.65 371 THR A CA 1
ATOM 2841 C C . THR A 1 371 ? 45.651 2.661 27.136 1.00 21.06 371 THR A C 1
ATOM 2842 O O . THR A 1 371 ? 44.574 3.283 27.008 1.00 23.82 371 THR A O 1
ATOM 2846 N N . GLY A 1 372 ? 45.686 1.381 27.466 1.00 22.51 372 GLY A N 1
ATOM 2847 C CA . GLY A 1 372 ? 44.467 0.593 27.631 1.00 23.03 372 GLY A CA 1
ATOM 2848 C C . GLY A 1 372 ? 43.586 0.722 28.824 1.00 22.47 372 GLY A C 1
ATOM 2849 O O . GLY A 1 372 ? 42.474 0.143 28.721 1.00 23.18 372 GLY A O 1
ATOM 2850 N N . GLY A 1 373 ? 44.021 1.419 29.857 1.00 21.10 373 GLY A N 1
ATOM 2851 C CA . GLY A 1 373 ? 43.212 1.568 31.093 1.00 22.82 373 GLY A CA 1
ATOM 2852 C C . GLY A 1 373 ? 42.826 0.185 31.634 1.00 21.72 373 GLY A C 1
ATOM 2853 O O . GLY A 1 373 ? 43.665 -0.701 31.876 1.00 26.31 373 GLY A O 1
ATOM 2854 N N . GLY A 1 374 ? 41.527 -0.020 31.752 1.00 20.41 374 GLY A N 1
ATOM 2855 C CA . GLY A 1 374 ? 40.946 -1.287 32.205 1.00 22.39 374 GLY A CA 1
ATOM 2856 C C . GLY A 1 374 ? 41.322 -2.492 31.360 1.00 21.26 374 GLY A C 1
ATOM 2857 O O . GLY A 1 374 ? 41.491 -3.584 31.945 1.00 20.72 374 GLY A O 1
ATOM 2858 N N . ALA A 1 375 ? 41.480 -2.317 30.030 1.00 17.99 375 ALA A N 1
ATOM 2859 C CA . ALA A 1 375 ? 41.889 -3.426 29.164 1.00 15.95 375 ALA A CA 1
ATOM 2860 C C . ALA A 1 375 ? 43.281 -3.844 29.563 1.00 16.66 375 ALA A C 1
ATOM 2861 O O . ALA A 1 375 ? 43.623 -5.053 29.527 1.00 16.55 375 ALA A O 1
ATOM 2863 N N . SER A 1 376 ? 44.184 -2.958 30.001 1.00 14.77 376 SER A N 1
ATOM 2864 C CA . SER A 1 376 ? 45.547 -3.388 30.399 1.00 14.54 376 SER A CA 1
ATOM 2865 C C . SER A 1 376 ? 45.492 -4.280 31.662 1.00 16.05 376 SER A C 1
ATOM 2866 O O . SER A 1 376 ? 46.307 -5.236 31.735 1.00 15.25 376 SER A O 1
ATOM 2869 N N . LEU A 1 377 ? 44.577 -3.894 32.540 1.00 15.20 377 LEU A N 1
ATOM 2870 C CA . LEU A 1 377 ? 44.514 -4.735 33.802 1.00 16.55 377 LEU A CA 1
ATOM 2871 C C . LEU A 1 377 ? 43.974 -6.120 33.537 1.00 14.98 377 LEU A C 1
ATOM 2872 O O . LEU A 1 377 ? 44.503 -7.133 34.043 1.00 19.06 377 LEU A O 1
ATOM 2877 N N . GLU A 1 378 ? 42.950 -6.207 32.734 1.00 14.85 378 GLU A N 1
ATOM 2878 C CA . GLU A 1 378 ? 42.360 -7.511 32.373 1.00 15.56 378 GLU A CA 1
ATOM 2879 C C . GLU A 1 378 ? 43.346 -8.390 31.639 1.00 16.27 378 GLU A C 1
ATOM 2880 O O . GLU A 1 378 ? 43.358 -9.612 31.817 1.00 16.39 378 GLU A O 1
ATOM 2886 N N . PHE A 1 379 ? 44.208 -7.807 30.808 1.00 14.30 379 PHE A N 1
ATOM 2887 C CA . PHE A 1 379 ? 45.258 -8.487 30.067 1.00 16.02 379 PHE A CA 1
ATOM 2888 C C . PHE A 1 379 ? 46.252 -9.057 31.100 1.00 16.81 379 PHE A C 1
ATOM 2889 O O . PHE A 1 379 ? 46.628 -10.252 30.995 1.00 16.20 379 PHE A O 1
ATOM 2897 N N . MET A 1 380 ? 46.598 -8.215 32.099 1.00 16.02 380 MET A N 1
ATOM 2898 C CA . MET A 1 380 ? 47.515 -8.610 33.194 1.00 17.93 380 MET A CA 1
ATOM 2899 C C . MET A 1 380 ? 46.918 -9.689 34.127 1.00 19.95 380 MET A C 1
ATOM 2900 O O . MET A 1 380 ? 47.688 -10.438 34.792 1.00 21.77 380 MET A O 1
ATOM 2905 N N . GLU A 1 381 ? 45.609 -9.876 34.148 1.00 17.26 381 GLU A N 1
ATOM 2906 C CA . GLU A 1 381 ? 44.947 -10.932 34.950 1.00 18.12 381 GLU A CA 1
ATOM 2907 C C . GLU A 1 381 ? 45.080 -12.259 34.240 1.00 19.98 381 GLU A C 1
ATOM 2908 O O . GLU A 1 381 ? 44.874 -13.319 34.874 1.00 21.77 381 GLU A O 1
ATOM 2914 N N . GLY A 1 382 ? 45.393 -12.236 32.953 1.00 18.37 382 GLY A N 1
ATOM 2915 C CA . GLY A 1 382 ? 45.526 -13.468 32.180 1.00 17.43 382 GLY A CA 1
ATOM 2916 C C . GLY A 1 382 ? 44.269 -13.668 31.339 1.00 21.13 382 GLY A C 1
ATOM 2917 O O . GLY A 1 382 ? 44.183 -14.746 30.695 1.00 22.08 382 GLY A O 1
ATOM 2918 N N . LYS A 1 383 ? 43.373 -12.698 31.303 1.00 21.20 383 LYS A N 1
ATOM 2919 C CA . LYS A 1 383 ? 42.182 -12.860 30.436 1.00 23.14 383 LYS A CA 1
ATOM 2920 C C . LYS A 1 383 ? 42.549 -12.747 28.937 1.00 22.84 383 LYS A C 1
ATOM 2921 O O . LYS A 1 383 ? 43.561 -12.157 28.513 1.00 21.63 383 LYS A O 1
ATOM 2927 N N . GLN A 1 384 ? 41.718 -13.408 28.131 1.00 24.02 384 GLN A N 1
ATOM 2928 C CA . GLN A 1 384 ? 41.823 -13.437 26.660 1.00 21.65 384 GLN A CA 1
ATOM 2929 C C . GLN A 1 384 ? 40.904 -12.324 26.198 1.00 18.37 384 GLN A C 1
ATOM 2930 O O . GLN A 1 384 ? 39.692 -12.553 26.306 1.00 21.91 384 GLN A O 1
ATOM 2936 N N . LEU A 1 385 ? 41.454 -11.208 25.761 1.00 15.66 385 LEU A N 1
ATOM 2937 C CA . LEU A 1 385 ? 40.543 -10.096 25.363 1.00 14.56 385 LEU A CA 1
ATOM 2938 C C . LEU A 1 385 ? 39.887 -10.446 24.007 1.00 15.26 385 LEU A C 1
ATOM 2939 O O . LEU A 1 385 ? 40.631 -10.826 23.084 1.00 15.57 385 LEU A O 1
ATOM 2944 N N . PRO A 1 386 ? 38.597 -10.314 23.958 1.00 17.20 386 PRO A N 1
ATOM 2945 C CA . PRO A 1 386 ? 37.851 -10.681 22.721 1.00 17.86 386 PRO A CA 1
ATOM 2946 C C . PRO A 1 386 ? 38.364 -9.971 21.472 1.00 18.29 386 PRO A C 1
ATOM 2947 O O . PRO A 1 386 ? 38.464 -10.648 20.437 1.00 17.84 386 PRO A O 1
ATOM 2951 N N . GLY A 1 387 ? 38.691 -8.661 21.558 1.00 14.01 387 GLY A N 1
ATOM 2952 C CA . GLY A 1 387 ? 39.179 -7.931 20.414 1.00 13.56 387 GLY A CA 1
ATOM 2953 C C . GLY A 1 387 ? 40.539 -8.403 19.984 1.00 15.61 387 GLY A C 1
ATOM 2954 O O . GLY A 1 387 ? 40.863 -8.239 18.796 1.00 20.51 387 GLY A O 1
ATOM 2955 N N . VAL A 1 388 ? 41.344 -8.939 20.876 1.00 13.18 388 VAL A N 1
ATOM 2956 C CA . VAL A 1 388 ? 42.703 -9.437 20.597 1.00 17.08 388 VAL A CA 1
ATOM 2957 C C . VAL A 1 388 ? 42.644 -10.843 19.899 1.00 20.72 388 VAL A C 1
ATOM 2958 O O . VAL A 1 388 ? 43.314 -11.119 18.881 1.00 17.26 388 VAL A O 1
ATOM 2962 N N . VAL A 1 389 ? 41.802 -11.692 20.494 1.00 18.30 389 VAL A N 1
ATOM 2963 C CA . VAL A 1 389 ? 41.587 -13.061 19.971 1.00 20.47 389 VAL A CA 1
ATOM 2964 C C . VAL A 1 389 ? 41.080 -13.055 18.528 1.00 21.86 389 VAL A C 1
ATOM 2965 O O . VAL A 1 389 ? 41.483 -13.947 17.720 1.00 20.17 389 VAL A O 1
ATOM 2969 N N . ALA A 1 390 ? 40.245 -12.099 18.138 1.00 19.09 390 ALA A N 1
ATOM 2970 C CA . ALA A 1 390 ? 39.681 -11.964 16.789 1.00 18.99 390 ALA A CA 1
ATOM 2971 C C . ALA A 1 390 ? 40.743 -11.615 15.733 1.00 21.17 390 ALA A C 1
ATOM 2972 O O . ALA A 1 390 ? 40.434 -11.892 14.542 1.00 21.18 390 ALA A O 1
ATOM 2974 N N . LEU A 1 391 ? 41.893 -11.056 16.046 1.00 16.86 391 LEU A N 1
ATOM 2975 C CA . LEU A 1 391 ? 42.936 -10.656 15.125 1.00 18.19 391 LEU A CA 1
ATOM 2976 C C . LEU A 1 391 ? 43.702 -11.877 14.596 1.00 22.67 391 LEU A C 1
ATOM 2977 O O . LEU A 1 391 ? 43.911 -12.822 15.345 1.00 23.57 391 LEU A O 1
ATOM 2982 N N . GLU A 1 392 ? 44.125 -11.789 13.344 1.00 19.73 392 GLU A N 1
ATOM 2983 C CA . GLU A 1 392 ? 44.870 -12.927 12.784 1.00 23.48 392 GLU A CA 1
ATOM 2984 C C . GLU A 1 392 ? 46.315 -12.967 13.240 1.00 24.42 392 GLU A C 1
ATOM 2985 O O . GLU A 1 392 ? 47.125 -12.051 13.369 1.00 27.33 392 GLU A O 1
ATOM 2991 N N . ASP A 1 393 ? 46.677 -14.249 13.430 1.00 29.92 393 ASP A N 1
ATOM 2992 C CA . ASP A 1 393 ? 48.014 -14.685 13.849 1.00 30.81 393 ASP A CA 1
ATOM 2993 C C . ASP A 1 393 ? 48.940 -14.673 12.642 1.00 29.82 393 ASP A C 1
ATOM 2994 O O . ASP A 1 393 ? 48.506 -15.048 11.545 1.00 29.98 393 ASP A O 1
ATOM 2999 N N . LYS A 1 394 ? 50.103 -14.221 12.958 1.00 34.60 394 LYS A N 1
ATOM 3000 C CA . LYS A 1 394 ? 51.151 -14.118 11.917 1.00 44.45 394 LYS A CA 1
ATOM 3001 C C . LYS A 1 394 ? 51.693 -15.554 11.838 1.00 51.56 394 LYS A C 1
ATOM 3002 O O . LYS A 1 394 ? 52.205 -16.008 12.901 1.00 53.81 394 LYS A O 1
#

Nearest PDB structures (foldseek):
  1php-assembly1_A  TM=1.003E+00  e=6.479E-79  Geobacillus stearothermophilus
  3uwd-assembly1_A  TM=9.948E-01  e=8.933E-65  Bacillus anthracis
  3q3v-assembly2_B  TM=9.447E-01  e=3.896E-51  Campylobacter jejuni subsp. jejuni NCTC 11168 = ATCC 700819
  1v6s-assembly2_B  TM=9.623E-01  e=2.130E-49  Thermus thermophilus
  2ie8-assembly1_A  TM=9.307E-01  e=1.531E-47  Thermus caldophilus

Radius of gyration: 23.21 Å; Cα contacts (8 Å, |Δi|>4): 872; chains: 1; bounding box: 49×44×70 Å

Solvent-accessible surface area: 16991 Å² total; per-residue (Å²): 93,94,29,43,1,0,122,64,42,106,3,139,29,86,74,0,0,0,0,1,27,0,41,6,71,53,114,184,56,55,39,72,66,19,73,92,0,114,33,4,12,72,2,0,109,49,0,23,124,65,5,0,53,0,0,0,0,0,15,7,25,181,1,141,17,115,82,37,109,137,39,48,0,68,24,2,10,149,79,0,13,107,36,17,154,76,122,23,43,44,19,84,76,0,26,37,111,113,0,98,61,18,6,127,198,13,104,96,6,49,4,0,0,0,1,0,0,33,12,49,79,9,0,81,159,38,50,72,116,18,0,84,27,0,10,102,3,6,54,7,1,0,0,4,2,4,23,7,0,33,109,42,19,0,0,0,23,7,0,15,126,94,26,67,2,0,1,0,48,33,0,38,104,0,6,86,23,3,11,79,6,27,80,101,23,62,119,48,0,0,0,0,0,0,14,55,61,2,128,90,21,51,25,0,0,59,32,2,2,89,66,10,46,17,0,0,0,0,4,15,0,0,4,1,0,2,65,17,98,68,64,74,3,22,136,11,91,51,14,110,108,26,24,108,64,1,98,65,9,30,114,34,1,168,133,100,63,13,168,47,53,35,2,69,6,0,16,0,1,50,134,140,23,80,107,13,98,61,91,78,17,74,28,90,53,10,33,76,93,44,20,6,17,0,0,0,64,146,0,49,112,52,0,114,58,12,0,119,118,1,86,7,0,5,0,3,1,15,1,13,38,7,114,29,106,35,0,11,97,0,0,80,26,0,0,86,1,3,16,77,13,167,113,12,84,1,0,0,0,8,53,86,1,16,47,0,0,100,124,41,64,32,30,155,126,17,77,7,38,8,64,4,26,44,0,0,27,28,29,5,44,44,110,140,5,43,0,18,85,26,4,64,80,130

Foldseek 3Di:
DQFFAPVNDQQAAWAEEEEAEQQADDDPLAGPDRVRLVVCVVLLVVQLVSFHQAEYAYAYPAPQQADDPSRWCPNVQVVNCVVVVHHAAEDQAAFDDVVLVVLVPTGGNHHYYYIHPNNHNQFQVLNLVVLVRNLVSTAAYEYAYLLPLQGRGSNLFSVLVRHAYGYTVNNVVLCVVLVCCLPPDDPQEEEEEEAAAVVLQLLLLVSCLLPHQEYEYAYLHQVLLLVLVPAAQAPGRYDVVCSVVSVVSVVSNVVSNHHYHYAQKFWKFQDDDLPTDIDIDGSRDNPNRIHGFAGDDVSLVVLLVVQLPTQEYEYEHARGPCVRVVRVVSRVSNLVSQLPNPRHAYEYEADVNCVSCVVSVRNVSHNYYDPNHVSSSCVSSVDDRSSNVSGHGD

Organism: Geobacillus stearothermophilus (NCBI:txid1422)